Protein AF-0000000081274338 (afdb_homodimer)

InterPro domains:
  IPR026022 PhoU domain [PF01895] (22-109)
  IPR026022 PhoU domain [PF01895] (127-210)
  IPR028366 PhoU [PIRSF003107] (5-223)
  IPR028366 PhoU [PTHR42930] (4-220)
  IPR028366 PhoU [TIGR02135] (8-220)
  IPR038078 PhoU-like domain superfamily [G3DSA:1.20.58.220] (1-115)
  IPR038078 PhoU-like domain superfamily [G3DSA:1.20.58.220] (117-233)

Nearest PDB structures (foldseek):
  4q25-assembly1_B  TM=9.507E-01  e=1.306E-12  Pseudomonas aeruginosa PAO1
  1t72-assembly1_A  TM=9.760E-01  e=1.983E-10  Aquifex aeolicus
  1xwm-assembly1_A-2  TM=9.499E-01  e=6.584E-10  Geobacillus stearothermophilus
  1sum-assembly1_B  TM=9.631E-01  e=5.560E-09  Thermotoga maritima
  3l39-assembly1_A  TM=7.604E-01  e=5.805E-04  Bacteroides thetaiotaomicron VPI-5482

Solvent-accessible surface area (backbone atoms only — not comparable to full-atom values): 23530 Å² total; per-residue (Å²): 113,68,67,61,50,53,51,48,52,48,50,48,52,53,50,50,50,52,51,50,51,51,51,47,47,51,54,34,48,50,30,39,51,37,19,50,48,16,55,76,63,66,34,63,66,41,26,54,51,28,52,59,51,43,56,53,40,54,50,50,41,54,48,47,46,52,49,46,52,48,52,49,64,75,35,80,54,52,72,60,56,41,40,43,48,53,39,49,54,51,40,42,53,35,46,44,49,38,32,50,32,25,36,49,32,17,54,36,38,52,53,34,70,70,38,91,62,46,79,75,58,85,56,63,64,55,51,51,46,41,52,50,24,50,49,45,36,50,51,31,52,54,21,52,77,64,56,35,51,69,56,24,54,50,41,51,53,52,36,52,53,46,50,50,50,47,53,53,49,51,54,51,48,52,54,48,26,55,74,39,45,87,42,39,66,52,48,49,38,50,48,51,35,44,49,29,33,45,47,35,24,51,37,24,35,51,44,19,41,41,32,36,23,41,73,68,67,47,76,52,72,94,49,49,68,66,57,44,49,31,65,70,68,70,99,114,67,68,61,49,53,50,48,52,49,52,49,53,52,49,49,50,52,50,50,50,53,50,45,47,51,52,33,49,49,29,40,51,37,18,50,49,16,54,75,62,65,35,62,67,41,26,54,52,29,53,60,51,43,56,54,41,54,50,49,41,54,50,48,45,51,49,44,51,49,50,49,65,75,35,82,53,52,72,59,55,41,40,42,47,54,40,47,53,53,38,42,52,35,46,44,49,39,31,51,32,23,37,50,33,18,54,37,38,52,55,33,68,72,38,91,62,48,78,75,57,84,56,64,63,54,50,51,46,40,51,48,24,50,49,46,36,50,51,30,53,55,22,53,76,65,56,35,51,68,56,22,54,51,41,53,52,53,36,53,53,47,49,51,50,47,54,53,49,51,53,52,48,52,53,49,28,54,74,39,44,88,41,39,67,53,48,48,38,50,48,52,34,43,50,31,32,45,47,36,24,51,38,25,35,50,44,20,42,41,32,35,22,41,75,69,68,47,77,52,72,94,48,50,67,66,56,43,49,31,66,70,68,70,100

Radius of gyration: 22.55 Å; Cα contacts (8 Å, |Δi|>4): 588; chains: 2; bounding box: 44×73×51 Å

pLDDT: mean 90.63, std 10.2, range [43.69, 98.19]

Structure (mmCIF, N/CA/C/O backbone):
data_AF-0000000081274338-model_v1
#
loop_
_entity.id
_entity.type
_entity.pdbx_description
1 polymer 'Phosphate-specific transport system accessory protein PhoU'
#
loop_
_atom_site.group_PDB
_atom_site.id
_atom_site.type_symbol
_atom_site.label_atom_id
_atom_site.label_alt_id
_atom_site.label_comp_id
_atom_site.label_asym_id
_atom_site.label_entity_id
_atom_site.label_seq_id
_atom_site.pdbx_PDB_ins_code
_atom_site.Cartn_x
_atom_site.Cartn_y
_atom_site.Cartn_z
_atom_site.occupancy
_atom_site.B_iso_or_equiv
_atom_site.auth_seq_id
_atom_site.auth_comp_id
_atom_site.auth_asym_id
_atom_site.auth_atom_id
_atom_site.pdbx_PDB_model_num
ATOM 1 N N . MET A 1 1 ? 13.977 36.094 23.938 1 43.69 1 MET A N 1
ATOM 2 C CA . MET A 1 1 ? 14.25 34.938 24.781 1 43.69 1 MET A CA 1
ATOM 3 C C . MET A 1 1 ? 13.203 33.844 24.578 1 43.69 1 MET A C 1
ATOM 5 O O . MET A 1 1 ? 13.539 32.656 24.469 1 43.69 1 MET A O 1
ATOM 9 N N . SER A 1 2 ? 11.891 34.156 24.438 1 48.69 2 SER A N 1
ATOM 10 C CA . SER A 1 2 ? 10.742 33.281 24.297 1 48.69 2 SER A CA 1
ATOM 11 C C . SER A 1 2 ? 10.703 32.625 22.906 1 48.69 2 SER A C 1
ATOM 13 O O . SER A 1 2 ? 10.469 31.422 22.797 1 48.69 2 SER A O 1
ATOM 15 N N . ASP A 1 3 ? 11.031 33.344 21.906 1 50.53 3 ASP A N 1
ATOM 16 C CA . ASP A 1 3 ? 11.031 32.875 20.531 1 50.53 3 ASP A CA 1
ATOM 17 C C . ASP A 1 3 ? 12.125 31.844 20.312 1 50.53 3 ASP A C 1
ATOM 19 O O . ASP A 1 3 ? 11.914 30.859 19.594 1 50.53 3 ASP A O 1
ATOM 23 N N . LYS A 1 4 ? 13.344 32.188 20.953 1 53.5 4 LYS A N 1
ATOM 24 C CA . LYS A 1 4 ? 14.477 31.266 20.859 1 53.5 4 LYS A CA 1
ATOM 25 C C . LYS A 1 4 ? 14.156 29.938 21.531 1 53.5 4 LYS A C 1
ATOM 27 O O . LYS A 1 4 ? 14.5 28.875 21.016 1 53.5 4 LYS A O 1
ATOM 32 N N . HIS A 1 5 ? 13.492 30 22.703 1 49.88 5 HIS A N 1
ATOM 33 C CA . HIS A 1 5 ? 13.125 28.797 23.453 1 49.88 5 HIS A CA 1
ATOM 34 C C . HIS A 1 5 ? 12.094 27.969 22.688 1 49.88 5 HIS A C 1
ATOM 36 O O . HIS A 1 5 ? 12.172 26.734 22.672 1 49.88 5 HIS A O 1
ATOM 42 N N . LEU A 1 6 ? 11.109 28.641 22.078 1 53.78 6 LEU A N 1
ATOM 43 C CA . LEU A 1 6 ? 10.086 27.969 21.297 1 53.78 6 LEU A CA 1
ATOM 44 C C . LEU A 1 6 ? 10.695 27.266 20.078 1 53.78 6 LEU A C 1
ATOM 46 O O . LEU A 1 6 ? 10.305 26.156 19.734 1 53.78 6 LEU A O 1
ATOM 50 N N . SER A 1 7 ? 11.727 27.938 19.578 1 64.38 7 SER A N 1
ATOM 51 C CA . SER A 1 7 ? 12.414 27.344 18.438 1 64.38 7 SER A CA 1
ATOM 52 C C . SER A 1 7 ? 13.219 26.109 18.844 1 64.38 7 SER A C 1
ATOM 54 O O . SER A 1 7 ? 13.234 25.109 18.125 1 64.38 7 SER A O 1
ATOM 56 N N . THR A 1 8 ? 13.648 26.188 20.078 1 72.75 8 THR A N 1
ATOM 57 C CA . THR A 1 8 ? 14.453 25.062 20.578 1 72.75 8 THR A CA 1
ATOM 58 C C . THR A 1 8 ? 13.57 23.859 20.875 1 72.75 8 THR A C 1
ATOM 60 O O . THR A 1 8 ? 13.922 22.719 20.562 1 72.75 8 THR A O 1
ATOM 63 N N . GLN A 1 9 ? 12.414 24.062 21.5 1 76.12 9 GLN A N 1
ATOM 64 C CA . GLN A 1 9 ? 11.492 22.969 21.797 1 76.12 9 GLN A CA 1
ATOM 65 C C . GLN A 1 9 ? 10.953 22.344 20.516 1 76.12 9 GLN A C 1
ATOM 67 O O . GLN A 1 9 ? 10.773 21.125 20.453 1 76.12 9 GLN A O 1
ATOM 72 N N . PHE A 1 10 ? 10.75 23.188 19.594 1 80.12 10 PHE A N 1
ATOM 73 C CA . PHE A 1 10 ? 10.273 22.719 18.297 1 80.12 10 PHE A CA 1
ATOM 74 C C . PHE A 1 10 ? 11.305 21.812 17.641 1 80.12 10 PHE A C 1
ATOM 76 O O . PHE A 1 10 ? 10.969 20.719 17.156 1 80.12 10 PHE A O 1
ATOM 83 N N . ASP A 1 11 ? 12.539 22.234 17.781 1 84.94 11 ASP A N 1
ATOM 84 C CA . ASP A 1 11 ? 13.625 21.438 17.234 1 84.94 11 ASP A CA 1
ATOM 85 C C . ASP A 1 11 ? 13.75 20.094 17.969 1 84.94 11 ASP A C 1
ATOM 87 O O . ASP A 1 11 ? 14.008 19.062 17.344 1 84.94 11 ASP A O 1
ATOM 91 N N . THR A 1 12 ? 13.453 20.188 19.219 1 87.25 12 THR A N 1
ATOM 92 C CA . THR A 1 12 ? 13.492 18.969 20.031 1 87.25 12 THR A CA 1
ATOM 93 C C . THR A 1 12 ? 12.352 18.031 19.656 1 87.25 12 THR A C 1
ATOM 95 O O . THR A 1 12 ? 12.547 16.828 19.547 1 87.25 12 THR A O 1
ATOM 98 N N . ASP A 1 13 ? 11.203 18.594 19.438 1 89.38 13 ASP A N 1
ATOM 99 C CA . ASP A 1 13 ? 10.039 17.797 19.062 1 89.38 13 ASP A CA 1
ATOM 100 C C . ASP A 1 13 ? 10.242 17.141 17.688 1 89.38 13 ASP A C 1
ATOM 102 O O . ASP A 1 13 ? 9.906 15.969 17.5 1 89.38 13 ASP A O 1
ATOM 106 N N . LEU A 1 14 ? 10.836 17.906 16.812 1 89.69 14 LEU A N 1
ATOM 107 C CA . LEU A 1 14 ? 11.102 17.391 15.484 1 89.69 14 LEU A CA 1
ATOM 108 C C . LEU A 1 14 ? 12.141 16.266 15.539 1 89.69 14 LEU A C 1
ATOM 110 O O . LEU A 1 14 ? 11.984 15.242 14.875 1 89.69 14 LEU A O 1
ATOM 114 N N . THR A 1 15 ? 13.141 16.469 16.391 1 91.75 15 THR A N 1
ATOM 115 C CA . THR A 1 15 ? 14.172 15.445 16.578 1 91.75 15 THR A CA 1
ATOM 116 C C . THR A 1 15 ? 13.578 14.188 17.203 1 91.75 15 THR A C 1
ATOM 118 O O . THR A 1 15 ? 13.938 13.07 16.828 1 91.75 15 THR A O 1
ATOM 121 N N . SER A 1 16 ? 12.672 14.391 18.078 1 94.56 16 SER A N 1
ATOM 122 C CA . SER A 1 16 ? 12.047 13.266 18.766 1 94.56 16 SER A CA 1
ATOM 123 C C . SER A 1 16 ? 11.258 12.398 17.797 1 94.56 16 SER A C 1
ATOM 125 O O . SER A 1 16 ? 11.391 11.172 17.812 1 94.56 16 SER A O 1
ATOM 127 N N . ILE A 1 17 ? 10.484 13 16.906 1 94.81 17 ILE A N 1
ATOM 128 C CA . ILE A 1 17 ? 9.672 12.195 15.984 1 94.81 17 ILE A CA 1
ATOM 129 C C . ILE A 1 17 ? 10.578 11.555 14.93 1 94.81 17 ILE A C 1
ATOM 131 O O . ILE A 1 17 ? 10.312 10.438 14.484 1 94.81 17 ILE A O 1
ATOM 135 N N . SER A 1 18 ? 11.633 12.234 14.57 1 95.19 18 SER A N 1
ATOM 136 C CA . SER A 1 18 ? 12.586 11.641 13.633 1 95.19 18 SER A CA 1
ATOM 137 C C . SER A 1 18 ? 13.266 10.422 14.242 1 95.19 18 SER A C 1
ATOM 139 O O . SER A 1 18 ? 13.445 9.406 13.562 1 95.19 18 SER A O 1
ATOM 141 N N . THR A 1 19 ? 13.578 10.508 15.516 1 96 19 THR A N 1
ATOM 142 C CA . THR A 1 19 ? 14.188 9.383 16.219 1 96 19 THR A CA 1
ATOM 143 C C . THR A 1 19 ? 13.227 8.203 16.297 1 96 19 THR A C 1
ATOM 145 O O . THR A 1 19 ? 13.617 7.055 16.109 1 96 19 THR A O 1
ATOM 148 N N . LYS A 1 20 ? 11.969 8.484 16.531 1 97.25 20 LYS A N 1
ATOM 149 C CA . LYS A 1 20 ? 10.961 7.434 16.609 1 97.25 20 LYS A CA 1
ATOM 150 C C . LYS A 1 20 ? 10.766 6.766 15.25 1 97.25 20 LYS A C 1
ATOM 152 O O . LYS A 1 20 ? 10.531 5.555 15.18 1 97.25 20 LYS A O 1
ATOM 157 N N . VAL A 1 21 ? 10.844 7.555 14.172 1 97.69 21 VAL A N 1
ATOM 158 C CA . VAL A 1 21 ? 10.758 6.996 12.828 1 97.69 21 VAL A CA 1
ATOM 159 C C . VAL A 1 21 ? 11.891 5.996 12.609 1 97.69 21 VAL A C 1
ATOM 161 O O . VAL A 1 21 ? 11.664 4.895 12.102 1 97.69 21 VAL A O 1
ATOM 164 N N . LEU A 1 22 ? 13.109 6.371 13.031 1 97.19 22 LEU A N 1
ATOM 165 C CA . LEU A 1 22 ? 14.266 5.496 12.859 1 97.19 22 LEU A CA 1
ATOM 166 C C . LEU A 1 22 ? 14.156 4.266 13.75 1 97.19 22 LEU A C 1
ATOM 168 O O . LEU A 1 22 ? 14.57 3.172 13.359 1 97.19 22 LEU A O 1
ATOM 172 N N . GLN A 1 23 ? 13.602 4.484 14.922 1 97.25 23 GLN A N 1
ATOM 173 C CA . GLN A 1 23 ? 13.305 3.342 15.789 1 97.25 23 GLN A CA 1
ATOM 174 C C . GLN A 1 23 ? 12.336 2.379 15.109 1 97.25 23 GLN A C 1
ATOM 176 O O . GLN A 1 23 ? 12.562 1.168 15.094 1 97.25 23 GLN A O 1
ATOM 181 N N . MET A 1 24 ? 11.273 2.881 14.562 1 97.81 24 MET A N 1
ATOM 182 C CA . MET A 1 24 ? 10.305 2.076 13.82 1 97.81 24 MET A CA 1
ATOM 183 C C . MET A 1 24 ? 10.969 1.369 12.648 1 97.81 24 MET A C 1
ATOM 185 O O . MET A 1 24 ? 10.727 0.185 12.414 1 97.81 24 MET A O 1
ATOM 189 N N . GLY A 1 25 ? 11.82 2.137 11.977 1 97.44 25 GLY A N 1
ATOM 190 C CA . GLY A 1 25 ? 12.586 1.556 10.891 1 97.44 25 GLY A CA 1
ATOM 191 C C . GLY A 1 25 ? 13.438 0.375 11.32 1 97.44 25 GLY A C 1
ATOM 192 O O . GLY A 1 25 ? 13.484 -0.646 10.625 1 97.44 25 GLY A O 1
ATOM 193 N N . GLY A 1 26 ? 14.094 0.542 12.43 1 96.06 26 GLY A N 1
ATOM 194 C CA . GLY A 1 26 ? 14.891 -0.553 12.969 1 96.06 26 GLY A CA 1
ATOM 195 C C . GLY A 1 26 ? 14.062 -1.788 13.281 1 96.06 26 GLY A C 1
ATOM 196 O O . GLY A 1 26 ? 14.5 -2.912 13.016 1 96.06 26 GLY A O 1
ATOM 197 N N . LEU A 1 27 ? 12.883 -1.614 13.836 1 96.75 27 LEU A N 1
ATOM 198 C CA . LEU A 1 27 ? 11.992 -2.727 14.141 1 96.75 27 LEU A CA 1
ATOM 199 C C . LEU A 1 27 ? 11.578 -3.453 12.867 1 96.75 27 LEU A C 1
ATOM 201 O O . LEU A 1 27 ? 11.602 -4.684 12.812 1 96.75 27 LEU A O 1
ATOM 205 N N . VAL A 1 28 ? 11.258 -2.691 11.844 1 97.62 28 VAL A N 1
ATOM 206 C CA . VAL A 1 28 ? 10.781 -3.273 10.594 1 97.62 28 VAL A CA 1
ATOM 207 C C . VAL A 1 28 ? 11.922 -3.99 9.891 1 97.62 28 VAL A C 1
ATOM 209 O O . VAL A 1 28 ? 11.727 -5.062 9.305 1 97.62 28 VAL A O 1
ATOM 212 N N . GLU A 1 29 ? 13.078 -3.418 9.93 1 95.81 29 GLU A N 1
ATOM 213 C CA . GLU A 1 29 ? 14.25 -4.086 9.375 1 95.81 29 GLU A CA 1
ATOM 214 C C . GLU A 1 29 ? 14.484 -5.438 10.047 1 95.81 29 GLU A C 1
ATOM 216 O O . GLU A 1 29 ? 14.766 -6.43 9.375 1 95.81 29 GLU A O 1
ATOM 221 N N . ALA A 1 30 ? 14.406 -5.398 11.305 1 94.56 30 ALA A N 1
ATOM 222 C CA . ALA A 1 30 ? 14.57 -6.641 12.062 1 94.56 30 ALA A CA 1
ATOM 223 C C . ALA A 1 30 ? 13.477 -7.645 11.711 1 94.56 30 ALA A C 1
ATOM 225 O O . ALA A 1 30 ? 13.727 -8.852 11.648 1 94.56 30 ALA A O 1
ATOM 226 N N . GLN A 1 31 ? 12.25 -7.184 11.508 1 96.75 31 GLN A N 1
ATOM 227 C CA . GLN A 1 31 ? 11.133 -8.031 11.117 1 96.75 31 GLN A CA 1
ATOM 228 C C . GLN A 1 31 ? 11.414 -8.734 9.789 1 96.75 31 GLN A C 1
ATOM 230 O O . GLN A 1 31 ? 11.164 -9.938 9.656 1 96.75 31 GLN A O 1
ATOM 235 N N . ILE A 1 32 ? 11.922 -7.965 8.852 1 97.19 32 ILE A N 1
ATOM 236 C CA . ILE A 1 32 ? 12.25 -8.531 7.547 1 97.19 32 ILE A CA 1
ATOM 237 C C . ILE A 1 32 ? 13.336 -9.594 7.699 1 97.19 32 ILE A C 1
ATOM 239 O O . ILE A 1 32 ? 13.219 -10.688 7.152 1 97.19 32 ILE A O 1
ATOM 243 N N . ALA A 1 33 ? 14.375 -9.234 8.477 1 95.44 33 ALA A N 1
ATOM 244 C CA . ALA A 1 33 ? 15.477 -10.172 8.68 1 95.44 33 ALA A CA 1
ATOM 245 C C . ALA A 1 33 ? 14.984 -11.469 9.312 1 95.44 33 ALA A C 1
ATOM 247 O O . ALA A 1 33 ? 15.359 -12.562 8.883 1 95.44 33 ALA A O 1
ATOM 248 N N . ARG A 1 34 ? 14.133 -11.359 10.289 1 96 34 ARG A N 1
ATOM 249 C CA . ARG A 1 34 ? 13.578 -12.531 10.953 1 96 34 ARG A CA 1
ATOM 250 C C . ARG A 1 34 ? 12.719 -13.344 10 1 96 34 ARG A C 1
ATOM 252 O O . ARG A 1 34 ? 12.789 -14.578 9.984 1 96 34 ARG A O 1
ATOM 259 N N . ALA A 1 35 ? 11.906 -12.672 9.211 1 97.25 35 ALA A N 1
ATOM 260 C CA . ALA A 1 35 ? 11.039 -13.352 8.258 1 97.25 35 ALA A CA 1
ATOM 261 C C . ALA A 1 35 ? 11.859 -14.117 7.223 1 97.25 35 ALA A C 1
ATOM 263 O O . ALA A 1 35 ? 11.547 -15.273 6.91 1 97.25 35 ALA A O 1
ATOM 264 N N . MET A 1 36 ? 12.922 -13.484 6.758 1 96.38 36 MET A N 1
ATOM 265 C CA . MET A 1 36 ? 13.758 -14.125 5.75 1 96.38 36 MET A CA 1
ATOM 266 C C . MET A 1 36 ? 14.523 -15.297 6.348 1 96.38 36 MET A C 1
ATOM 268 O O . MET A 1 36 ? 14.688 -16.328 5.695 1 96.38 36 MET A O 1
ATOM 272 N N . ARG A 1 37 ? 15 -15.133 7.543 1 95.5 37 ARG A N 1
ATOM 273 C CA . ARG A 1 37 ? 15.672 -16.234 8.234 1 95.5 37 ARG A CA 1
ATOM 274 C C . ARG A 1 37 ? 14.711 -17.391 8.484 1 95.5 37 ARG A C 1
ATOM 276 O O . ARG A 1 37 ? 15.094 -18.562 8.398 1 95.5 37 ARG A O 1
ATOM 283 N N . ALA A 1 38 ? 13.469 -17.062 8.82 1 95.69 38 ALA A N 1
ATOM 284 C CA . ALA A 1 38 ? 12.453 -18.094 9.016 1 95.69 38 ALA A CA 1
ATOM 285 C C . ALA A 1 38 ? 12.25 -18.906 7.746 1 95.69 38 ALA A C 1
ATOM 287 O O . ALA A 1 38 ? 12.141 -20.141 7.805 1 95.69 38 ALA A O 1
ATOM 288 N N . LEU A 1 39 ? 12.242 -18.25 6.633 1 94.06 39 LEU A N 1
ATOM 289 C CA . LEU A 1 39 ? 12.078 -18.922 5.355 1 94.06 39 LEU A CA 1
ATOM 290 C C . LEU A 1 39 ? 13.289 -19.797 5.031 1 94.06 39 LEU A C 1
ATOM 292 O O . LEU A 1 39 ? 13.148 -20.938 4.594 1 94.06 39 LEU A O 1
ATOM 296 N N . ALA A 1 40 ? 14.469 -19.234 5.297 1 91.88 40 ALA A N 1
ATOM 297 C CA . ALA A 1 40 ? 15.719 -19.906 4.949 1 91.88 40 ALA A CA 1
ATOM 298 C C . ALA A 1 40 ? 15.914 -21.156 5.797 1 91.88 40 ALA A C 1
ATOM 300 O O . ALA A 1 40 ? 16.438 -22.172 5.316 1 91.88 40 ALA A O 1
ATOM 301 N N . ASN A 1 41 ? 15.445 -21.078 7.004 1 91.38 41 ASN A N 1
ATOM 302 C CA . ASN A 1 41 ? 15.734 -22.156 7.945 1 91.38 41 ASN A CA 1
ATOM 303 C C . ASN A 1 41 ? 14.484 -22.969 8.266 1 91.38 41 ASN A C 1
ATOM 305 O O . ASN A 1 41 ? 14.523 -23.875 9.109 1 91.38 41 ASN A O 1
ATOM 309 N N . PHE A 1 42 ? 13.422 -22.641 7.703 1 90.25 42 PHE A N 1
ATOM 310 C CA . PHE A 1 42 ? 12.148 -23.297 7.984 1 90.25 42 PHE A CA 1
ATOM 311 C C . PHE A 1 42 ? 11.852 -23.281 9.477 1 90.25 42 PHE A C 1
ATOM 313 O O . PHE A 1 42 ? 11.555 -24.328 10.07 1 90.25 42 PHE A O 1
ATOM 320 N N . ASP A 1 43 ? 11.898 -22.156 10.062 1 94.38 43 ASP A N 1
ATOM 321 C CA . ASP A 1 43 ? 11.773 -21.969 11.508 1 94.38 43 ASP A CA 1
ATOM 322 C C . ASP A 1 43 ? 10.422 -21.344 11.859 1 94.38 43 ASP A C 1
ATOM 324 O O . ASP A 1 43 ? 10.242 -20.125 11.773 1 94.38 43 ASP A O 1
ATOM 328 N N . ALA A 1 44 ? 9.555 -22.094 12.359 1 94 44 ALA A N 1
ATOM 329 C CA . ALA A 1 44 ? 8.195 -21.672 12.688 1 94 44 ALA A CA 1
ATOM 330 C C . ALA A 1 44 ? 8.203 -20.688 13.852 1 94 44 ALA A C 1
ATOM 332 O O . ALA A 1 44 ? 7.359 -19.781 13.922 1 94 44 ALA A O 1
ATOM 333 N N . GLU A 1 45 ? 9.078 -20.828 14.758 1 95.44 45 GLU A N 1
ATOM 334 C CA . GLU A 1 45 ? 9.156 -19.938 15.914 1 95.44 45 GLU A CA 1
ATOM 335 C C . GLU A 1 45 ? 9.531 -18.516 15.484 1 95.44 45 GLU A C 1
ATOM 337 O O . GLU A 1 45 ? 9 -17.547 16.031 1 95.44 45 GLU A O 1
ATOM 342 N N . LEU A 1 46 ? 10.445 -18.422 14.578 1 95.44 46 LEU A N 1
ATOM 343 C CA . LEU A 1 46 ? 10.82 -17.109 14.047 1 95.44 46 LEU A CA 1
ATOM 344 C C . LEU A 1 46 ? 9.625 -16.438 13.383 1 95.44 46 LEU A C 1
ATOM 346 O O . LEU A 1 46 ? 9.477 -15.219 13.461 1 95.44 46 LEU A O 1
ATOM 350 N N . CYS A 1 47 ? 8.781 -17.203 12.719 1 95.38 47 CYS A N 1
ATOM 351 C CA . CYS A 1 47 ? 7.57 -16.656 12.109 1 95.38 47 CYS A CA 1
ATOM 352 C C . CYS A 1 47 ? 6.676 -16.016 13.164 1 95.38 47 CYS A C 1
ATOM 354 O O . CYS A 1 47 ? 6.137 -14.93 12.945 1 95.38 47 CYS A O 1
ATOM 356 N N . ASP A 1 48 ? 6.598 -16.641 14.289 1 94.88 48 ASP A N 1
ATOM 357 C CA . ASP A 1 48 ? 5.762 -16.125 15.375 1 94.88 48 ASP A CA 1
ATOM 358 C C . ASP A 1 48 ? 6.344 -14.828 15.945 1 94.88 48 ASP A C 1
ATOM 360 O O . ASP A 1 48 ? 5.598 -13.93 16.344 1 94.88 48 ASP A O 1
ATOM 364 N N . GLN A 1 49 ? 7.617 -14.758 15.961 1 95.38 49 GLN A N 1
ATOM 365 C CA . GLN A 1 49 ? 8.281 -13.562 16.469 1 95.38 49 GLN A CA 1
ATOM 366 C C . GLN A 1 49 ? 8.039 -12.367 15.562 1 95.38 49 GLN A C 1
ATOM 368 O O . GLN A 1 49 ? 7.957 -11.227 16.031 1 95.38 49 GLN A O 1
ATOM 373 N N . VAL A 1 50 ? 7.926 -12.625 14.266 1 95.69 50 VAL A N 1
ATOM 374 C CA . VAL A 1 50 ? 7.656 -11.555 13.312 1 95.69 50 VAL A CA 1
ATOM 375 C C . VAL A 1 50 ? 6.32 -10.891 13.641 1 95.69 50 VAL A C 1
ATOM 377 O O . VAL A 1 50 ? 6.203 -9.664 13.602 1 95.69 50 VAL A O 1
ATOM 380 N N . ARG A 1 51 ? 5.359 -11.609 14.023 1 89.31 51 ARG A N 1
ATOM 381 C CA . ARG A 1 51 ? 4.023 -11.109 14.344 1 89.31 51 ARG A CA 1
ATOM 382 C C . ARG A 1 51 ? 4.043 -10.234 15.594 1 89.31 51 ARG A C 1
ATOM 384 O O . ARG A 1 51 ? 3.35 -9.219 15.656 1 89.31 51 ARG A O 1
ATOM 391 N N . ALA A 1 52 ? 4.812 -10.57 16.578 1 89.88 52 ALA A N 1
ATOM 392 C CA . ALA A 1 52 ? 4.902 -9.828 17.828 1 89.88 52 ALA A CA 1
ATOM 393 C C . ALA A 1 52 ? 5.449 -8.422 17.594 1 89.88 52 ALA A C 1
ATOM 395 O O . ALA A 1 52 ? 4.969 -7.453 18.188 1 89.88 52 ALA A O 1
ATOM 396 N N . VAL A 1 53 ? 6.398 -8.328 16.734 1 91.88 53 VAL A N 1
ATOM 397 C CA . VAL A 1 53 ? 7.023 -7.047 16.422 1 91.88 53 VAL A CA 1
ATOM 398 C C . VAL A 1 53 ? 6.035 -6.156 15.672 1 91.88 53 VAL A C 1
ATOM 400 O O . VAL A 1 53 ? 6.059 -4.93 15.82 1 91.88 53 VAL A O 1
ATOM 403 N N . GLU A 1 54 ? 5.129 -6.781 14.922 1 91.56 54 GLU A N 1
ATOM 404 C CA . GLU A 1 54 ? 4.125 -6.043 14.172 1 91.56 54 GLU A CA 1
ATOM 405 C C . GLU A 1 54 ? 3.268 -5.176 15.094 1 91.56 54 GLU A C 1
ATOM 407 O O . GLU A 1 54 ? 2.906 -4.051 14.742 1 91.56 54 GLU A O 1
ATOM 412 N N . LEU A 1 55 ? 2.988 -5.586 16.281 1 90.75 55 LEU A N 1
ATOM 413 C CA . LEU A 1 55 ? 2.182 -4.844 17.25 1 90.75 55 LEU A CA 1
ATOM 414 C C . LEU A 1 55 ? 2.898 -3.574 17.688 1 90.75 55 LEU A C 1
ATOM 416 O O . LEU A 1 55 ? 2.27 -2.523 17.844 1 90.75 55 LEU A O 1
ATOM 420 N N . GLU A 1 56 ? 4.172 -3.752 17.859 1 94.62 56 GLU A N 1
ATOM 421 C CA . GLU A 1 56 ? 4.98 -2.602 18.266 1 94.62 56 GLU A CA 1
ATOM 422 C C . GLU A 1 56 ? 5.055 -1.566 17.141 1 94.62 56 GLU A C 1
ATOM 424 O O . GLU A 1 56 ? 4.977 -0.362 17.391 1 94.62 56 GLU A O 1
ATOM 429 N N . VAL A 1 57 ? 5.188 -2.049 15.922 1 96.81 57 VAL A N 1
ATOM 430 C CA . VAL A 1 57 ? 5.246 -1.181 14.75 1 96.81 57 VAL A CA 1
ATOM 431 C C . VAL A 1 57 ? 3.941 -0.395 14.625 1 96.81 57 VAL A C 1
ATOM 433 O O . VAL A 1 57 ? 3.959 0.82 14.414 1 96.81 57 VAL A O 1
ATOM 436 N N . ASN A 1 58 ? 2.809 -1.063 14.867 1 94.5 58 ASN A N 1
ATOM 437 C CA . ASN A 1 58 ? 1.495 -0.433 14.805 1 94.5 58 ASN A CA 1
ATOM 438 C C . ASN A 1 58 ? 1.337 0.642 15.875 1 94.5 58 ASN A C 1
ATOM 440 O O . ASN A 1 58 ? 0.806 1.721 15.609 1 94.5 58 ASN A O 1
ATOM 444 N N . ALA A 1 59 ? 1.815 0.397 17.031 1 94.5 59 ALA A N 1
ATOM 445 C CA . ALA A 1 59 ? 1.72 1.344 18.141 1 94.5 59 ALA A CA 1
ATOM 446 C C . ALA A 1 59 ? 2.555 2.592 17.859 1 94.5 59 ALA A C 1
ATOM 448 O O . ALA A 1 59 ? 2.121 3.711 18.156 1 94.5 59 ALA A O 1
ATOM 449 N N . LEU A 1 60 ? 3.756 2.352 17.297 1 96.44 60 LEU A N 1
ATOM 450 C CA . LEU A 1 60 ? 4.629 3.477 16.984 1 96.44 60 LEU A CA 1
ATOM 451 C C . LEU A 1 60 ? 4.02 4.348 15.898 1 96.44 60 LEU A C 1
ATOM 453 O O . LEU A 1 60 ? 4.145 5.574 15.93 1 96.44 60 LEU A O 1
ATOM 457 N N . GLU A 1 61 ? 3.371 3.711 14.922 1 96.5 61 GLU A N 1
ATOM 458 C CA . GLU A 1 61 ? 2.701 4.473 13.875 1 96.5 61 GLU A CA 1
ATOM 459 C C . GLU A 1 61 ? 1.681 5.445 14.461 1 96.5 61 GLU A C 1
ATOM 461 O O . GLU A 1 61 ? 1.678 6.629 14.125 1 96.5 61 GLU A O 1
ATOM 466 N N . ILE A 1 62 ? 0.884 4.945 15.414 1 95 62 ILE A N 1
ATOM 467 C CA . ILE A 1 62 ? -0.16 5.742 16.047 1 95 62 ILE A CA 1
ATOM 468 C C . ILE A 1 62 ? 0.474 6.852 16.875 1 95 62 ILE A C 1
ATOM 470 O O . ILE A 1 62 ? 0.054 8.008 16.812 1 95 62 ILE A O 1
ATOM 474 N N . GLU A 1 63 ? 1.446 6.516 17.562 1 96.56 63 GLU A N 1
ATOM 475 C CA . GLU A 1 63 ? 2.125 7.469 18.438 1 96.56 63 GLU A CA 1
ATOM 476 C C . GLU A 1 63 ? 2.768 8.594 17.641 1 96.56 63 GLU A C 1
ATOM 478 O O . GLU A 1 63 ? 2.605 9.773 17.969 1 96.56 63 GLU A O 1
ATOM 483 N N . ILE A 1 64 ? 3.475 8.242 16.594 1 97.38 64 ILE A N 1
ATOM 484 C CA . ILE A 1 64 ? 4.191 9.234 15.797 1 97.38 64 ILE A CA 1
ATOM 485 C C . ILE A 1 64 ? 3.195 10.156 15.094 1 97.38 64 ILE A C 1
ATOM 487 O O . ILE A 1 64 ? 3.404 11.367 15.023 1 97.38 64 ILE A O 1
ATOM 491 N N . ASP A 1 65 ? 2.105 9.633 14.633 1 95.44 65 ASP A N 1
ATOM 492 C CA . ASP A 1 65 ? 1.061 10.461 14.031 1 95.44 65 ASP A CA 1
ATOM 493 C C . ASP A 1 65 ? 0.501 11.461 15.039 1 95.44 65 ASP A C 1
ATOM 495 O O . ASP A 1 65 ? 0.281 12.625 14.711 1 95.44 65 ASP A O 1
ATOM 499 N N . SER A 1 66 ? 0.279 10.938 16.234 1 94.69 66 SER A N 1
ATOM 500 C CA . SER A 1 66 ? -0.198 11.82 17.297 1 94.69 66 SER A CA 1
ATOM 501 C C . SER A 1 66 ? 0.808 12.93 17.594 1 94.69 66 SER A C 1
ATOM 503 O O . SER A 1 66 ? 0.432 14.094 17.734 1 94.69 66 SER A O 1
ATOM 505 N N . ASP A 1 67 ? 2.041 12.562 17.609 1 95.44 67 ASP A N 1
ATOM 506 C CA . ASP A 1 67 ? 3.1 13.539 17.844 1 95.44 67 ASP A CA 1
ATOM 507 C C . ASP A 1 67 ? 3.158 14.57 16.719 1 95.44 67 ASP A C 1
ATOM 509 O O . ASP A 1 67 ? 3.354 15.758 16.969 1 95.44 67 ASP A O 1
ATOM 513 N N . CYS A 1 68 ? 3.033 14.164 15.484 1 94.94 68 CYS A N 1
ATOM 514 C CA . CYS A 1 68 ? 3.018 15.078 14.352 1 94.94 68 CYS A CA 1
ATOM 515 C C . CYS A 1 68 ? 1.886 16.094 14.484 1 94.94 68 CYS A C 1
ATOM 517 O O . CYS A 1 68 ? 2.1 17.297 14.312 1 94.94 68 CYS A O 1
ATOM 519 N N . ASN A 1 69 ? 0.698 15.547 14.844 1 93 69 ASN A N 1
ATOM 520 C CA . ASN A 1 69 ? -0.456 16.422 15.023 1 93 69 ASN A CA 1
ATOM 521 C C . ASN A 1 69 ? -0.218 17.438 16.141 1 93 69 ASN A C 1
ATOM 523 O O . ASN A 1 69 ? -0.545 18.625 15.977 1 93 69 ASN A O 1
ATOM 527 N N . ASN A 1 70 ? 0.368 16.969 17.172 1 92.5 70 ASN A N 1
ATOM 528 C CA . ASN A 1 70 ? 0.644 17.844 18.312 1 92.5 70 ASN A CA 1
ATOM 529 C C . ASN A 1 70 ? 1.652 18.938 17.953 1 92.5 70 ASN A C 1
ATOM 531 O O . ASN A 1 70 ? 1.499 20.078 18.359 1 92.5 70 ASN A O 1
ATOM 535 N N . ILE A 1 71 ? 2.621 18.562 17.203 1 92.38 71 ILE A N 1
ATOM 536 C CA . ILE A 1 71 ? 3.654 19.5 16.781 1 92.38 71 ILE A CA 1
ATOM 537 C C . ILE A 1 71 ? 3.035 20.594 15.922 1 92.38 71 ILE A C 1
ATOM 539 O O . ILE A 1 71 ? 3.303 21.781 16.125 1 92.38 71 ILE A O 1
ATOM 543 N N . ILE A 1 72 ? 2.193 20.203 15 1 91.25 72 ILE A N 1
ATOM 544 C CA . ILE A 1 72 ? 1.567 21.156 14.094 1 91.25 72 ILE A CA 1
ATOM 545 C C . ILE A 1 72 ? 0.594 22.047 14.867 1 91.25 72 ILE A C 1
ATOM 547 O O . ILE A 1 72 ? 0.548 23.25 14.648 1 91.25 72 ILE A O 1
ATOM 551 N N . ALA A 1 73 ? -0.155 21.469 15.797 1 87.75 73 ALA A N 1
ATOM 552 C CA . ALA A 1 73 ? -1.184 22.188 16.547 1 87.75 73 ALA A CA 1
ATOM 553 C C . ALA A 1 73 ? -0.561 23.219 17.484 1 87.75 73 ALA A C 1
ATOM 555 O O . ALA A 1 73 ? -1.127 24.281 17.719 1 87.75 73 ALA A O 1
ATOM 556 N N . ARG A 1 74 ? 0.532 22.875 18 1 85.81 74 ARG A N 1
ATOM 557 C CA . ARG A 1 74 ? 1.121 23.719 19.031 1 85.81 74 ARG A CA 1
ATOM 558 C C . ARG A 1 74 ? 2.023 24.797 18.422 1 85.81 74 ARG A C 1
ATOM 560 O O . ARG A 1 74 ? 2.348 25.781 19.078 1 85.81 74 ARG A O 1
ATOM 567 N N . ARG A 1 75 ? 2.369 24.359 17.203 1 80 75 ARG A N 1
ATOM 568 C CA . ARG A 1 75 ? 3.332 25.266 16.594 1 80 75 ARG A CA 1
ATOM 569 C C . ARG A 1 75 ? 2.963 25.547 15.141 1 80 75 ARG A C 1
ATOM 571 O O . ARG A 1 75 ? 2.148 24.844 14.547 1 80 75 ARG A O 1
ATOM 578 N N . GLN A 1 76 ? 3.35 26.641 14.68 1 79.38 76 GLN A N 1
ATOM 579 C CA . GLN A 1 76 ? 3.256 26.922 13.25 1 79.38 76 GLN A CA 1
ATOM 580 C C . GLN A 1 76 ? 4.594 26.688 12.555 1 79.38 76 GLN A C 1
ATOM 582 O O . GLN A 1 76 ? 5.398 27.609 12.414 1 79.38 76 GLN A O 1
ATOM 587 N N . PRO A 1 77 ? 4.715 25.484 12.125 1 84.38 77 PRO A N 1
ATOM 588 C CA . PRO A 1 77 ? 6.012 25.156 11.523 1 84.38 77 PRO A CA 1
ATOM 589 C C . PRO A 1 77 ? 6.281 25.969 10.25 1 84.38 77 PRO A C 1
ATOM 591 O O . PRO A 1 77 ? 5.344 26.359 9.555 1 84.38 77 PRO A O 1
ATOM 594 N N . THR A 1 78 ? 7.586 26.266 10.008 1 84.38 78 THR A N 1
ATOM 595 C CA . THR A 1 78 ? 7.988 26.797 8.711 1 84.38 78 THR A CA 1
ATOM 596 C C . THR A 1 78 ? 7.641 25.812 7.594 1 84.38 78 THR A C 1
ATOM 598 O O . THR A 1 78 ? 7.242 24.688 7.855 1 84.38 78 THR A O 1
ATOM 601 N N . ALA A 1 79 ? 7.781 26.328 6.363 1 83 79 ALA A N 1
ATOM 602 C CA . ALA A 1 79 ? 7.465 25.5 5.207 1 83 79 ALA A CA 1
ATOM 603 C C . ALA A 1 79 ? 8.305 24.219 5.203 1 83 79 ALA A C 1
ATOM 605 O O . ALA A 1 79 ? 7.777 23.125 5.012 1 83 79 ALA A O 1
ATOM 606 N N . ARG A 1 80 ? 9.555 24.312 5.402 1 85.75 80 ARG A N 1
ATOM 607 C CA . ARG A 1 80 ? 10.461 23.172 5.379 1 85.75 80 ARG A CA 1
ATOM 608 C C . ARG A 1 80 ? 10.141 22.188 6.516 1 85.75 80 ARG A C 1
ATOM 610 O O . ARG A 1 80 ? 10.133 20.984 6.316 1 85.75 80 ARG A O 1
ATOM 617 N N . ASP A 1 81 ? 9.875 22.766 7.73 1 90.75 81 ASP A N 1
ATOM 618 C CA . ASP A 1 81 ? 9.555 21.922 8.883 1 90.75 81 ASP A CA 1
ATOM 619 C C . ASP A 1 81 ? 8.219 21.219 8.688 1 90.75 81 ASP A C 1
ATOM 621 O O . ASP A 1 81 ? 8.062 20.062 9.094 1 90.75 81 ASP A O 1
ATOM 625 N N . LEU A 1 82 ? 7.348 21.938 8.07 1 92.56 82 LEU A N 1
ATOM 626 C CA . LEU A 1 82 ? 6.051 21.344 7.793 1 92.56 82 LEU A CA 1
ATOM 627 C C . LEU A 1 82 ? 6.188 20.188 6.793 1 92.56 82 LEU A C 1
ATOM 629 O O . LEU A 1 82 ? 5.602 19.125 6.98 1 92.56 82 LEU A O 1
ATOM 633 N N . ARG A 1 83 ? 7.008 20.422 5.746 1 92.12 83 ARG A N 1
ATOM 634 C CA . ARG A 1 83 ? 7.262 19.344 4.793 1 92.12 83 ARG A CA 1
ATOM 635 C C . ARG A 1 83 ? 7.82 18.109 5.496 1 92.12 83 ARG A C 1
ATOM 637 O O . ARG A 1 83 ? 7.43 16.984 5.191 1 92.12 83 ARG A O 1
ATOM 644 N N . LEU A 1 84 ? 8.695 18.344 6.391 1 93.94 84 LEU A N 1
ATOM 645 C CA . LEU A 1 84 ? 9.312 17.25 7.117 1 93.94 84 LEU A CA 1
ATOM 646 C C . LEU A 1 84 ? 8.273 16.484 7.941 1 93.94 84 LEU A C 1
ATOM 648 O O . LEU A 1 84 ? 8.219 15.258 7.906 1 93.94 84 LEU A O 1
ATOM 652 N N . VAL A 1 85 ? 7.41 17.234 8.703 1 95.44 85 VAL A N 1
ATOM 653 C CA . VAL A 1 85 ? 6.402 16.609 9.555 1 95.44 85 VAL A CA 1
ATOM 654 C C . VAL A 1 85 ? 5.43 15.797 8.703 1 95.44 85 VAL A C 1
ATOM 656 O O . VAL A 1 85 ? 5.105 14.656 9.039 1 95.44 85 VAL A O 1
ATOM 659 N N . MET A 1 86 ? 5.02 16.328 7.586 1 94.5 86 MET A N 1
ATOM 660 C CA . MET A 1 86 ? 4.098 15.641 6.688 1 94.5 86 MET A CA 1
ATOM 661 C C . MET A 1 86 ? 4.758 14.406 6.082 1 94.5 86 MET A C 1
ATOM 663 O O . MET A 1 86 ? 4.125 13.359 5.957 1 94.5 86 MET A O 1
ATOM 667 N N . ALA A 1 87 ? 6.004 14.555 5.711 1 94.88 87 ALA A N 1
ATOM 668 C CA . ALA A 1 87 ? 6.754 13.43 5.156 1 94.88 87 ALA A CA 1
ATOM 669 C C . ALA A 1 87 ? 6.914 12.32 6.188 1 94.88 87 ALA A C 1
ATOM 671 O O . ALA A 1 87 ? 6.848 11.133 5.848 1 94.88 87 ALA A O 1
ATOM 672 N N . ILE A 1 88 ? 7.145 12.703 7.41 1 96.94 88 ILE A N 1
ATOM 673 C CA . ILE A 1 88 ? 7.262 11.734 8.492 1 96.94 88 ILE A CA 1
ATOM 674 C C . ILE A 1 88 ? 5.957 10.953 8.633 1 96.94 88 ILE A C 1
ATOM 676 O O . ILE A 1 88 ? 5.965 9.727 8.734 1 96.94 88 ILE A O 1
ATOM 680 N N . SER A 1 89 ? 4.848 11.633 8.578 1 97 89 SER A N 1
ATOM 681 C CA . SER A 1 89 ? 3.533 11.008 8.68 1 97 89 SER A CA 1
ATOM 682 C C . SER A 1 89 ? 3.322 9.977 7.574 1 97 89 SER A C 1
ATOM 684 O O . SER A 1 89 ? 2.77 8.906 7.812 1 97 89 SER A O 1
ATOM 686 N N . LYS A 1 90 ? 3.777 10.25 6.422 1 96.31 90 LYS A N 1
ATOM 687 C CA . LYS A 1 90 ? 3.652 9.32 5.305 1 96.31 90 LYS A CA 1
ATOM 688 C C . LYS A 1 90 ? 4.676 8.195 5.406 1 96.31 90 LYS A C 1
ATOM 690 O O . LYS A 1 90 ? 4.387 7.051 5.055 1 96.31 90 LYS A O 1
ATOM 695 N N . THR A 1 91 ? 5.855 8.531 5.867 1 97.44 91 THR A N 1
ATOM 696 C CA . THR A 1 91 ? 6.93 7.555 6.004 1 97.44 91 THR A CA 1
ATOM 697 C C . THR A 1 91 ? 6.531 6.445 6.973 1 97.44 91 THR A C 1
ATOM 699 O O . THR A 1 91 ? 6.758 5.262 6.695 1 97.44 91 THR A O 1
ATOM 702 N N . ILE A 1 92 ? 5.891 6.812 8.07 1 97.56 92 ILE A N 1
ATOM 703 C CA . ILE A 1 92 ? 5.547 5.793 9.055 1 97.56 92 ILE A CA 1
ATOM 704 C C . ILE A 1 92 ? 4.465 4.875 8.492 1 97.56 92 ILE A C 1
ATOM 706 O O . ILE A 1 92 ? 4.422 3.686 8.82 1 97.56 92 ILE A O 1
ATOM 710 N N . THR A 1 93 ? 3.619 5.375 7.633 1 96.25 93 THR A N 1
ATOM 711 C CA . THR A 1 93 ? 2.658 4.52 6.945 1 96.25 93 THR A CA 1
ATOM 712 C C . THR A 1 93 ? 3.375 3.504 6.062 1 96.25 93 THR A C 1
ATOM 714 O O . THR A 1 93 ? 3.021 2.324 6.051 1 96.25 93 THR A O 1
ATOM 717 N N . ASN A 1 94 ? 4.383 3.957 5.387 1 97.5 94 ASN A N 1
ATOM 718 C CA . ASN A 1 94 ? 5.172 3.045 4.566 1 97.5 94 ASN A CA 1
ATOM 719 C C . ASN A 1 94 ? 5.883 1.998 5.418 1 97.5 94 ASN A C 1
ATOM 721 O O . ASN A 1 94 ? 5.938 0.823 5.051 1 97.5 94 ASN A O 1
ATOM 725 N N . LEU A 1 95 ? 6.398 2.445 6.547 1 98.19 95 LEU A N 1
ATOM 726 C CA . LEU A 1 95 ? 7.09 1.508 7.426 1 98.19 95 LEU A CA 1
ATOM 727 C C . LEU A 1 95 ? 6.117 0.476 7.992 1 98.19 95 LEU A C 1
ATOM 729 O O . LEU A 1 95 ? 6.457 -0.705 8.102 1 98.19 95 LEU A O 1
ATOM 733 N N . GLU A 1 96 ? 4.973 0.931 8.344 1 97.62 96 GLU A N 1
ATOM 734 C CA . GLU A 1 96 ? 3.945 -0.001 8.797 1 97.62 96 GLU A CA 1
ATOM 735 C C . GLU A 1 96 ? 3.605 -1.02 7.711 1 97.62 96 GLU A C 1
ATOM 737 O O . GLU A 1 96 ? 3.484 -2.215 7.992 1 97.62 96 GLU A O 1
ATOM 742 N N . ARG A 1 97 ? 3.551 -0.58 6.523 1 96.25 97 ARG A N 1
ATOM 743 C CA . ARG A 1 97 ? 3.26 -1.472 5.402 1 96.25 97 ARG A CA 1
ATOM 744 C C . ARG A 1 97 ? 4.402 -2.457 5.18 1 96.25 97 ARG A C 1
ATOM 746 O O . ARG A 1 97 ? 4.168 -3.613 4.816 1 96.25 97 ARG A O 1
ATOM 753 N N . VAL A 1 98 ? 5.602 -1.99 5.324 1 97.88 98 VAL A N 1
ATOM 754 C CA . VAL A 1 98 ? 6.742 -2.896 5.23 1 97.88 98 VAL A CA 1
ATOM 755 C C . VAL A 1 98 ? 6.629 -3.986 6.293 1 97.88 98 VAL A C 1
ATOM 757 O O . VAL A 1 98 ? 6.863 -5.164 6.012 1 97.88 98 VAL A O 1
ATOM 760 N N . GLY A 1 99 ? 6.289 -3.604 7.5 1 97.06 99 GLY A N 1
ATOM 761 C CA . GLY A 1 99 ? 6.039 -4.59 8.539 1 97.06 99 GLY A CA 1
ATOM 762 C C . GLY A 1 99 ? 4.973 -5.598 8.164 1 97.06 99 GLY A C 1
ATOM 763 O O . GLY A 1 99 ? 5.129 -6.797 8.414 1 97.06 99 GLY A O 1
ATOM 764 N N . ASP A 1 100 ? 3.934 -5.16 7.555 1 95.31 100 ASP A N 1
ATOM 765 C CA . ASP A 1 100 ? 2.865 -6.035 7.086 1 95.31 100 ASP A CA 1
ATOM 766 C C . ASP A 1 100 ? 3.389 -7.039 6.059 1 95.31 100 ASP A C 1
ATOM 768 O O . ASP A 1 100 ? 2.98 -8.203 6.059 1 95.31 100 ASP A O 1
ATOM 772 N N . GLU A 1 101 ? 4.172 -6.516 5.16 1 97.19 101 GLU A N 1
ATOM 773 C CA . GLU A 1 101 ? 4.738 -7.418 4.164 1 97.19 101 GLU A CA 1
ATOM 774 C C . GLU A 1 101 ? 5.613 -8.484 4.816 1 97.19 101 GLU A C 1
ATOM 776 O O . GLU A 1 101 ? 5.59 -9.648 4.41 1 97.19 101 GLU A O 1
ATOM 781 N N . ALA A 1 102 ? 6.414 -8.078 5.812 1 97.75 102 ALA A N 1
ATOM 782 C CA . ALA A 1 102 ? 7.223 -9.047 6.551 1 97.75 102 ALA A CA 1
ATOM 783 C C . ALA A 1 102 ? 6.344 -10.094 7.227 1 97.75 102 ALA A C 1
ATOM 785 O O . ALA A 1 102 ? 6.684 -11.281 7.242 1 97.75 102 ALA A O 1
ATOM 786 N N . GLU A 1 103 ? 5.273 -9.672 7.762 1 96.81 103 GLU A N 1
ATOM 787 C CA . GLU A 1 103 ? 4.328 -10.602 8.375 1 96.81 103 GLU A CA 1
ATOM 788 C C . GLU A 1 103 ? 3.754 -11.57 7.348 1 96.81 103 GLU A C 1
ATOM 790 O O . GLU A 1 103 ? 3.559 -12.75 7.641 1 96.81 103 GLU A O 1
ATOM 795 N N . LYS A 1 104 ? 3.455 -11.102 6.191 1 96.31 104 LYS A N 1
ATOM 796 C CA . LYS A 1 104 ? 2.963 -11.961 5.117 1 96.31 104 LYS A CA 1
ATOM 797 C C . LYS A 1 104 ? 3.988 -13.023 4.75 1 96.31 104 LYS A C 1
ATOM 799 O O . LYS A 1 104 ? 3.633 -14.188 4.527 1 96.31 104 LYS A O 1
ATOM 804 N N . ILE A 1 105 ? 5.23 -12.602 4.699 1 97.56 105 ILE A N 1
ATOM 805 C CA . ILE A 1 105 ? 6.301 -13.547 4.41 1 97.56 105 ILE A CA 1
ATOM 806 C C . ILE A 1 105 ? 6.316 -14.648 5.465 1 97.56 105 ILE A C 1
ATOM 808 O O . ILE A 1 105 ? 6.363 -15.836 5.133 1 97.56 105 ILE A O 1
ATOM 812 N N . ALA A 1 106 ? 6.207 -14.25 6.707 1 97.19 106 ALA A N 1
ATOM 813 C CA . ALA A 1 106 ? 6.219 -15.211 7.805 1 97.19 106 ALA A CA 1
ATOM 814 C C . ALA A 1 106 ? 5.016 -16.156 7.723 1 97.19 106 ALA A C 1
ATOM 816 O O . ALA A 1 106 ? 5.152 -17.359 7.91 1 97.19 106 ALA A O 1
ATOM 817 N N . LYS A 1 107 ? 3.873 -15.648 7.43 1 96 107 LYS A N 1
ATOM 818 C CA . LYS A 1 107 ? 2.654 -16.438 7.332 1 96 107 LYS A CA 1
ATOM 819 C C . LYS A 1 107 ? 2.76 -17.469 6.211 1 96 107 LYS A C 1
ATOM 821 O O . LYS A 1 107 ? 2.414 -18.641 6.398 1 96 107 LYS A O 1
ATOM 826 N N . ARG A 1 108 ? 3.225 -17.016 5.078 1 96 108 ARG A N 1
ATOM 827 C CA . ARG A 1 108 ? 3.393 -17.938 3.947 1 96 108 ARG A CA 1
ATOM 828 C C . ARG A 1 108 ? 4.465 -18.969 4.242 1 96 108 ARG A C 1
ATOM 830 O O . ARG A 1 108 ? 4.344 -20.125 3.82 1 96 108 ARG A O 1
ATOM 837 N N . THR A 1 109 ? 5.504 -18.547 4.938 1 96.25 109 THR A N 1
ATOM 838 C CA . THR A 1 109 ? 6.559 -19.469 5.324 1 96.25 109 THR A CA 1
ATOM 839 C C . THR A 1 109 ? 6 -20.594 6.195 1 96.25 109 THR A C 1
ATOM 841 O O . THR A 1 109 ? 6.324 -21.766 5.992 1 96.25 109 THR A O 1
ATOM 844 N N . LYS A 1 110 ? 5.105 -20.297 7.07 1 95.19 110 LYS A N 1
ATOM 845 C CA . LYS A 1 110 ? 4.48 -21.297 7.926 1 95.19 110 LYS A CA 1
ATOM 846 C C . LYS A 1 110 ? 3.691 -22.312 7.102 1 95.19 110 LYS A C 1
ATOM 848 O O . LYS A 1 110 ? 3.682 -23.5 7.414 1 95.19 110 LYS A O 1
ATOM 853 N N . ARG A 1 111 ? 3.084 -21.812 6.074 1 93.56 111 ARG A N 1
ATOM 854 C CA . ARG A 1 111 ? 2.336 -22.703 5.191 1 93.56 111 ARG A CA 1
ATOM 855 C C . ARG A 1 111 ? 3.273 -23.625 4.414 1 93.56 111 ARG A C 1
ATOM 857 O O . ARG A 1 111 ? 3.004 -24.812 4.273 1 93.56 111 ARG A O 1
ATOM 864 N N . ILE A 1 112 ? 4.324 -23.062 3.951 1 93.88 112 ILE A N 1
ATOM 865 C CA . ILE A 1 112 ? 5.309 -23.812 3.18 1 93.88 112 ILE A CA 1
ATOM 866 C C . ILE A 1 112 ? 5.891 -24.938 4.039 1 93.88 112 ILE A C 1
ATOM 868 O O . ILE A 1 112 ? 6.117 -26.047 3.555 1 93.88 112 ILE A O 1
ATOM 872 N N . LEU A 1 113 ? 6.066 -24.656 5.312 1 91.5 113 LEU A N 1
ATOM 873 C CA . LEU A 1 113 ? 6.648 -25.625 6.242 1 91.5 113 LEU A CA 1
ATOM 874 C C . LEU A 1 113 ? 5.754 -26.844 6.387 1 91.5 113 LEU A C 1
ATOM 876 O O . LEU A 1 113 ? 6.234 -27.938 6.723 1 91.5 113 LEU A O 1
ATOM 880 N N . GLN A 1 114 ? 4.512 -26.656 6.074 1 90.88 114 GLN A N 1
ATOM 881 C CA . GLN A 1 114 ? 3.561 -27.766 6.23 1 90.88 114 GLN A CA 1
ATOM 882 C C . GLN A 1 114 ? 3.412 -28.547 4.93 1 90.88 114 GLN A C 1
ATOM 884 O O . GLN A 1 114 ? 2.756 -29.594 4.902 1 90.88 114 GLN A O 1
ATOM 889 N N . ASP A 1 115 ? 3.998 -28.031 3.91 1 89.81 115 ASP A N 1
ATOM 890 C CA . ASP A 1 115 ? 3.898 -28.688 2.611 1 89.81 115 ASP A CA 1
ATOM 891 C C . ASP A 1 115 ? 5.012 -29.719 2.434 1 89.81 115 ASP A C 1
ATOM 893 O O . ASP A 1 115 ? 6.191 -29.391 2.539 1 89.81 115 ASP A O 1
ATOM 897 N N . PRO A 1 116 ? 4.719 -30.953 2.084 1 87.62 116 PRO A N 1
ATOM 898 C CA . PRO A 1 116 ? 5.73 -32 1.907 1 87.62 116 PRO A CA 1
ATOM 899 C C . PRO A 1 116 ? 6.695 -31.688 0.762 1 87.62 116 PRO A C 1
ATOM 901 O O . PRO A 1 116 ? 7.828 -32.188 0.758 1 87.62 116 PRO A O 1
ATOM 904 N N . LEU A 1 117 ? 6.285 -30.844 -0.11 1 87.75 117 LEU A N 1
ATOM 905 C CA . LEU A 1 117 ? 7.117 -30.547 -1.271 1 87.75 117 LEU A CA 1
ATOM 906 C C . LEU A 1 117 ? 7.93 -29.281 -1.057 1 87.75 117 LEU A C 1
ATOM 908 O O . LEU A 1 117 ? 8.594 -28.797 -1.977 1 87.75 117 LEU A O 1
ATOM 912 N N . ALA A 1 118 ? 7.891 -28.766 0.128 1 85.19 118 ALA A N 1
ATOM 913 C CA . ALA A 1 118 ? 8.562 -27.516 0.457 1 85.19 118 ALA A CA 1
ATOM 914 C C . ALA A 1 118 ? 10.055 -27.594 0.139 1 85.19 118 ALA A C 1
ATOM 916 O O . ALA A 1 118 ? 10.648 -26.625 -0.339 1 85.19 118 ALA A O 1
ATOM 917 N N . HIS A 1 119 ? 10.57 -28.766 0.262 1 81.12 119 HIS A N 1
ATOM 918 C CA . HIS A 1 119 ? 12.016 -28.906 0.124 1 81.12 119 HIS A CA 1
ATOM 919 C C . HIS A 1 119 ? 12.406 -29.125 -1.334 1 81.12 119 HIS A C 1
ATOM 921 O O . HIS A 1 119 ? 13.594 -29.078 -1.67 1 81.12 119 HIS A O 1
ATOM 927 N N . SER A 1 120 ? 11.461 -29.188 -2.143 1 80.12 120 SER A N 1
ATOM 928 C CA . SER A 1 120 ? 11.75 -29.469 -3.543 1 80.12 120 SER A CA 1
ATOM 929 C C . SER A 1 120 ? 12.031 -28.188 -4.324 1 80.12 120 SER A C 1
ATOM 931 O O . SER A 1 120 ? 12.523 -28.234 -5.453 1 80.12 120 SER A O 1
ATOM 933 N N . LEU A 1 121 ? 11.789 -27.094 -3.695 1 82.38 121 LEU A N 1
ATOM 934 C CA . LEU A 1 121 ? 11.961 -25.828 -4.41 1 82.38 121 LEU A CA 1
ATOM 935 C C . LEU A 1 121 ? 13.25 -25.141 -3.982 1 82.38 121 LEU A C 1
ATOM 937 O O . LEU A 1 121 ? 13.758 -25.375 -2.885 1 82.38 121 LEU A O 1
ATOM 941 N N . ASN A 1 122 ? 13.719 -24.344 -4.906 1 82.56 122 ASN A N 1
ATOM 942 C CA . ASN A 1 122 ? 14.898 -23.531 -4.648 1 82.56 122 ASN A CA 1
ATOM 943 C C . ASN A 1 122 ? 14.523 -22.156 -4.105 1 82.56 122 ASN A C 1
ATOM 945 O O . ASN A 1 122 ? 13.844 -21.375 -4.781 1 82.56 122 ASN A O 1
ATOM 949 N N . TYR A 1 123 ? 15.078 -21.828 -2.896 1 86.69 123 TYR A N 1
ATOM 950 C CA . TYR A 1 123 ? 14.703 -20.594 -2.217 1 86.69 123 TYR A CA 1
ATOM 951 C C . TYR A 1 123 ? 15.82 -19.562 -2.297 1 86.69 123 TYR A C 1
ATOM 953 O O . TYR A 1 123 ? 15.703 -18.469 -1.754 1 86.69 123 TYR A O 1
ATOM 961 N N . ALA A 1 124 ? 16.859 -19.906 -2.992 1 87.31 124 ALA A N 1
ATOM 962 C CA . ALA A 1 124 ? 18.062 -19.062 -3.002 1 87.31 124 ALA A CA 1
ATOM 963 C C . ALA A 1 124 ? 17.75 -17.688 -3.588 1 87.31 124 ALA A C 1
ATOM 965 O O . ALA A 1 124 ? 18.172 -16.672 -3.045 1 87.31 124 ALA A O 1
ATOM 966 N N . ASP A 1 125 ? 16.984 -17.656 -4.609 1 89.56 125 ASP A N 1
ATOM 967 C CA . ASP A 1 125 ? 16.688 -16.391 -5.277 1 89.56 125 ASP A CA 1
ATOM 968 C C . ASP A 1 125 ? 15.789 -15.516 -4.406 1 89.56 125 ASP A C 1
ATOM 970 O O . ASP A 1 125 ? 16 -14.305 -4.324 1 89.56 125 ASP A O 1
ATOM 974 N N . VAL A 1 126 ? 14.875 -16.156 -3.775 1 92.12 126 VAL A N 1
ATOM 975 C CA . VAL A 1 126 ? 13.961 -15.406 -2.918 1 92.12 126 VAL A CA 1
ATOM 976 C C . VAL A 1 126 ? 14.711 -14.883 -1.696 1 92.12 126 VAL A C 1
ATOM 978 O O . VAL A 1 126 ? 14.469 -13.758 -1.25 1 92.12 126 VAL A O 1
ATOM 981 N N . LYS A 1 127 ? 15.602 -15.688 -1.228 1 91.5 127 LYS A N 1
ATOM 982 C CA . LYS A 1 127 ? 16.438 -15.273 -0.101 1 91.5 127 LYS A CA 1
ATOM 983 C C . LYS A 1 127 ? 17.297 -14.07 -0.472 1 91.5 127 LYS A C 1
ATOM 985 O O . LYS A 1 127 ? 17.375 -13.094 0.277 1 91.5 127 LYS A O 1
ATOM 990 N N . ARG A 1 128 ? 17.875 -14.125 -1.581 1 92.56 128 ARG A N 1
ATOM 991 C CA . ARG A 1 128 ? 18.719 -13.031 -2.066 1 92.56 128 ARG A CA 1
ATOM 992 C C . ARG A 1 128 ? 17.891 -11.758 -2.258 1 92.56 128 ARG A C 1
ATOM 994 O O . ARG A 1 128 ? 18.328 -10.672 -1.874 1 92.56 128 ARG A O 1
ATOM 1001 N N . SER A 1 129 ? 16.734 -11.906 -2.807 1 94.81 129 SER A N 1
ATOM 1002 C CA . SER A 1 129 ? 15.867 -10.75 -3.023 1 94.81 129 SER A CA 1
ATOM 1003 C C . SER A 1 129 ? 15.43 -10.133 -1.7 1 94.81 129 SER A C 1
ATOM 1005 O O . SER A 1 129 ? 15.305 -8.914 -1.591 1 94.81 129 SER A O 1
ATOM 1007 N N . GLY A 1 130 ? 15.188 -11.039 -0.729 1 95.38 130 GLY A N 1
ATOM 1008 C CA . GLY A 1 130 ? 14.844 -10.547 0.598 1 95.38 130 GLY A CA 1
ATOM 1009 C C . GLY A 1 130 ? 15.953 -9.719 1.23 1 95.38 130 GLY A C 1
ATOM 1010 O O . GLY A 1 130 ? 15.688 -8.672 1.822 1 95.38 130 GLY A O 1
ATOM 1011 N N . GLU A 1 131 ? 17.156 -10.156 1.028 1 94.5 131 GLU A N 1
ATOM 1012 C CA . GLU A 1 131 ? 18.312 -9.414 1.526 1 94.5 131 GLU A CA 1
ATOM 1013 C C . GLU A 1 131 ? 18.469 -8.078 0.806 1 94.5 131 GLU A C 1
ATOM 1015 O O . GLU A 1 131 ? 18.781 -7.062 1.431 1 94.5 131 GLU A O 1
ATOM 1020 N N . MET A 1 132 ? 18.219 -8.156 -0.458 1 95.31 132 MET A N 1
ATOM 1021 C CA . MET A 1 132 ? 18.266 -6.93 -1.247 1 95.31 132 MET A CA 1
ATOM 1022 C C . MET A 1 132 ? 17.234 -5.918 -0.762 1 95.31 132 MET A C 1
ATOM 1024 O O . MET A 1 132 ? 17.547 -4.738 -0.595 1 95.31 132 MET A O 1
ATOM 1028 N N . ALA A 1 133 ? 16.031 -6.379 -0.52 1 97 133 ALA A N 1
ATOM 1029 C CA . ALA A 1 133 ? 14.961 -5.504 -0.067 1 97 133 ALA A CA 1
ATOM 1030 C C . ALA A 1 133 ? 15.281 -4.898 1.297 1 97 133 ALA A C 1
ATOM 1032 O O . ALA A 1 133 ? 15.039 -3.711 1.527 1 97 133 ALA A O 1
ATOM 1033 N N . ALA A 1 134 ? 15.828 -5.719 2.188 1 96.25 134 ALA A N 1
ATOM 1034 C CA . ALA A 1 134 ? 16.234 -5.23 3.504 1 96.25 134 ALA A CA 1
ATOM 1035 C C . ALA A 1 134 ? 17.312 -4.156 3.389 1 96.25 134 ALA A C 1
ATOM 1037 O O . ALA A 1 134 ? 17.266 -3.146 4.094 1 96.25 134 ALA A O 1
ATOM 1038 N N . THR A 1 135 ? 18.219 -4.363 2.492 1 96.81 135 THR A N 1
ATOM 1039 C CA . THR A 1 135 ? 19.297 -3.41 2.26 1 96.81 135 THR A CA 1
ATOM 1040 C C . THR A 1 135 ? 18.75 -2.102 1.699 1 96.81 135 THR A C 1
ATOM 1042 O O . THR A 1 135 ? 19.156 -1.019 2.127 1 96.81 135 THR A O 1
ATOM 1045 N N . ILE A 1 136 ? 17.859 -2.203 0.767 1 97.62 136 ILE A N 1
ATOM 1046 C CA . ILE A 1 136 ? 17.25 -1.021 0.171 1 97.62 136 ILE A CA 1
ATOM 1047 C C . ILE A 1 136 ? 16.531 -0.21 1.25 1 97.62 136 ILE A C 1
ATOM 1049 O O . ILE A 1 136 ? 16.656 1.017 1.296 1 97.62 136 ILE A O 1
ATOM 1053 N N . LEU A 1 137 ? 15.836 -0.908 2.129 1 98.12 137 LEU A N 1
ATOM 1054 C CA . LEU A 1 137 ? 15.148 -0.224 3.219 1 98.12 137 LEU A CA 1
ATOM 1055 C C . LEU A 1 137 ? 16.156 0.455 4.148 1 98.12 137 LEU A C 1
ATOM 1057 O O . LEU A 1 137 ? 15.938 1.597 4.566 1 98.12 137 LEU A O 1
ATOM 1061 N N . ARG A 1 138 ? 17.234 -0.227 4.445 1 97.44 138 ARG A N 1
ATOM 1062 C CA . ARG A 1 138 ? 18.266 0.353 5.289 1 97.44 138 ARG A CA 1
ATOM 1063 C C . ARG A 1 138 ? 18.859 1.611 4.652 1 97.44 138 ARG A C 1
ATOM 1065 O O . ARG A 1 138 ? 19.047 2.621 5.332 1 97.44 138 ARG A O 1
ATOM 1072 N N . HIS A 1 139 ? 19.094 1.548 3.379 1 98.06 139 HIS A N 1
ATOM 1073 C CA . HIS A 1 139 ? 19.594 2.717 2.652 1 98.06 139 HIS A CA 1
ATOM 1074 C C . HIS A 1 139 ? 18.578 3.863 2.721 1 98.06 139 HIS A C 1
ATOM 1076 O O . HIS A 1 139 ? 18.969 5.023 2.889 1 98.06 139 HIS A O 1
ATOM 1082 N N . ALA A 1 140 ? 17.312 3.531 2.59 1 98.06 140 ALA A N 1
ATOM 1083 C CA . ALA A 1 140 ? 16.266 4.551 2.631 1 98.06 140 ALA A CA 1
ATOM 1084 C C . ALA A 1 140 ? 16.219 5.223 4 1 98.06 140 ALA A C 1
ATOM 1086 O O . ALA A 1 140 ? 16.109 6.449 4.09 1 98.06 140 ALA A O 1
ATOM 1087 N N . LEU A 1 141 ? 16.344 4.406 5.043 1 97.75 141 LEU A N 1
ATOM 1088 C CA . LEU A 1 141 ? 16.297 4.938 6.402 1 97.75 141 LEU A CA 1
ATOM 1089 C C . LEU A 1 141 ? 17.531 5.785 6.699 1 97.75 141 LEU A C 1
ATOM 1091 O O . LEU A 1 141 ? 17.422 6.844 7.316 1 97.75 141 LEU A O 1
ATOM 1095 N N . ASP A 1 142 ? 18.672 5.316 6.219 1 97.62 142 ASP A N 1
ATOM 1096 C CA . ASP A 1 142 ? 19.906 6.094 6.367 1 97.62 142 ASP A CA 1
ATOM 1097 C C . ASP A 1 142 ? 19.797 7.422 5.625 1 97.62 142 ASP A C 1
ATOM 1099 O O . ASP A 1 142 ? 20.203 8.469 6.152 1 97.62 142 ASP A O 1
ATOM 1103 N N . ALA A 1 143 ? 19.297 7.34 4.387 1 97.5 143 ALA A N 1
ATOM 1104 C CA . ALA A 1 143 ? 19.125 8.547 3.592 1 97.5 143 ALA A CA 1
ATOM 1105 C C . ALA A 1 143 ? 18.125 9.5 4.25 1 97.5 143 ALA A C 1
ATOM 1107 O O . ALA A 1 143 ? 18.297 10.719 4.203 1 97.5 143 ALA A O 1
ATOM 1108 N N . PHE A 1 144 ? 17.125 8.969 4.875 1 97.19 144 PHE A N 1
ATOM 1109 C CA . PHE A 1 144 ? 16.109 9.766 5.555 1 97.19 144 PHE A CA 1
ATOM 1110 C C . PHE A 1 144 ? 16.703 10.5 6.75 1 97.19 144 PHE A C 1
ATOM 1112 O O . PHE A 1 144 ? 16.438 11.688 6.953 1 97.19 144 PHE A O 1
ATOM 1119 N N . ALA A 1 145 ? 17.531 9.781 7.523 1 95.69 145 ALA A N 1
ATOM 1120 C CA . ALA A 1 145 ? 18.141 10.344 8.719 1 95.69 145 ALA A CA 1
ATOM 1121 C C . ALA A 1 145 ? 19.016 11.555 8.375 1 95.69 145 ALA A C 1
ATOM 1123 O O . ALA A 1 145 ? 19.094 12.508 9.156 1 95.69 145 ALA A O 1
ATOM 1124 N N . ARG A 1 146 ? 19.562 11.547 7.168 1 95.31 146 ARG A N 1
ATOM 1125 C CA . ARG A 1 146 ? 20.5 12.602 6.785 1 95.31 146 ARG A CA 1
ATOM 1126 C C . ARG A 1 146 ? 19.875 13.523 5.734 1 95.31 146 ARG A C 1
ATOM 1128 O O . ARG A 1 146 ? 20.5 14.484 5.297 1 95.31 146 ARG A O 1
ATOM 1135 N N . LEU A 1 147 ? 18.688 13.219 5.324 1 95.12 147 LEU A N 1
ATOM 1136 C CA . LEU A 1 147 ? 18.016 13.93 4.242 1 95.12 147 LEU A CA 1
ATOM 1137 C C . LEU A 1 147 ? 18.922 14.039 3.021 1 95.12 147 LEU A C 1
ATOM 1139 O O . LEU A 1 147 ? 19.094 15.133 2.469 1 95.12 147 LEU A O 1
ATOM 1143 N N . ASP A 1 148 ? 19.516 12.906 2.654 1 95.75 148 ASP A N 1
ATOM 1144 C CA . ASP A 1 148 ? 20.484 12.805 1.562 1 95.75 148 ASP A CA 1
ATOM 1145 C C . ASP A 1 148 ? 19.781 12.516 0.236 1 95.75 148 ASP A C 1
ATOM 1147 O O . ASP A 1 148 ? 19.453 11.367 -0.061 1 95.75 148 ASP A O 1
ATOM 1151 N N . THR A 1 149 ? 19.656 13.539 -0.629 1 93.19 149 THR A N 1
ATOM 1152 C CA . THR A 1 149 ? 18.906 13.414 -1.879 1 93.19 149 THR A CA 1
ATOM 1153 C C . THR A 1 149 ? 19.688 12.57 -2.885 1 93.19 149 THR A C 1
ATOM 1155 O O . THR A 1 149 ? 19.094 11.898 -3.73 1 93.19 149 THR A O 1
ATOM 1158 N N . THR A 1 150 ? 21 12.547 -2.789 1 93.31 150 THR A N 1
ATOM 1159 C CA . THR A 1 150 ? 21.812 11.719 -3.684 1 93.31 150 THR A CA 1
ATOM 1160 C C . THR A 1 150 ? 21.578 10.234 -3.41 1 93.31 150 THR A C 1
ATOM 1162 O O . THR A 1 150 ? 21.344 9.461 -4.336 1 93.31 150 THR A O 1
ATOM 1165 N N . ALA A 1 151 ? 21.609 9.898 -2.135 1 95.44 151 ALA A N 1
ATOM 1166 C CA . ALA A 1 151 ? 21.328 8.516 -1.749 1 95.44 151 ALA A CA 1
ATOM 1167 C C . ALA A 1 151 ? 19.906 8.125 -2.143 1 95.44 151 ALA A C 1
ATOM 1169 O O . ALA A 1 151 ? 19.656 6.988 -2.553 1 95.44 151 ALA A O 1
ATOM 1170 N N . ALA A 1 152 ? 18.984 9.055 -2.061 1 94.44 152 ALA A N 1
ATOM 1171 C CA . ALA A 1 152 ? 17.594 8.797 -2.404 1 94.44 152 ALA A CA 1
ATOM 1172 C C . ALA A 1 152 ? 17.453 8.406 -3.871 1 94.44 152 ALA A C 1
ATOM 1174 O O . ALA A 1 152 ? 16.688 7.488 -4.203 1 94.44 152 ALA A O 1
ATOM 1175 N N . VAL A 1 153 ? 18.203 8.984 -4.715 1 91.06 153 VAL A N 1
ATOM 1176 C CA . VAL A 1 153 ? 18.156 8.703 -6.145 1 91.06 153 VAL A CA 1
ATOM 1177 C C . VAL A 1 153 ? 18.688 7.293 -6.41 1 91.06 153 VAL A C 1
ATOM 1179 O O . VAL A 1 153 ? 18.125 6.559 -7.23 1 91.06 153 VAL A O 1
ATOM 1182 N N . SER A 1 154 ? 19.703 6.969 -5.711 1 93.88 154 SER A N 1
ATOM 1183 C CA . SER A 1 154 ? 20.281 5.641 -5.867 1 93.88 154 SER A CA 1
ATOM 1184 C C . SER A 1 154 ? 19.297 4.551 -5.461 1 93.88 154 SER A C 1
ATOM 1186 O O . SER A 1 154 ? 19.266 3.475 -6.059 1 93.88 154 SER A O 1
ATOM 1188 N N . ILE A 1 155 ? 18.5 4.848 -4.48 1 95.25 155 ILE A N 1
ATOM 1189 C CA . ILE A 1 155 ? 17.516 3.893 -3.979 1 95.25 155 ILE A CA 1
ATOM 1190 C C . ILE A 1 155 ? 16.469 3.609 -5.059 1 95.25 155 ILE A C 1
ATOM 1192 O O . ILE A 1 155 ? 16.016 2.477 -5.199 1 95.25 155 ILE A O 1
ATOM 1196 N N . LEU A 1 156 ? 16.141 4.59 -5.891 1 90 156 LEU A N 1
ATOM 1197 C CA . LEU A 1 156 ? 15.18 4.418 -6.977 1 90 156 LEU A CA 1
ATOM 1198 C C . LEU A 1 156 ? 15.703 3.418 -8.008 1 90 156 LEU A C 1
ATOM 1200 O O . LEU A 1 156 ? 14.938 2.621 -8.547 1 90 156 LEU A O 1
ATOM 1204 N N . GLN A 1 157 ? 17 3.389 -8.156 1 91.06 157 GLN A N 1
ATOM 1205 C CA . GLN A 1 157 ? 17.625 2.455 -9.094 1 91.06 157 GLN A CA 1
ATOM 1206 C C . GLN A 1 157 ? 17.688 1.049 -8.5 1 91.06 157 GLN A C 1
ATOM 1208 O O . GLN A 1 157 ? 17.484 0.062 -9.211 1 91.06 157 GLN A O 1
ATOM 1213 N N . GLU A 1 158 ? 17.984 0.997 -7.258 1 93.88 158 GLU A N 1
ATOM 1214 C CA . GLU A 1 158 ? 18.031 -0.292 -6.574 1 93.88 158 GLU A CA 1
ATOM 1215 C C . GLU A 1 158 ? 16.688 -0.994 -6.637 1 93.88 158 GLU A C 1
ATOM 1217 O O . GLU A 1 158 ? 16.609 -2.213 -6.801 1 93.88 158 GLU A O 1
ATOM 1222 N N . ASP A 1 159 ? 15.648 -0.217 -6.516 1 94.62 159 ASP A N 1
ATOM 1223 C CA . ASP A 1 159 ? 14.305 -0.783 -6.555 1 94.62 159 ASP A CA 1
ATOM 1224 C C . ASP A 1 159 ? 14 -1.375 -7.926 1 94.62 159 ASP A C 1
ATOM 1226 O O . ASP A 1 159 ? 13.32 -2.4 -8.031 1 94.62 159 ASP A O 1
ATOM 1230 N N . LYS A 1 160 ? 14.5 -0.779 -8.969 1 93.06 160 LYS A N 1
ATOM 1231 C CA . LYS A 1 160 ? 14.297 -1.3 -10.32 1 93.06 160 LYS A CA 1
ATOM 1232 C C . LYS A 1 160 ? 14.945 -2.67 -10.484 1 93.06 160 LYS A C 1
ATOM 1234 O O . LYS A 1 160 ? 14.383 -3.559 -11.125 1 93.06 160 LYS A O 1
ATOM 1239 N N . ALA A 1 161 ? 16.109 -2.779 -9.891 1 94 161 ALA A N 1
ATOM 1240 C CA . ALA A 1 161 ? 16.797 -4.062 -9.938 1 94 161 ALA A CA 1
ATOM 1241 C C . ALA A 1 161 ? 16 -5.145 -9.211 1 94 161 ALA A C 1
ATOM 1243 O O . ALA A 1 161 ? 15.922 -6.285 -9.672 1 94 161 ALA A O 1
ATOM 1244 N N . LEU A 1 162 ? 15.445 -4.805 -8.102 1 96.38 162 LEU A N 1
ATOM 1245 C CA . LEU A 1 162 ? 14.625 -5.738 -7.34 1 96.38 162 LEU A CA 1
ATOM 1246 C C . LEU A 1 162 ? 13.398 -6.156 -8.133 1 96.38 162 LEU A C 1
ATOM 1248 O O . LEU A 1 162 ? 13.008 -7.324 -8.125 1 96.38 162 LEU A O 1
ATOM 1252 N N . ASP A 1 163 ? 12.836 -5.211 -8.891 1 94.56 163 ASP A N 1
ATOM 1253 C CA . ASP A 1 163 ? 11.688 -5.5 -9.742 1 94.56 163 ASP A CA 1
ATOM 1254 C C . ASP A 1 163 ? 12.047 -6.508 -10.828 1 94.56 163 ASP A C 1
ATOM 1256 O O . ASP A 1 163 ? 11.266 -7.414 -11.125 1 94.56 163 ASP A O 1
ATOM 1260 N N . GLU A 1 164 ? 13.164 -6.348 -11.352 1 94.44 164 GLU A N 1
ATOM 1261 C CA . GLU A 1 164 ? 13.625 -7.25 -12.406 1 94.44 164 GLU A CA 1
ATOM 1262 C C . GLU A 1 164 ? 13.883 -8.648 -11.859 1 94.44 164 GLU A C 1
ATOM 1264 O O . GLU A 1 164 ? 13.57 -9.648 -12.516 1 94.44 164 GLU A O 1
ATOM 1269 N N . GLU A 1 165 ? 14.461 -8.648 -10.703 1 93.06 165 GLU A N 1
ATOM 1270 C CA . GLU A 1 165 ? 14.672 -9.938 -10.055 1 93.06 165 GLU A CA 1
ATOM 1271 C C . GLU A 1 165 ? 13.352 -10.664 -9.82 1 93.06 165 GLU A C 1
ATOM 1273 O O . GLU A 1 165 ? 13.25 -11.875 -10.016 1 93.06 165 GLU A O 1
ATOM 1278 N N . PHE A 1 166 ? 12.359 -9.977 -9.438 1 94.75 166 PHE A N 1
ATOM 1279 C CA . PHE A 1 166 ? 11.039 -10.547 -9.203 1 94.75 166 PHE A CA 1
ATOM 1280 C C . PHE A 1 166 ? 10.461 -11.117 -10.492 1 94.75 166 PHE A C 1
ATOM 1282 O O . PHE A 1 166 ? 9.93 -12.234 -10.5 1 94.75 166 PHE A O 1
ATOM 1289 N N . ARG A 1 167 ? 10.633 -10.414 -11.57 1 93.31 167 ARG A N 1
ATOM 1290 C CA . ARG A 1 167 ? 10.102 -10.875 -12.852 1 93.31 167 ARG A CA 1
ATOM 1291 C C . ARG A 1 167 ? 10.773 -12.172 -13.289 1 93.31 167 ARG A C 1
ATOM 1293 O O . ARG A 1 167 ? 10.109 -13.094 -13.766 1 93.31 167 ARG A O 1
ATOM 1300 N N . GLY A 1 168 ? 12.062 -12.164 -13.109 1 93.19 168 GLY A N 1
ATOM 1301 C CA . GLY A 1 168 ? 12.789 -13.391 -13.414 1 93.19 168 GLY A CA 1
ATOM 1302 C C . GLY A 1 168 ? 12.367 -14.562 -12.555 1 93.19 168 GLY A C 1
ATOM 1303 O O . GLY A 1 168 ? 12.148 -15.664 -13.055 1 93.19 168 GLY A O 1
ATOM 1304 N N . PHE A 1 169 ? 12.164 -14.297 -11.32 1 92.75 169 PHE A N 1
ATOM 1305 C CA . PHE A 1 169 ? 11.734 -15.328 -10.383 1 92.75 169 PHE A CA 1
ATOM 1306 C C . PHE A 1 169 ? 10.352 -15.844 -10.742 1 92.75 169 PHE A C 1
ATOM 1308 O O . PHE A 1 169 ? 10.094 -17.047 -10.688 1 92.75 169 PHE A O 1
ATOM 1315 N N . MET A 1 170 ? 9.461 -14.992 -11.102 1 92.31 170 MET A N 1
ATOM 1316 C CA . MET A 1 170 ? 8.102 -15.359 -11.492 1 92.31 170 MET A CA 1
ATOM 1317 C C . MET A 1 170 ? 8.109 -16.297 -12.695 1 92.31 170 MET A C 1
ATOM 1319 O O . MET A 1 170 ? 7.387 -17.281 -12.719 1 92.31 170 MET A O 1
ATOM 1323 N N . ARG A 1 171 ? 8.969 -16.031 -13.656 1 92.56 171 ARG A N 1
ATOM 1324 C CA . ARG A 1 171 ? 9.078 -16.875 -14.844 1 92.56 171 ARG A CA 1
ATOM 1325 C C . ARG A 1 171 ? 9.586 -18.266 -14.484 1 92.56 171 ARG A C 1
ATOM 1327 O O . ARG A 1 171 ? 9.07 -19.266 -14.977 1 92.56 171 ARG A O 1
ATOM 1334 N N . GLU A 1 172 ? 10.508 -18.219 -13.625 1 92.88 172 GLU A N 1
ATOM 1335 C CA . GLU A 1 172 ? 11.055 -19.484 -13.172 1 92.88 172 GLU A CA 1
ATOM 1336 C C . GLU A 1 172 ? 10.008 -20.328 -12.445 1 92.88 172 GLU A C 1
ATOM 1338 O O . GLU A 1 172 ? 9.898 -21.531 -12.672 1 92.88 172 GLU A O 1
ATOM 1343 N N . LEU A 1 173 ? 9.234 -19.75 -11.609 1 91.75 173 LEU A N 1
ATOM 1344 C CA . LEU A 1 173 ? 8.227 -20.469 -10.836 1 91.75 173 LEU A CA 1
ATOM 1345 C C . LEU A 1 173 ? 7.133 -21.016 -11.742 1 91.75 173 LEU A C 1
ATOM 1347 O O . LEU A 1 173 ? 6.629 -22.125 -11.516 1 91.75 173 LEU A O 1
ATOM 1351 N N . ILE A 1 174 ? 6.812 -20.234 -12.766 1 92.38 174 ILE A N 1
ATOM 1352 C CA . ILE A 1 174 ? 5.797 -20.688 -13.703 1 92.38 174 ILE A CA 1
ATOM 1353 C C . ILE A 1 174 ? 6.27 -21.953 -14.414 1 92.38 174 ILE A C 1
ATOM 1355 O O . ILE A 1 174 ? 5.527 -22.938 -14.5 1 92.38 174 ILE A O 1
ATOM 1359 N N . THR A 1 175 ? 7.52 -21.922 -14.82 1 92 175 THR A N 1
ATOM 1360 C CA . THR A 1 175 ? 8.102 -23.078 -15.492 1 92 175 THR A CA 1
ATOM 1361 C C . THR A 1 175 ? 8.125 -24.297 -14.562 1 92 175 THR A C 1
ATOM 1363 O O . THR A 1 175 ? 7.77 -25.406 -14.961 1 92 175 THR A O 1
ATOM 1366 N N . TYR A 1 176 ? 8.43 -24.031 -13.375 1 90.81 176 TYR A N 1
ATOM 1367 C CA . TYR A 1 176 ? 8.5 -25.094 -12.383 1 90.81 176 TYR A CA 1
ATOM 1368 C C . TYR A 1 176 ? 7.125 -25.703 -12.141 1 90.81 176 TYR A C 1
ATOM 1370 O O . TYR A 1 176 ? 6.977 -26.922 -12.086 1 90.81 176 TYR A O 1
ATOM 1378 N N . MET A 1 177 ? 6.129 -24.922 -12.031 1 93.12 177 MET A N 1
ATOM 1379 C CA . MET A 1 177 ? 4.766 -25.375 -11.797 1 93.12 177 MET A CA 1
ATOM 1380 C C . MET A 1 177 ? 4.234 -26.156 -12.984 1 93.12 177 MET A C 1
ATOM 1382 O O . MET A 1 177 ? 3.477 -27.109 -12.82 1 93.12 177 MET A O 1
ATOM 1386 N N . MET A 1 178 ? 4.695 -25.781 -14.125 1 93 178 MET A N 1
ATOM 1387 C CA . MET A 1 178 ? 4.266 -26.484 -15.328 1 93 178 MET A CA 1
ATOM 1388 C C . MET A 1 178 ? 4.887 -27.875 -15.398 1 93 178 MET A C 1
ATOM 1390 O O . MET A 1 178 ? 4.238 -28.828 -15.828 1 93 178 MET A O 1
ATOM 1394 N N . GLU A 1 179 ? 6.023 -27.984 -14.914 1 92.06 179 GLU A N 1
ATOM 1395 C CA . GLU A 1 179 ? 6.746 -29.25 -14.953 1 92.06 179 GLU A CA 1
ATOM 1396 C C . GLU A 1 179 ? 6.223 -30.219 -13.883 1 92.06 179 GLU A C 1
ATOM 1398 O O . GLU A 1 179 ? 6.156 -31.422 -14.109 1 92.06 179 GLU A O 1
ATOM 1403 N N . ASN A 1 180 ? 5.844 -29.688 -12.742 1 92.81 180 ASN A N 1
ATOM 1404 C CA . ASN A 1 180 ? 5.352 -30.5 -11.633 1 92.81 180 ASN A CA 1
ATOM 1405 C C . ASN A 1 180 ? 4.18 -29.828 -10.922 1 92.81 180 ASN A C 1
ATOM 1407 O O . ASN A 1 180 ? 4.352 -29.234 -9.859 1 92.81 180 ASN A O 1
ATOM 1411 N N . PRO A 1 181 ? 2.996 -30.094 -11.438 1 93.31 181 PRO A N 1
ATOM 1412 C CA . PRO A 1 181 ? 1.803 -29.406 -10.945 1 93.31 181 PRO A CA 1
ATOM 1413 C C . PRO A 1 181 ? 1.545 -29.656 -9.461 1 93.31 181 PRO A C 1
ATOM 1415 O O . PRO A 1 181 ? 0.824 -28.891 -8.812 1 93.31 181 PRO A O 1
ATOM 1418 N N . ARG A 1 182 ? 2.158 -30.688 -8.945 1 90.88 182 ARG A N 1
ATOM 1419 C CA . ARG A 1 182 ? 1.975 -30.969 -7.527 1 90.88 182 ARG A CA 1
ATOM 1420 C C . ARG A 1 182 ? 2.619 -29.891 -6.664 1 90.88 182 ARG A C 1
ATOM 1422 O O . ARG A 1 182 ? 2.309 -29.781 -5.477 1 90.88 182 ARG A O 1
ATOM 1429 N N . THR A 1 183 ? 3.465 -29.062 -7.277 1 92.31 183 THR A N 1
ATOM 1430 C CA . THR A 1 183 ? 4.199 -28.047 -6.531 1 92.31 183 THR A CA 1
ATOM 1431 C C . THR A 1 183 ? 3.457 -26.719 -6.555 1 92.31 183 THR A C 1
ATOM 1433 O O . THR A 1 183 ? 3.924 -25.734 -5.98 1 92.31 183 THR A O 1
ATOM 1436 N N . ILE A 1 184 ? 2.322 -26.641 -7.152 1 94.06 184 ILE A N 1
ATOM 1437 C CA . ILE A 1 184 ? 1.643 -25.375 -7.426 1 94.06 184 ILE A CA 1
ATOM 1438 C C . ILE A 1 184 ? 1.351 -24.656 -6.113 1 94.06 184 ILE A C 1
ATOM 1440 O O . ILE A 1 184 ? 1.595 -23.453 -5.996 1 94.06 184 ILE A O 1
ATOM 1444 N N . SER A 1 185 ? 0.922 -25.344 -5.137 1 92.69 185 SER A N 1
ATOM 1445 C CA . SER A 1 185 ? 0.565 -24.703 -3.873 1 92.69 185 SER A CA 1
ATOM 1446 C C . SER A 1 185 ? 1.778 -24.047 -3.225 1 92.69 185 SER A C 1
ATOM 1448 O O . SER A 1 185 ? 1.733 -22.875 -2.863 1 92.69 185 SER A O 1
ATOM 1450 N N . VAL A 1 186 ? 2.832 -24.797 -3.15 1 93.44 186 VAL A N 1
ATOM 1451 C CA . VAL A 1 186 ? 4.035 -24.281 -2.506 1 93.44 186 VAL A CA 1
ATOM 1452 C C . VAL A 1 186 ? 4.656 -23.188 -3.373 1 93.44 186 VAL A C 1
ATOM 1454 O O . VAL A 1 186 ? 5.164 -22.188 -2.855 1 93.44 186 VAL A O 1
ATOM 1457 N N . ALA A 1 187 ? 4.594 -23.344 -4.668 1 93.88 187 ALA A N 1
ATOM 1458 C CA . ALA A 1 187 ? 5.133 -22.359 -5.594 1 93.88 187 ALA A CA 1
ATOM 1459 C C . ALA A 1 187 ? 4.375 -21.031 -5.48 1 93.88 187 ALA A C 1
ATOM 1461 O O . ALA A 1 187 ? 4.973 -19.953 -5.57 1 93.88 187 ALA A O 1
ATOM 1462 N N . LEU A 1 188 ? 3.102 -21.125 -5.262 1 94.25 188 LEU A N 1
ATOM 1463 C CA . LEU A 1 188 ? 2.299 -19.922 -5.102 1 94.25 188 LEU A CA 1
ATOM 1464 C C . LEU A 1 188 ? 2.648 -19.203 -3.801 1 94.25 188 LEU A C 1
ATOM 1466 O O . LEU A 1 188 ? 2.709 -17.969 -3.76 1 94.25 188 LEU A O 1
ATOM 1470 N N . ASP A 1 189 ? 2.85 -19.938 -2.773 1 95 189 ASP A N 1
ATOM 1471 C CA . ASP A 1 189 ? 3.291 -19.312 -1.525 1 95 189 ASP A CA 1
ATOM 1472 C C . ASP A 1 189 ? 4.621 -18.594 -1.712 1 95 189 ASP A C 1
ATOM 1474 O O . ASP A 1 189 ? 4.797 -17.469 -1.22 1 95 189 ASP A O 1
ATOM 1478 N N . LEU A 1 190 ? 5.473 -19.203 -2.447 1 94.88 190 LEU A N 1
ATOM 1479 C CA . LEU A 1 190 ? 6.762 -18.578 -2.727 1 94.88 190 LEU A CA 1
ATOM 1480 C C . LEU A 1 190 ? 6.59 -17.328 -3.58 1 94.88 190 LEU A C 1
ATOM 1482 O O . LEU A 1 190 ? 7.289 -16.344 -3.381 1 94.88 190 LEU A O 1
ATOM 1486 N N . LEU A 1 191 ? 5.691 -17.438 -4.449 1 95 191 LEU A N 1
ATOM 1487 C CA . LEU A 1 191 ? 5.402 -16.297 -5.297 1 95 191 LEU A CA 1
ATOM 1488 C C . LEU A 1 191 ? 4.898 -15.117 -4.461 1 95 191 LEU A C 1
ATOM 1490 O O . LEU A 1 191 ? 5.316 -13.977 -4.676 1 95 191 LEU A O 1
ATOM 1494 N N . PHE A 1 192 ? 4.07 -15.367 -3.533 1 95.81 192 PHE A N 1
ATOM 1495 C CA . PHE A 1 192 ? 3.529 -14.32 -2.678 1 95.81 192 PHE A CA 1
ATOM 1496 C C . PHE A 1 192 ? 4.617 -13.734 -1.783 1 95.81 192 PHE A C 1
ATOM 1498 O O . PHE A 1 192 ? 4.613 -12.531 -1.497 1 95.81 192 PHE A O 1
ATOM 1505 N N . ILE A 1 193 ? 5.5 -14.57 -1.364 1 97.12 193 ILE A N 1
ATOM 1506 C CA . ILE A 1 193 ? 6.641 -14.086 -0.592 1 97.12 193 ILE A CA 1
ATOM 1507 C C . ILE A 1 193 ? 7.492 -13.164 -1.457 1 97.12 193 ILE A C 1
ATOM 1509 O O . ILE A 1 193 ? 7.867 -12.07 -1.025 1 97.12 193 ILE A O 1
ATOM 1513 N N . ALA A 1 194 ? 7.762 -13.625 -2.664 1 96.69 194 ALA A N 1
ATOM 1514 C CA . ALA A 1 194 ? 8.539 -12.805 -3.586 1 96.69 194 ALA A CA 1
ATOM 1515 C C . ALA A 1 194 ? 7.855 -11.469 -3.846 1 96.69 194 ALA A C 1
ATOM 1517 O O . ALA A 1 194 ? 8.516 -10.43 -3.916 1 96.69 194 ALA A O 1
ATOM 1518 N N . LYS A 1 195 ? 6.578 -11.5 -3.953 1 96.69 195 LYS A N 1
ATOM 1519 C CA . LYS A 1 195 ? 5.816 -10.273 -4.164 1 96.69 195 LYS A CA 1
ATOM 1520 C C . LYS A 1 195 ? 5.91 -9.352 -2.951 1 96.69 195 LYS A C 1
ATOM 1522 O O . LYS A 1 195 ? 6.047 -8.133 -3.098 1 96.69 195 LYS A O 1
ATOM 1527 N N . ALA A 1 196 ? 5.828 -9.906 -1.824 1 97.69 196 ALA A N 1
ATOM 1528 C CA . ALA A 1 196 ? 5.98 -9.117 -0.604 1 97.69 196 ALA A CA 1
ATOM 1529 C C . ALA A 1 196 ? 7.348 -8.438 -0.56 1 97.69 196 ALA A C 1
ATOM 1531 O O . ALA A 1 196 ? 7.449 -7.266 -0.182 1 97.69 196 ALA A O 1
ATOM 1532 N N . ILE A 1 197 ? 8.352 -9.164 -0.959 1 97.94 197 ILE A N 1
ATOM 1533 C CA . ILE A 1 197 ? 9.719 -8.641 -0.991 1 97.94 197 ILE A CA 1
ATOM 1534 C C . ILE A 1 197 ? 9.797 -7.469 -1.969 1 97.94 197 ILE A C 1
ATOM 1536 O O . ILE A 1 197 ? 10.352 -6.418 -1.643 1 97.94 197 ILE A O 1
ATOM 1540 N N . GLU A 1 198 ? 9.242 -7.691 -3.104 1 97.56 198 GLU A N 1
ATOM 1541 C CA . GLU A 1 198 ? 9.188 -6.621 -4.094 1 97.56 198 GLU A CA 1
ATOM 1542 C C . GLU A 1 198 ? 8.477 -5.391 -3.535 1 97.56 198 GLU A C 1
ATOM 1544 O O . GLU A 1 198 ? 8.922 -4.258 -3.756 1 97.56 198 GLU A O 1
ATOM 1549 N N . ARG A 1 199 ? 7.465 -5.539 -2.777 1 96.88 199 ARG A N 1
ATOM 1550 C CA . ARG A 1 199 ? 6.684 -4.445 -2.207 1 96.88 199 ARG A CA 1
ATOM 1551 C C . ARG A 1 199 ? 7.477 -3.709 -1.134 1 96.88 199 ARG A C 1
ATOM 1553 O O . ARG A 1 199 ? 7.332 -2.496 -0.97 1 96.88 199 ARG A O 1
ATOM 1560 N N . ILE A 1 200 ? 8.273 -4.457 -0.406 1 98.12 200 ILE A N 1
ATOM 1561 C CA . ILE A 1 200 ? 9.164 -3.814 0.554 1 98.12 200 ILE A CA 1
ATOM 1562 C C . ILE A 1 200 ? 10.062 -2.811 -0.167 1 98.12 200 ILE A C 1
ATOM 1564 O O . ILE A 1 200 ? 10.234 -1.68 0.294 1 98.12 200 ILE A O 1
ATOM 1568 N N . GLY A 1 201 ? 10.594 -3.211 -1.297 1 97.5 201 GLY A N 1
ATOM 1569 C CA . GLY A 1 201 ? 11.359 -2.289 -2.119 1 97.5 201 GLY A CA 1
ATOM 1570 C C . GLY A 1 201 ? 10.562 -1.071 -2.551 1 97.5 201 GLY A C 1
ATOM 1571 O O . GLY A 1 201 ? 11.07 0.052 -2.518 1 97.5 201 GLY A O 1
ATOM 1572 N N . ASP A 1 202 ? 9.312 -1.261 -2.881 1 95.88 202 ASP A N 1
ATOM 1573 C CA . ASP A 1 202 ? 8.43 -0.173 -3.303 1 95.88 202 ASP A CA 1
ATOM 1574 C C . ASP A 1 202 ? 8.242 0.845 -2.18 1 95.88 202 ASP A C 1
ATOM 1576 O O . ASP A 1 202 ? 8.242 2.053 -2.424 1 95.88 202 ASP A O 1
ATOM 1580 N N . HIS A 1 203 ? 8.047 0.355 -1 1 97.5 203 HIS A N 1
ATOM 1581 C CA . HIS A 1 203 ? 7.863 1.253 0.134 1 97.5 203 HIS A CA 1
ATOM 1582 C C . HIS A 1 203 ? 9.141 2.033 0.437 1 97.5 203 HIS A C 1
ATOM 1584 O O . HIS A 1 203 ? 9.078 3.215 0.786 1 97.5 203 HIS A O 1
ATOM 1590 N N . ALA A 1 204 ? 10.297 1.336 0.277 1 97.94 204 ALA A N 1
ATOM 1591 C CA . ALA A 1 204 ? 11.562 2.035 0.438 1 97.94 204 ALA A CA 1
ATOM 1592 C C . ALA A 1 204 ? 11.719 3.139 -0.606 1 97.94 204 ALA A C 1
ATOM 1594 O O . ALA A 1 204 ? 12.203 4.23 -0.298 1 97.94 204 ALA A O 1
ATOM 1595 N N . LYS A 1 205 ? 11.289 2.865 -1.77 1 96.44 205 LYS A N 1
ATOM 1596 C CA . LYS A 1 205 ? 11.305 3.852 -2.848 1 96.44 205 LYS A CA 1
ATOM 1597 C C . LYS A 1 205 ? 10.445 5.062 -2.492 1 96.44 205 LYS A C 1
ATOM 1599 O O . LYS A 1 205 ? 10.867 6.207 -2.699 1 96.44 205 LYS A O 1
ATOM 1604 N N . ASN A 1 206 ? 9.289 4.879 -1.929 1 95.44 206 ASN A N 1
ATOM 1605 C CA . ASN A 1 206 ? 8.414 5.973 -1.509 1 95.44 206 ASN A CA 1
ATOM 1606 C C . ASN A 1 206 ? 9.102 6.875 -0.488 1 95.44 206 ASN A C 1
ATOM 1608 O O . ASN A 1 206 ? 9.023 8.102 -0.59 1 95.44 206 ASN A O 1
ATOM 1612 N N . ILE A 1 207 ? 9.742 6.215 0.433 1 97.44 207 ILE A N 1
ATOM 1613 C CA . ILE A 1 207 ? 10.438 6.969 1.47 1 97.44 207 ILE A CA 1
ATOM 1614 C C . ILE A 1 207 ? 11.531 7.832 0.836 1 97.44 207 ILE A C 1
ATOM 1616 O O . ILE A 1 207 ? 11.695 9 1.197 1 97.44 207 ILE A O 1
ATOM 1620 N N . ALA A 1 208 ? 12.234 7.262 -0.145 1 96.31 208 ALA A N 1
ATOM 1621 C CA . ALA A 1 208 ? 13.273 8 -0.858 1 96.31 208 ALA A CA 1
ATOM 1622 C C . ALA A 1 208 ? 12.688 9.211 -1.577 1 96.31 208 ALA A C 1
ATOM 1624 O O . ALA A 1 208 ? 13.289 10.289 -1.583 1 96.31 208 ALA A O 1
ATOM 1625 N N . GLU A 1 209 ? 11.57 9.109 -2.115 1 94.12 209 GLU A N 1
ATOM 1626 C CA . GLU A 1 209 ? 10.906 10.203 -2.812 1 94.12 209 GLU A CA 1
ATOM 1627 C C . GLU A 1 209 ? 10.531 11.328 -1.852 1 94.12 209 GLU A C 1
ATOM 1629 O O . GLU A 1 209 ? 10.609 12.508 -2.209 1 94.12 209 GLU A O 1
ATOM 1634 N N . PHE A 1 210 ? 10.117 10.922 -0.65 1 94.69 210 PHE A N 1
ATOM 1635 C CA . PHE A 1 210 ? 9.781 11.93 0.351 1 94.69 210 PHE A CA 1
ATOM 1636 C C . PHE A 1 210 ? 11 12.766 0.704 1 94.69 210 PHE A C 1
ATOM 1638 O O . PHE A 1 210 ? 10.883 13.969 0.958 1 94.69 210 PHE A O 1
ATOM 1645 N N . ILE A 1 211 ? 12.18 12.102 0.699 1 95.25 211 ILE A N 1
ATOM 1646 C CA . ILE A 1 211 ? 13.414 12.805 1.034 1 95.25 211 ILE A CA 1
ATOM 1647 C C . ILE A 1 211 ? 13.656 13.93 0.035 1 95.25 211 ILE A C 1
ATOM 1649 O O . ILE A 1 211 ? 13.953 15.062 0.426 1 95.25 211 ILE A O 1
ATOM 1653 N N . ILE A 1 212 ? 13.445 13.617 -1.198 1 92.44 212 ILE A N 1
ATOM 1654 C CA . ILE A 1 212 ? 13.648 14.609 -2.25 1 92.44 212 ILE A CA 1
ATOM 1655 C C . ILE A 1 212 ? 12.648 15.75 -2.08 1 92.44 212 ILE A C 1
ATOM 1657 O O . ILE A 1 212 ? 13.016 16.922 -2.174 1 92.44 212 ILE A O 1
ATOM 1661 N N . TYR A 1 213 ? 11.477 15.453 -1.74 1 92.12 213 TYR A N 1
ATOM 1662 C CA . TYR A 1 213 ? 10.438 16.453 -1.535 1 92.12 213 TYR A CA 1
ATOM 1663 C C . TYR A 1 213 ? 10.766 17.344 -0.343 1 92.12 213 TYR A C 1
ATOM 1665 O O . TYR A 1 213 ? 10.547 18.562 -0.387 1 92.12 213 TYR A O 1
ATOM 1673 N N . ILE A 1 214 ? 11.242 16.766 0.727 1 92.31 214 ILE A N 1
ATOM 1674 C CA . ILE A 1 214 ? 11.562 17.516 1.932 1 92.31 214 ILE A CA 1
ATOM 1675 C C . ILE A 1 214 ? 12.648 18.547 1.621 1 92.31 214 ILE A C 1
ATOM 1677 O O . ILE A 1 214 ? 12.531 19.719 2 1 92.31 214 ILE A O 1
ATOM 1681 N N . VAL A 1 215 ? 13.664 18.125 0.879 1 91.62 215 VAL A N 1
ATOM 1682 C CA . VAL A 1 215 ? 14.867 18.938 0.704 1 91.62 215 VAL A CA 1
ATOM 1683 C C . VAL A 1 215 ? 14.656 19.922 -0.443 1 91.62 215 VAL A C 1
ATOM 1685 O O . VAL A 1 215 ? 14.992 21.109 -0.322 1 91.62 215 VAL A O 1
ATOM 1688 N N . LYS A 1 216 ? 14.016 19.531 -1.514 1 88.75 216 LYS A N 1
ATOM 1689 C CA . LYS A 1 216 ? 13.977 20.359 -2.715 1 88.75 216 LYS A CA 1
ATOM 1690 C C . LYS A 1 216 ? 12.625 21.031 -2.871 1 88.75 216 LYS A C 1
ATOM 1692 O O . LYS A 1 216 ? 12.484 21.984 -3.656 1 88.75 216 LYS A O 1
ATOM 1697 N N . GLY A 1 217 ? 11.641 20.578 -2.154 1 85.94 217 GLY A N 1
ATOM 1698 C CA . GLY A 1 217 ? 10.297 21.109 -2.293 1 85.94 217 GLY A CA 1
ATOM 1699 C C . GLY A 1 217 ? 9.594 20.641 -3.553 1 85.94 217 GLY A C 1
ATOM 1700 O O . GLY A 1 217 ? 8.422 20.969 -3.777 1 85.94 217 GLY A O 1
ATOM 1701 N N . THR A 1 218 ? 10.305 19.969 -4.281 1 82.88 218 THR A N 1
ATOM 1702 C CA . THR A 1 218 ? 9.742 19.406 -5.508 1 82.88 218 THR A CA 1
ATOM 1703 C C . THR A 1 218 ? 9.227 18 -5.277 1 82.88 218 THR A C 1
ATOM 1705 O O . THR A 1 218 ? 9.984 17.109 -4.863 1 82.88 218 THR A O 1
ATOM 1708 N N . ASP A 1 219 ? 7.945 17.906 -5.512 1 84.38 219 ASP A N 1
ATOM 1709 C CA . ASP A 1 219 ? 7.344 16.578 -5.395 1 84.38 219 ASP A CA 1
ATOM 1710 C C . ASP A 1 219 ? 7.629 15.742 -6.637 1 84.38 219 ASP A C 1
ATOM 1712 O O . ASP A 1 219 ? 7.102 16.016 -7.715 1 84.38 219 ASP A O 1
ATOM 1716 N N . VAL A 1 220 ? 8.516 14.797 -6.504 1 80.19 220 VAL A N 1
ATOM 1717 C CA . VAL A 1 220 ? 8.992 14.031 -7.652 1 80.19 220 VAL A CA 1
ATOM 1718 C C . VAL A 1 220 ? 8.266 12.695 -7.723 1 80.19 220 VAL A C 1
ATOM 1720 O O . VAL A 1 220 ? 8.695 11.789 -8.445 1 80.19 220 VAL A O 1
ATOM 1723 N N . ARG A 1 221 ? 7.266 12.617 -6.961 1 84.62 221 ARG A N 1
ATOM 1724 C CA . ARG A 1 221 ? 6.473 11.398 -7.094 1 84.62 221 ARG A CA 1
ATOM 1725 C C . ARG A 1 221 ? 5.945 11.242 -8.516 1 84.62 221 ARG A C 1
ATOM 1727 O O . ARG A 1 221 ? 5.535 12.219 -9.141 1 84.62 221 ARG A O 1
ATOM 1734 N N . HIS A 1 222 ? 6.027 10.023 -9.031 1 81.62 222 HIS A N 1
ATOM 1735 C CA . HIS A 1 222 ? 5.48 9.633 -10.32 1 81.62 222 HIS A CA 1
ATOM 1736 C C . HIS A 1 222 ? 6.305 10.211 -11.469 1 81.62 222 HIS A C 1
ATOM 1738 O O . HIS A 1 222 ? 5.906 10.125 -12.633 1 81.62 222 HIS A O 1
ATOM 1744 N N . ALA A 1 223 ? 7.434 10.914 -11.102 1 77.5 223 ALA A N 1
ATOM 1745 C CA . ALA A 1 223 ? 8.289 11.484 -12.141 1 77.5 223 ALA A CA 1
ATOM 1746 C C . ALA A 1 223 ? 9.172 10.414 -12.773 1 77.5 223 ALA A C 1
ATOM 1748 O O . ALA A 1 223 ? 9.492 9.406 -12.133 1 77.5 223 ALA A O 1
ATOM 1749 N N . SER A 1 224 ? 9.398 10.609 -14.016 1 76.94 224 SER A N 1
ATOM 1750 C CA . SER A 1 224 ? 10.344 9.734 -14.688 1 76.94 224 SER A CA 1
ATOM 1751 C C . SER A 1 224 ? 11.75 9.891 -14.109 1 76.94 224 SER A C 1
ATOM 1753 O O . SER A 1 224 ? 12.047 10.898 -13.461 1 76.94 224 SER A O 1
ATOM 1755 N N . ARG A 1 225 ? 12.516 8.883 -14.297 1 71.25 225 ARG A N 1
ATOM 1756 C CA . ARG A 1 225 ? 13.898 8.93 -13.836 1 71.25 225 ARG A CA 1
ATOM 1757 C C . ARG A 1 225 ? 14.609 10.164 -14.367 1 71.25 225 ARG A C 1
ATOM 1759 O O . ARG A 1 225 ? 15.359 10.82 -13.633 1 71.25 225 ARG A O 1
ATOM 1766 N N . GLU A 1 226 ? 14.305 10.297 -15.547 1 69.12 226 GLU A N 1
ATOM 1767 C CA . GLU A 1 226 ? 14.961 11.422 -16.203 1 69.12 226 GLU A CA 1
ATOM 1768 C C . GLU A 1 226 ? 14.57 12.75 -15.547 1 69.12 226 GLU A C 1
ATOM 1770 O O . GLU A 1 226 ? 15.414 13.609 -15.312 1 69.12 226 GLU A O 1
ATOM 1775 N N . ALA A 1 227 ? 13.312 12.828 -15.273 1 72.38 227 ALA A N 1
ATOM 1776 C CA . ALA A 1 227 ? 12.812 14.055 -14.648 1 72.38 227 ALA A CA 1
ATOM 1777 C C . ALA A 1 227 ? 13.375 14.227 -13.242 1 72.38 227 ALA A C 1
ATOM 1779 O O . ALA A 1 227 ? 13.688 15.344 -12.82 1 72.38 227 ALA A O 1
ATOM 1780 N N . LEU A 1 228 ? 13.578 13.125 -12.672 1 72.38 228 LEU A N 1
ATOM 1781 C CA . LEU A 1 228 ? 14.094 13.117 -11.305 1 72.38 228 LEU A CA 1
ATOM 1782 C C . LEU A 1 228 ? 15.547 13.578 -11.273 1 72.38 228 LEU A C 1
ATOM 1784 O O . LEU A 1 228 ? 15.922 14.414 -10.445 1 72.38 228 LEU A O 1
ATOM 1788 N N . GLU A 1 229 ? 16.266 12.977 -12.188 1 69.12 229 GLU A N 1
ATOM 1789 C CA . GLU A 1 229 ? 17.688 13.32 -12.258 1 69.12 229 GLU A CA 1
ATOM 1790 C C . GLU A 1 229 ? 17.891 14.805 -12.555 1 69.12 229 GLU A C 1
ATOM 1792 O O . GLU A 1 229 ? 18.781 15.438 -12 1 69.12 229 GLU A O 1
ATOM 1797 N N . ARG A 1 230 ? 17.031 15.25 -13.383 1 69.12 230 ARG A N 1
ATOM 1798 C CA . ARG A 1 230 ? 17.125 16.672 -13.734 1 69.12 230 ARG A CA 1
ATOM 1799 C C . ARG A 1 230 ? 16.844 17.547 -12.531 1 69.12 230 ARG A C 1
ATOM 1801 O O . ARG A 1 230 ? 17.5 18.578 -12.336 1 69.12 230 ARG A O 1
ATOM 1808 N N . GLU A 1 231 ? 15.812 17.141 -11.844 1 66.94 231 GLU A N 1
ATOM 1809 C CA . GLU A 1 231 ? 15.398 17.938 -10.695 1 66.94 231 GLU A CA 1
ATOM 1810 C C . GLU A 1 231 ? 16.469 17.938 -9.602 1 66.94 231 GLU A C 1
ATOM 1812 O O . GLU A 1 231 ? 16.688 18.969 -8.945 1 66.94 231 GLU A O 1
ATOM 1817 N N . ILE A 1 232 ? 17.125 16.891 -9.484 1 66.38 232 ILE A N 1
ATOM 1818 C CA . ILE A 1 232 ? 18.062 16.734 -8.375 1 66.38 232 ILE A CA 1
ATOM 1819 C C . ILE A 1 232 ? 19.406 17.344 -8.742 1 66.38 232 ILE A C 1
ATOM 1821 O O . ILE A 1 232 ? 20.031 18.016 -7.926 1 66.38 232 ILE A O 1
ATOM 1825 N N . LEU A 1 233 ? 19.828 17 -10.008 1 60.84 233 LEU A N 1
ATOM 1826 C CA . LEU A 1 233 ? 21.156 17.453 -10.391 1 60.84 233 LEU A CA 1
ATOM 1827 C C . LEU A 1 233 ? 21.141 18.922 -10.773 1 60.84 233 LEU A C 1
ATOM 1829 O O . LEU A 1 233 ? 22.188 19.547 -10.914 1 60.84 233 LEU A O 1
ATOM 1833 N N . GLY A 1 234 ? 20.047 19.625 -10.547 1 60.78 234 GLY A N 1
ATOM 1834 C CA . GLY A 1 234 ? 20.047 21.047 -10.867 1 60.78 234 GLY A CA 1
ATOM 1835 C C . GLY A 1 234 ? 20.188 21.328 -12.352 1 60.78 234 GLY A C 1
ATOM 1836 O O . GLY A 1 234 ? 20.625 22.406 -12.742 1 60.78 234 GLY A O 1
ATOM 1837 N N . GLU A 1 235 ? 20.266 20.234 -13.336 1 45.84 235 GLU A N 1
ATOM 1838 C CA . GLU A 1 235 ? 20.5 20.609 -14.727 1 45.84 235 GLU A CA 1
ATOM 1839 C C . GLU A 1 235 ? 19.203 20.922 -15.453 1 45.84 235 GLU A C 1
ATOM 1841 O O . GLU A 1 235 ? 18.141 20.375 -15.102 1 45.84 235 GLU A O 1
ATOM 1846 N N . MET B 1 1 ? -14.352 41.094 12.914 1 43.91 1 MET B N 1
ATOM 1847 C CA . MET B 1 1 ? -14.625 41.031 11.484 1 43.91 1 MET B CA 1
ATOM 1848 C C . MET B 1 1 ? -13.547 40.219 10.766 1 43.91 1 MET B C 1
ATOM 1850 O O . MET B 1 1 ? -13.859 39.375 9.914 1 43.91 1 MET B O 1
ATOM 1854 N N . SER B 1 2 ? -12.25 40.312 11.109 1 48.41 2 SER B N 1
ATOM 1855 C CA . SER B 1 2 ? -11.086 39.688 10.508 1 48.41 2 SER B CA 1
ATOM 1856 C C . SER B 1 2 ? -11.023 38.219 10.875 1 48.41 2 SER B C 1
ATOM 1858 O O . SER B 1 2 ? -10.773 37.344 10.016 1 48.41 2 SER B O 1
ATOM 1860 N N . ASP B 1 3 ? -11.344 37.875 12.086 1 50.69 3 ASP B N 1
ATOM 1861 C CA . ASP B 1 3 ? -11.32 36.5 12.578 1 50.69 3 ASP B CA 1
ATOM 1862 C C . ASP B 1 3 ? -12.398 35.656 11.906 1 50.69 3 ASP B C 1
ATOM 1864 O O . ASP B 1 3 ? -12.172 34.469 11.586 1 50.69 3 ASP B O 1
ATOM 1868 N N . LYS B 1 4 ? -13.617 36.344 11.781 1 53.53 4 LYS B N 1
ATOM 1869 C CA . LYS B 1 4 ? -14.734 35.688 11.117 1 53.53 4 LYS B CA 1
ATOM 1870 C C . LYS B 1 4 ? -14.406 35.375 9.664 1 53.53 4 LYS B C 1
ATOM 1872 O O . LYS B 1 4 ? -14.734 34.312 9.164 1 53.53 4 LYS B O 1
ATOM 1877 N N . HIS B 1 5 ? -13.766 36.344 8.977 1 49.75 5 HIS B N 1
ATOM 1878 C CA . HIS B 1 5 ? -13.391 36.156 7.578 1 49.75 5 HIS B CA 1
ATOM 1879 C C . HIS B 1 5 ? -12.336 35.094 7.418 1 49.75 5 HIS B C 1
ATOM 1881 O O . HIS B 1 5 ? -12.398 34.281 6.477 1 49.75 5 HIS B O 1
ATOM 1887 N N . LEU B 1 6 ? -11.352 35.031 8.32 1 53.5 6 LEU B N 1
ATOM 1888 C CA . LEU B 1 6 ? -10.312 34 8.289 1 53.5 6 LEU B CA 1
ATOM 1889 C C . LEU B 1 6 ? -10.906 32.625 8.508 1 53.5 6 LEU B C 1
ATOM 1891 O O . LEU B 1 6 ? -10.492 31.656 7.852 1 53.5 6 LEU B O 1
ATOM 1895 N N . SER B 1 7 ? -11.938 32.625 9.344 1 64.06 7 SER B N 1
ATOM 1896 C CA . SER B 1 7 ? -12.617 31.359 9.602 1 64.06 7 SER B CA 1
ATOM 1897 C C . SER B 1 7 ? -13.406 30.906 8.375 1 64.06 7 SER B C 1
ATOM 1899 O O . SER B 1 7 ? -13.406 29.719 8.047 1 64.06 7 SER B O 1
ATOM 1901 N N . THR B 1 8 ? -13.836 31.906 7.656 1 72.38 8 THR B N 1
ATOM 1902 C CA . THR B 1 8 ? -14.633 31.578 6.473 1 72.38 8 THR B CA 1
ATOM 1903 C C . THR B 1 8 ? -13.734 31.078 5.344 1 72.38 8 THR B C 1
ATOM 1905 O O . THR B 1 8 ? -14.078 30.109 4.66 1 72.38 8 THR B O 1
ATOM 1908 N N . GLN B 1 9 ? -12.586 31.703 5.113 1 75.81 9 GLN B N 1
ATOM 1909 C CA . GLN B 1 9 ? -11.656 31.281 4.078 1 75.81 9 GLN B CA 1
ATOM 1910 C C . GLN B 1 9 ? -11.094 29.891 4.391 1 75.81 9 GLN B C 1
ATOM 1912 O O . GLN B 1 9 ? -10.906 29.078 3.484 1 75.81 9 GLN B O 1
ATOM 1917 N N . PHE B 1 10 ? -10.898 29.688 5.637 1 79.75 10 PHE B N 1
ATOM 1918 C CA . PHE B 1 10 ? -10.406 28.391 6.07 1 79.75 10 PHE B CA 1
ATOM 1919 C C . PHE B 1 10 ? -11.422 27.297 5.773 1 79.75 10 PHE B C 1
ATOM 1921 O O . PHE B 1 10 ? -11.078 26.25 5.23 1 79.75 10 PHE B O 1
ATOM 1928 N N . ASP B 1 11 ? -12.664 27.656 6.016 1 84.81 11 ASP B N 1
ATOM 1929 C CA . ASP B 1 11 ? -13.734 26.719 5.73 1 84.81 11 ASP B CA 1
ATOM 1930 C C . ASP B 1 11 ? -13.852 26.453 4.23 1 84.81 11 ASP B C 1
ATOM 1932 O O . ASP B 1 11 ? -14.102 25.328 3.809 1 84.81 11 ASP B O 1
ATOM 1936 N N . THR B 1 12 ? -13.57 27.5 3.521 1 87.19 12 THR B N 1
ATOM 1937 C CA . THR B 1 12 ? -13.602 27.375 2.07 1 87.19 12 THR B CA 1
ATOM 1938 C C . THR B 1 12 ? -12.445 26.5 1.574 1 87.19 12 THR B C 1
ATOM 1940 O O . THR B 1 12 ? -12.633 25.656 0.692 1 87.19 12 THR B O 1
ATOM 1943 N N . ASP B 1 13 ? -11.289 26.688 2.146 1 89.31 13 ASP B N 1
ATOM 1944 C CA . ASP B 1 13 ? -10.117 25.906 1.767 1 89.31 13 ASP B CA 1
ATOM 1945 C C . ASP B 1 13 ? -10.305 24.438 2.115 1 89.31 13 ASP B C 1
ATOM 1947 O O . ASP B 1 13 ? -9.953 23.547 1.323 1 89.31 13 ASP B O 1
ATOM 1951 N N . LEU B 1 14 ? -10.906 24.234 3.252 1 89.62 14 LEU B N 1
ATOM 1952 C CA . LEU B 1 14 ? -11.156 22.859 3.678 1 89.62 14 LEU B CA 1
ATOM 1953 C C . LEU B 1 14 ? -12.18 22.188 2.768 1 89.62 14 LEU B C 1
ATOM 1955 O O . LEU B 1 14 ? -12.008 21.031 2.383 1 89.62 14 LEU B O 1
ATOM 1959 N N . THR B 1 15 ? -13.188 22.969 2.385 1 91.69 15 THR B N 1
ATOM 1960 C CA . THR B 1 15 ? -14.203 22.453 1.474 1 91.69 15 THR B CA 1
ATOM 1961 C C . THR B 1 15 ? -13.609 22.156 0.101 1 91.69 15 THR B C 1
ATOM 1963 O O . THR B 1 15 ? -13.953 21.156 -0.533 1 91.69 15 THR B O 1
ATOM 1966 N N . SER B 1 16 ? -12.711 22.984 -0.294 1 94.56 16 SER B N 1
ATOM 1967 C CA . SER B 1 16 ? -12.078 22.828 -1.599 1 94.56 16 SER B CA 1
ATOM 1968 C C . SER B 1 16 ? -11.266 21.531 -1.668 1 94.56 16 SER B C 1
ATOM 1970 O O . SER B 1 16 ? -11.391 20.766 -2.627 1 94.56 16 SER B O 1
ATOM 1972 N N . ILE B 1 17 ? -10.492 21.234 -0.627 1 94.69 17 ILE B N 1
ATOM 1973 C CA . ILE B 1 17 ? -9.672 20.031 -0.675 1 94.69 17 ILE B CA 1
ATOM 1974 C C . ILE B 1 17 ? -10.555 18.797 -0.521 1 94.69 17 ILE B C 1
ATOM 1976 O O . ILE B 1 17 ? -10.273 17.75 -1.115 1 94.69 17 ILE B O 1
ATOM 1980 N N . SER B 1 18 ? -11.617 18.922 0.236 1 95.06 18 SER B N 1
ATOM 1981 C CA . SER B 1 18 ? -12.555 17.812 0.357 1 95.06 18 SER B CA 1
ATOM 1982 C C . SER B 1 18 ? -13.227 17.5 -0.978 1 95.06 18 SER B C 1
ATOM 1984 O O . SER B 1 18 ? -13.398 16.344 -1.342 1 95.06 18 SER B O 1
ATOM 1986 N N . THR B 1 19 ? -13.555 18.547 -1.716 1 95.94 19 THR B N 1
ATOM 1987 C CA . THR B 1 19 ? -14.156 18.391 -3.035 1 95.94 19 THR B CA 1
ATOM 1988 C C . THR B 1 19 ? -13.18 17.719 -4 1 95.94 19 THR B C 1
ATOM 1990 O O . THR B 1 19 ? -13.555 16.844 -4.777 1 95.94 19 THR B O 1
ATOM 1993 N N . LYS B 1 20 ? -11.922 18.094 -3.916 1 97.25 20 LYS B N 1
ATOM 1994 C CA . LYS B 1 20 ? -10.898 17.5 -4.773 1 97.25 20 LYS B CA 1
ATOM 1995 C C . LYS B 1 20 ? -10.688 16.031 -4.441 1 97.25 20 LYS B C 1
ATOM 1997 O O . LYS B 1 20 ? -10.438 15.219 -5.336 1 97.25 20 LYS B O 1
ATOM 2002 N N . VAL B 1 21 ? -10.773 15.688 -3.143 1 97.69 21 VAL B N 1
ATOM 2003 C CA . VAL B 1 21 ? -10.672 14.289 -2.732 1 97.69 21 VAL B CA 1
ATOM 2004 C C . VAL B 1 21 ? -11.789 13.477 -3.379 1 97.69 21 VAL B C 1
ATOM 2006 O O . VAL B 1 21 ? -11.555 12.391 -3.916 1 97.69 21 VAL B O 1
ATOM 2009 N N . LEU B 1 22 ? -13.016 14.031 -3.371 1 97.19 22 LEU B N 1
ATOM 2010 C CA . LEU B 1 22 ? -14.164 13.328 -3.945 1 97.19 22 LEU B CA 1
ATOM 2011 C C . LEU B 1 22 ? -14.047 13.25 -5.465 1 97.19 22 LEU B C 1
ATOM 2013 O O . LEU B 1 22 ? -14.445 12.258 -6.07 1 97.19 22 LEU B O 1
ATOM 2017 N N . GLN B 1 23 ? -13.5 14.312 -6.027 1 97.25 23 GLN B N 1
ATOM 2018 C CA . GLN B 1 23 ? -13.195 14.266 -7.453 1 97.25 23 GLN B CA 1
ATOM 2019 C C . GLN B 1 23 ? -12.211 13.148 -7.773 1 97.25 23 GLN B C 1
ATOM 2021 O O . GLN B 1 23 ? -12.43 12.367 -8.703 1 97.25 23 GLN B O 1
ATOM 2026 N N . MET B 1 24 ? -11.148 13.055 -7.031 1 97.81 24 MET B N 1
ATOM 2027 C CA . MET B 1 24 ? -10.164 11.984 -7.188 1 97.81 24 MET B CA 1
ATOM 2028 C C . MET B 1 24 ? -10.812 10.617 -7.004 1 97.81 24 MET B C 1
ATOM 2030 O O . MET B 1 24 ? -10.555 9.695 -7.777 1 97.81 24 MET B O 1
ATOM 2034 N N . GLY B 1 25 ? -11.672 10.57 -5.988 1 97.44 25 GLY B N 1
ATOM 2035 C CA . GLY B 1 25 ? -12.422 9.344 -5.758 1 97.44 25 GLY B CA 1
ATOM 2036 C C . GLY B 1 25 ? -13.258 8.922 -6.949 1 97.44 25 GLY B C 1
ATOM 2037 O O . GLY B 1 25 ? -13.289 7.746 -7.312 1 97.44 25 GLY B O 1
ATOM 2038 N N . GLY B 1 26 ? -13.93 9.883 -7.52 1 96.12 26 GLY B N 1
ATOM 2039 C CA . GLY B 1 26 ? -14.711 9.602 -8.711 1 96.12 26 GLY B CA 1
ATOM 2040 C C . GLY B 1 26 ? -13.875 9.078 -9.867 1 96.12 26 GLY B C 1
ATOM 2041 O O . GLY B 1 26 ? -14.289 8.156 -10.57 1 96.12 26 GLY B O 1
ATOM 2042 N N . LEU B 1 27 ? -12.703 9.641 -10.07 1 96.81 27 LEU B N 1
ATOM 2043 C CA . LEU B 1 27 ? -11.797 9.188 -11.125 1 96.81 27 LEU B CA 1
ATOM 2044 C C . LEU B 1 27 ? -11.359 7.746 -10.891 1 96.81 27 LEU B C 1
ATOM 2046 O O . LEU B 1 27 ? -11.375 6.93 -11.812 1 96.81 27 LEU B O 1
ATOM 2050 N N . VAL B 1 28 ? -11.047 7.441 -9.656 1 97.62 28 VAL B N 1
ATOM 2051 C CA . VAL B 1 28 ? -10.547 6.113 -9.32 1 97.62 28 VAL B CA 1
ATOM 2052 C C . VAL B 1 28 ? -11.68 5.094 -9.438 1 97.62 28 VAL B C 1
ATOM 2054 O O . VAL B 1 28 ? -11.469 3.975 -9.906 1 97.62 28 VAL B O 1
ATOM 2057 N N . GLU B 1 29 ? -12.844 5.469 -9.023 1 95.88 29 GLU B N 1
ATOM 2058 C CA . GLU B 1 29 ? -14.008 4.602 -9.203 1 95.88 29 GLU B CA 1
ATOM 2059 C C . GLU B 1 29 ? -14.234 4.277 -10.68 1 95.88 29 GLU B C 1
ATOM 2061 O O . GLU B 1 29 ? -14.492 3.125 -11.031 1 95.88 29 GLU B O 1
ATOM 2066 N N . ALA B 1 30 ? -14.164 5.281 -11.438 1 94.69 30 ALA B N 1
ATOM 2067 C CA . ALA B 1 30 ? -14.32 5.086 -12.875 1 94.69 30 ALA B CA 1
ATOM 2068 C C . ALA B 1 30 ? -13.211 4.195 -13.438 1 94.69 30 ALA B C 1
ATOM 2070 O O . ALA B 1 30 ? -13.445 3.383 -14.328 1 94.69 30 ALA B O 1
ATOM 2071 N N . GLN B 1 31 ? -11.992 4.344 -12.945 1 96.75 31 GLN B N 1
ATOM 2072 C CA . GLN B 1 31 ? -10.859 3.52 -13.359 1 96.75 31 GLN B CA 1
ATOM 2073 C C . GLN B 1 31 ? -11.125 2.043 -13.07 1 96.75 31 GLN B C 1
ATOM 2075 O O . GLN B 1 31 ? -10.859 1.187 -13.922 1 96.75 31 GLN B O 1
ATOM 2080 N N . ILE B 1 32 ? -11.633 1.784 -11.883 1 97.19 32 ILE B N 1
ATOM 2081 C CA . ILE B 1 32 ? -11.945 0.411 -11.5 1 97.19 32 ILE B CA 1
ATOM 2082 C C . ILE B 1 32 ? -13.023 -0.151 -12.43 1 97.19 32 ILE B C 1
ATOM 2084 O O . ILE B 1 32 ? -12.891 -1.265 -12.938 1 97.19 32 ILE B O 1
ATOM 2088 N N . ALA B 1 33 ? -14.07 0.658 -12.641 1 95.5 33 ALA B N 1
ATOM 2089 C CA . ALA B 1 33 ? -15.164 0.22 -13.5 1 95.5 33 ALA B CA 1
ATOM 2090 C C . ALA B 1 33 ? -14.656 -0.099 -14.906 1 95.5 33 ALA B C 1
ATOM 2092 O O . ALA B 1 33 ? -15.023 -1.125 -15.484 1 95.5 33 ALA B O 1
ATOM 2093 N N . ARG B 1 34 ? -13.828 0.744 -15.43 1 96.06 34 ARG B N 1
ATOM 2094 C CA . ARG B 1 34 ? -13.266 0.534 -16.75 1 96.06 34 ARG B CA 1
ATOM 2095 C C . ARG B 1 34 ? -12.383 -0.712 -16.781 1 96.06 34 ARG B C 1
ATOM 2097 O O . ARG B 1 34 ? -12.445 -1.495 -17.734 1 96.06 34 ARG B O 1
ATOM 2104 N N . ALA B 1 35 ? -11.57 -0.889 -15.766 1 97.31 35 ALA B N 1
ATOM 2105 C CA . ALA B 1 35 ? -10.688 -2.051 -15.695 1 97.31 35 ALA B CA 1
ATOM 2106 C C . ALA B 1 35 ? -11.492 -3.348 -15.641 1 97.31 35 ALA B C 1
ATOM 2108 O O . ALA B 1 35 ? -11.172 -4.309 -16.344 1 97.31 35 ALA B O 1
ATOM 2109 N N . MET B 1 36 ? -12.555 -3.322 -14.852 1 96.38 36 MET B N 1
ATOM 2110 C CA . MET B 1 36 ? -13.383 -4.516 -14.719 1 96.38 36 MET B CA 1
ATOM 2111 C C . MET B 1 36 ? -14.133 -4.801 -16.016 1 96.38 36 MET B C 1
ATOM 2113 O O . MET B 1 36 ? -14.281 -5.957 -16.406 1 96.38 36 MET B O 1
ATOM 2117 N N . ARG B 1 37 ? -14.617 -3.77 -16.641 1 95.5 37 ARG B N 1
ATOM 2118 C CA . ARG B 1 37 ? -15.281 -3.93 -17.922 1 95.5 37 ARG B CA 1
ATOM 2119 C C . ARG B 1 37 ? -14.312 -4.449 -18.984 1 95.5 37 ARG B C 1
ATOM 2121 O O . ARG B 1 37 ? -14.688 -5.25 -19.844 1 95.5 37 ARG B O 1
ATOM 2128 N N . ALA B 1 38 ? -13.078 -3.959 -18.938 1 95.75 38 ALA B N 1
ATOM 2129 C CA . ALA B 1 38 ? -12.055 -4.438 -19.859 1 95.75 38 ALA B CA 1
ATOM 2130 C C . ALA B 1 38 ? -11.836 -5.938 -19.703 1 95.75 38 ALA B C 1
ATOM 2132 O O . ALA B 1 38 ? -11.711 -6.66 -20.703 1 95.75 38 ALA B O 1
ATOM 2133 N N . LEU B 1 39 ? -11.828 -6.395 -18.5 1 94.19 39 LEU B N 1
ATOM 2134 C CA . LEU B 1 39 ? -11.641 -7.816 -18.219 1 94.19 39 LEU B CA 1
ATOM 2135 C C . LEU B 1 39 ? -12.852 -8.617 -18.688 1 94.19 39 LEU B C 1
ATOM 2137 O O . LEU B 1 39 ? -12.695 -9.68 -19.312 1 94.19 39 LEU B O 1
ATOM 2141 N N . ALA B 1 40 ? -14.031 -8.07 -18.438 1 92 40 ALA B N 1
ATOM 2142 C CA . ALA B 1 40 ? -15.273 -8.781 -18.734 1 92 40 ALA B CA 1
ATOM 2143 C C . ALA B 1 40 ? -15.469 -8.906 -20.25 1 92 40 ALA B C 1
ATOM 2145 O O . ALA B 1 40 ? -15.977 -9.922 -20.734 1 92 40 ALA B O 1
ATOM 2146 N N . ASN B 1 41 ? -15.016 -7.91 -20.938 1 91.56 41 ASN B N 1
ATOM 2147 C CA . ASN B 1 41 ? -15.297 -7.859 -22.359 1 91.56 41 ASN B CA 1
ATOM 2148 C C . ASN B 1 41 ? -14.047 -8.102 -23.203 1 91.56 41 ASN B C 1
ATOM 2150 O O . ASN B 1 41 ? -14.086 -8.008 -24.422 1 91.56 41 ASN B O 1
ATOM 2154 N N . PHE B 1 42 ? -12.984 -8.328 -22.594 1 90.38 42 PHE B N 1
ATOM 2155 C CA . PHE B 1 42 ? -11.711 -8.5 -23.281 1 90.38 42 PHE B CA 1
ATOM 2156 C C . PHE B 1 42 ? -11.422 -7.328 -24.203 1 90.38 42 PHE B C 1
ATOM 2158 O O . PHE B 1 42 ? -11.133 -7.52 -25.391 1 90.38 42 PHE B O 1
ATOM 2165 N N . ASP B 1 43 ? -11.469 -6.164 -23.672 1 94.5 43 ASP B N 1
ATOM 2166 C CA . ASP B 1 43 ? -11.359 -4.922 -24.438 1 94.5 43 ASP B CA 1
ATOM 2167 C C . ASP B 1 43 ? -10.016 -4.238 -24.172 1 94.5 43 ASP B C 1
ATOM 2169 O O . ASP B 1 43 ? -9.852 -3.545 -23.172 1 94.5 43 ASP B O 1
ATOM 2173 N N . ALA B 1 44 ? -9.141 -4.32 -25.062 1 94.12 44 ALA B N 1
ATOM 2174 C CA . ALA B 1 44 ? -7.793 -3.777 -24.922 1 94.12 44 ALA B CA 1
ATOM 2175 C C . ALA B 1 44 ? -7.816 -2.252 -24.891 1 94.12 44 ALA B C 1
ATOM 2177 O O . ALA B 1 44 ? -6.988 -1.629 -24.219 1 94.12 44 ALA B O 1
ATOM 2178 N N . GLU B 1 45 ? -8.703 -1.644 -25.578 1 95.56 45 GLU B N 1
ATOM 2179 C CA . GLU B 1 45 ? -8.797 -0.188 -25.594 1 95.56 45 GLU B CA 1
ATOM 2180 C C . GLU B 1 45 ? -9.18 0.364 -24.234 1 95.56 45 GLU B C 1
ATOM 2182 O O . GLU B 1 45 ? -8.672 1.403 -23.812 1 95.56 45 GLU B O 1
ATOM 2187 N N . LEU B 1 46 ? -10.094 -0.299 -23.594 1 95.5 46 LEU B N 1
ATOM 2188 C CA . LEU B 1 46 ? -10.469 0.104 -22.234 1 95.5 46 LEU B CA 1
ATOM 2189 C C . LEU B 1 46 ? -9.281 0.023 -21.297 1 95.5 46 LEU B C 1
ATOM 2191 O O . LEU B 1 46 ? -9.133 0.854 -20.391 1 95.5 46 LEU B O 1
ATOM 2195 N N . CYS B 1 47 ? -8.422 -0.966 -21.469 1 95.44 47 CYS B N 1
ATOM 2196 C CA . CYS B 1 47 ? -7.215 -1.08 -20.672 1 95.44 47 CYS B CA 1
ATOM 2197 C C . CYS B 1 47 ? -6.336 0.156 -20.828 1 95.44 47 CYS B C 1
ATOM 2199 O O . CYS B 1 47 ? -5.805 0.673 -19.844 1 95.44 47 CYS B O 1
ATOM 2201 N N . ASP B 1 48 ? -6.25 0.641 -22.016 1 95 48 ASP B N 1
ATOM 2202 C CA . ASP B 1 48 ? -5.43 1.815 -22.281 1 95 48 ASP B CA 1
ATOM 2203 C C . ASP B 1 48 ? -6.023 3.066 -21.641 1 95 48 ASP B C 1
ATOM 2205 O O . ASP B 1 48 ? -5.293 3.943 -21.188 1 95 48 ASP B O 1
ATOM 2209 N N . GLN B 1 49 ? -7.301 3.111 -21.594 1 95.5 49 GLN B N 1
ATOM 2210 C CA . GLN B 1 49 ? -7.98 4.25 -21 1 95.5 49 GLN B CA 1
ATOM 2211 C C . GLN B 1 49 ? -7.742 4.293 -19.484 1 95.5 49 GLN B C 1
ATOM 2213 O O . GLN B 1 49 ? -7.672 5.375 -18.891 1 95.5 49 GLN B O 1
ATOM 2218 N N . VAL B 1 50 ? -7.617 3.131 -18.875 1 95.75 50 VAL B N 1
ATOM 2219 C CA . VAL B 1 50 ? -7.352 3.062 -17.438 1 95.75 50 VAL B CA 1
ATOM 2220 C C . VAL B 1 50 ? -6.023 3.744 -17.125 1 95.75 50 VAL B C 1
ATOM 2222 O O . VAL B 1 50 ? -5.914 4.488 -16.156 1 95.75 50 VAL B O 1
ATOM 2225 N N . ARG B 1 51 ? -5.059 3.594 -17.922 1 89.38 51 ARG B N 1
ATOM 2226 C CA . ARG B 1 51 ? -3.727 4.164 -17.734 1 89.38 51 ARG B CA 1
ATOM 2227 C C . ARG B 1 51 ? -3.762 5.684 -17.844 1 89.38 51 ARG B C 1
ATOM 2229 O O . ARG B 1 51 ? -3.078 6.379 -17.094 1 89.38 51 ARG B O 1
ATOM 2236 N N . ALA B 1 52 ? -4.523 6.23 -18.719 1 90.06 52 ALA B N 1
ATOM 2237 C CA . ALA B 1 52 ? -4.629 7.672 -18.938 1 90.06 52 ALA B CA 1
ATOM 2238 C C . ALA B 1 52 ? -5.188 8.367 -17.703 1 90.06 52 ALA B C 1
ATOM 2240 O O . ALA B 1 52 ? -4.723 9.445 -17.328 1 90.06 52 ALA B O 1
ATOM 2241 N N . VAL B 1 53 ? -6.133 7.742 -17.094 1 92 53 VAL B N 1
ATOM 2242 C CA . VAL B 1 53 ? -6.773 8.305 -15.898 1 92 53 VAL B CA 1
ATOM 2243 C C . VAL B 1 53 ? -5.789 8.297 -14.734 1 92 53 VAL B C 1
ATOM 2245 O O . VAL B 1 53 ? -5.832 9.18 -13.875 1 92 53 VAL B O 1
ATOM 2248 N N . GLU B 1 54 ? -4.879 7.332 -14.742 1 91.5 54 GLU B N 1
ATOM 2249 C CA . GLU B 1 54 ? -3.877 7.223 -13.688 1 91.5 54 GLU B CA 1
ATOM 2250 C C . GLU B 1 54 ? -3.037 8.492 -13.586 1 91.5 54 GLU B C 1
ATOM 2252 O O . GLU B 1 54 ? -2.693 8.93 -12.484 1 91.5 54 GLU B O 1
ATOM 2257 N N . LEU B 1 55 ? -2.752 9.164 -14.648 1 90.62 55 LEU B N 1
ATOM 2258 C CA . LEU B 1 55 ? -1.962 10.391 -14.672 1 90.62 55 LEU B CA 1
ATOM 2259 C C . LEU B 1 55 ? -2.695 11.523 -13.969 1 90.62 55 LEU B C 1
ATOM 2261 O O . LEU B 1 55 ? -2.084 12.312 -13.242 1 90.62 55 LEU B O 1
ATOM 2265 N N . GLU B 1 56 ? -3.971 11.539 -14.219 1 94.56 56 GLU B N 1
ATOM 2266 C CA . GLU B 1 56 ? -4.797 12.555 -13.578 1 94.56 56 GLU B CA 1
ATOM 2267 C C . GLU B 1 56 ? -4.875 12.344 -12.07 1 94.56 56 GLU B C 1
ATOM 2269 O O . GLU B 1 56 ? -4.82 13.297 -11.297 1 94.56 56 GLU B O 1
ATOM 2274 N N . VAL B 1 57 ? -4.996 11.086 -11.68 1 96.81 57 VAL B N 1
ATOM 2275 C CA . VAL B 1 57 ? -5.059 10.727 -10.273 1 96.81 57 VAL B CA 1
ATOM 2276 C C . VAL B 1 57 ? -3.766 11.141 -9.57 1 96.81 57 VAL B C 1
ATOM 2278 O O . VAL B 1 57 ? -3.799 11.742 -8.492 1 96.81 57 VAL B O 1
ATOM 2281 N N . ASN B 1 58 ? -2.629 10.906 -10.234 1 94.44 58 ASN B N 1
ATOM 2282 C CA . ASN B 1 58 ? -1.322 11.266 -9.695 1 94.44 58 ASN B CA 1
ATOM 2283 C C . ASN B 1 58 ? -1.183 12.781 -9.531 1 94.44 58 ASN B C 1
ATOM 2285 O O . ASN B 1 58 ? -0.664 13.258 -8.523 1 94.44 58 ASN B O 1
ATOM 2289 N N . ALA B 1 59 ? -1.67 13.516 -10.453 1 94.38 59 ALA B N 1
ATOM 2290 C CA . ALA B 1 59 ? -1.591 14.969 -10.414 1 94.38 59 ALA B CA 1
ATOM 2291 C C . ALA B 1 59 ? -2.441 15.539 -9.281 1 94.38 59 ALA B C 1
ATOM 2293 O O . ALA B 1 59 ? -2.023 16.469 -8.586 1 94.38 59 ALA B O 1
ATOM 2294 N N . LEU B 1 60 ? -3.633 14.945 -9.117 1 96.38 60 LEU B N 1
ATOM 2295 C CA . LEU B 1 60 ? -4.52 15.391 -8.047 1 96.38 60 LEU B CA 1
ATOM 2296 C C . LEU B 1 60 ? -3.914 15.102 -6.68 1 96.38 60 LEU B C 1
ATOM 2298 O O . LEU B 1 60 ? -4.051 15.906 -5.754 1 96.38 60 LEU B O 1
ATOM 2302 N N . GLU B 1 61 ? -3.26 13.953 -6.562 1 96.5 61 GLU B N 1
ATOM 2303 C CA . GLU B 1 61 ? -2.596 13.625 -5.301 1 96.5 61 GLU B CA 1
ATOM 2304 C C . GLU B 1 61 ? -1.59 14.703 -4.914 1 96.5 61 GLU B C 1
ATOM 2306 O O . GLU B 1 61 ? -1.6 15.195 -3.779 1 96.5 61 GLU B O 1
ATOM 2311 N N . ILE B 1 62 ? -0.783 15.141 -5.902 1 94.94 62 ILE B N 1
ATOM 2312 C CA . ILE B 1 62 ? 0.248 16.141 -5.676 1 94.94 62 ILE B CA 1
ATOM 2313 C C . ILE B 1 62 ? -0.403 17.484 -5.34 1 94.94 62 ILE B C 1
ATOM 2315 O O . ILE B 1 62 ? 0.004 18.156 -4.391 1 94.94 62 ILE B O 1
ATOM 2319 N N . GLU B 1 63 ? -1.379 17.797 -6.047 1 96.56 63 GLU B N 1
ATOM 2320 C CA . GLU B 1 63 ? -2.074 19.062 -5.859 1 96.56 63 GLU B CA 1
ATOM 2321 C C . GLU B 1 63 ? -2.725 19.141 -4.48 1 96.56 63 GLU B C 1
ATOM 2323 O O . GLU B 1 63 ? -2.576 20.141 -3.773 1 96.56 63 GLU B O 1
ATOM 2328 N N . ILE B 1 64 ? -3.42 18.094 -4.09 1 97.31 64 ILE B N 1
ATOM 2329 C CA . ILE B 1 64 ? -4.145 18.109 -2.822 1 97.31 64 ILE B CA 1
ATOM 2330 C C . ILE B 1 64 ? -3.154 18.141 -1.661 1 97.31 64 ILE B C 1
ATOM 2332 O O . ILE B 1 64 ? -3.375 18.844 -0.673 1 97.31 64 ILE B O 1
ATOM 2336 N N . ASP B 1 65 ? -2.057 17.453 -1.766 1 95.44 65 ASP B N 1
ATOM 2337 C CA . ASP B 1 65 ? -1.019 17.516 -0.742 1 95.44 65 ASP B CA 1
ATOM 2338 C C . ASP B 1 65 ? -0.474 18.938 -0.594 1 95.44 65 ASP B C 1
ATOM 2340 O O . ASP B 1 65 ? -0.266 19.422 0.524 1 95.44 65 ASP B O 1
ATOM 2344 N N . SER B 1 66 ? -0.252 19.531 -1.752 1 94.62 66 SER B N 1
ATOM 2345 C CA . SER B 1 66 ? 0.208 20.922 -1.733 1 94.62 66 SER B CA 1
ATOM 2346 C C . SER B 1 66 ? -0.812 21.844 -1.063 1 94.62 66 SER B C 1
ATOM 2348 O O . SER B 1 66 ? -0.451 22.688 -0.249 1 94.62 66 SER B O 1
ATOM 2350 N N . ASP B 1 67 ? -2.045 21.609 -1.37 1 95.31 67 ASP B N 1
ATOM 2351 C CA . ASP B 1 67 ? -3.115 22.391 -0.764 1 95.31 67 ASP B CA 1
ATOM 2352 C C . ASP B 1 67 ? -3.174 22.172 0.745 1 95.31 67 ASP B C 1
ATOM 2354 O O . ASP B 1 67 ? -3.383 23.109 1.511 1 95.31 67 ASP B O 1
ATOM 2358 N N . CYS B 1 68 ? -3.035 20.953 1.208 1 94.88 68 CYS B N 1
ATOM 2359 C CA . CYS B 1 68 ? -3.025 20.641 2.633 1 94.88 68 CYS B CA 1
ATOM 2360 C C . CYS B 1 68 ? -1.904 21.391 3.346 1 94.88 68 CYS B C 1
ATOM 2362 O O . CYS B 1 68 ? -2.131 22.016 4.383 1 94.88 68 CYS B O 1
ATOM 2364 N N . ASN B 1 69 ? -0.714 21.344 2.709 1 93 69 ASN B N 1
ATOM 2365 C CA . ASN B 1 69 ? 0.43 22.047 3.281 1 93 69 ASN B CA 1
ATOM 2366 C C . ASN B 1 69 ? 0.175 23.547 3.379 1 93 69 ASN B C 1
ATOM 2368 O O . ASN B 1 69 ? 0.491 24.172 4.395 1 93 69 ASN B O 1
ATOM 2372 N N . ASN B 1 70 ? -0.408 24.047 2.344 1 92.38 70 ASN B N 1
ATOM 2373 C CA . ASN B 1 70 ? -0.701 25.484 2.309 1 92.38 70 ASN B CA 1
ATOM 2374 C C . ASN B 1 70 ? -1.719 25.859 3.377 1 92.38 70 ASN B C 1
ATOM 2376 O O . ASN B 1 70 ? -1.582 26.906 4.02 1 92.38 70 ASN B O 1
ATOM 2380 N N . ILE B 1 71 ? -2.68 25.047 3.551 1 92.19 71 ILE B N 1
ATOM 2381 C CA . ILE B 1 71 ? -3.721 25.297 4.539 1 92.19 71 ILE B CA 1
ATOM 2382 C C . ILE B 1 71 ? -3.111 25.312 5.938 1 92.19 71 ILE B C 1
ATOM 2384 O O . ILE B 1 71 ? -3.391 26.219 6.734 1 92.19 71 ILE B O 1
ATOM 2388 N N . ILE B 1 72 ? -2.262 24.359 6.215 1 91.19 72 ILE B N 1
ATOM 2389 C CA . ILE B 1 72 ? -1.641 24.266 7.531 1 91.19 72 ILE B CA 1
ATOM 2390 C C . ILE B 1 72 ? -0.685 25.438 7.742 1 91.19 72 ILE B C 1
ATOM 2392 O O . ILE B 1 72 ? -0.651 26.031 8.82 1 91.19 72 ILE B O 1
ATOM 2396 N N . ALA B 1 73 ? 0.069 25.812 6.703 1 87.62 73 ALA B N 1
ATOM 2397 C CA . ALA B 1 73 ? 1.085 26.859 6.793 1 87.62 73 ALA B CA 1
ATOM 2398 C C . ALA B 1 73 ? 0.445 28.219 7 1 87.62 73 ALA B C 1
ATOM 2400 O O . ALA B 1 73 ? 1.001 29.078 7.691 1 87.62 73 ALA B O 1
ATOM 2401 N N . ARG B 1 74 ? -0.646 28.375 6.418 1 85.81 74 ARG B N 1
ATOM 2402 C CA . ARG B 1 74 ? -1.252 29.703 6.426 1 85.81 74 ARG B CA 1
ATOM 2403 C C . ARG B 1 74 ? -2.154 29.891 7.641 1 85.81 74 ARG B C 1
ATOM 2405 O O . ARG B 1 74 ? -2.482 31.016 8.016 1 85.81 74 ARG B O 1
ATOM 2412 N N . ARG B 1 75 ? -2.482 28.672 8.078 1 80 75 ARG B N 1
ATOM 2413 C CA . ARG B 1 75 ? -3.445 28.75 9.172 1 80 75 ARG B CA 1
ATOM 2414 C C . ARG B 1 75 ? -3.074 27.797 10.297 1 80 75 ARG B C 1
ATOM 2416 O O . ARG B 1 75 ? -2.271 26.891 10.102 1 80 75 ARG B O 1
ATOM 2423 N N . GLN B 1 76 ? -3.453 28.141 11.445 1 79.31 76 GLN B N 1
ATOM 2424 C CA . GLN B 1 76 ? -3.359 27.188 12.555 1 79.31 76 GLN B CA 1
ATOM 2425 C C . GLN B 1 76 ? -4.695 26.5 12.805 1 79.31 76 GLN B C 1
ATOM 2427 O O . GLN B 1 76 ? -5.512 26.969 13.594 1 79.31 76 GLN B O 1
ATOM 2432 N N . PRO B 1 77 ? -4.812 25.422 12.141 1 84.19 77 PRO B N 1
ATOM 2433 C CA . PRO B 1 77 ? -6.105 24.75 12.266 1 84.19 77 PRO B CA 1
ATOM 2434 C C . PRO B 1 77 ? -6.383 24.266 13.688 1 84.19 77 PRO B C 1
ATOM 2436 O O . PRO B 1 77 ? -5.449 23.984 14.438 1 84.19 77 PRO B O 1
ATOM 2439 N N . THR B 1 78 ? -7.691 24.234 14.047 1 84.38 78 THR B N 1
ATOM 2440 C CA . THR B 1 78 ? -8.094 23.547 15.273 1 84.38 78 THR B CA 1
ATOM 2441 C C . THR B 1 78 ? -7.723 22.078 15.219 1 84.38 78 THR B C 1
ATOM 2443 O O . THR B 1 78 ? -7.312 21.562 14.172 1 84.38 78 THR B O 1
ATOM 2446 N N . ALA B 1 79 ? -7.855 21.438 16.391 1 83.06 79 ALA B N 1
ATOM 2447 C CA . ALA B 1 79 ? -7.52 20.016 16.469 1 83.06 79 ALA B CA 1
ATOM 2448 C C . ALA B 1 79 ? -8.344 19.203 15.477 1 83.06 79 ALA B C 1
ATOM 2450 O O . ALA B 1 79 ? -7.809 18.375 14.742 1 83.06 79 ALA B O 1
ATOM 2451 N N . ARG B 1 80 ? -9.602 19.391 15.422 1 85.81 80 ARG B N 1
ATOM 2452 C CA . ARG B 1 80 ? -10.492 18.641 14.539 1 85.81 80 ARG B CA 1
ATOM 2453 C C . ARG B 1 80 ? -10.172 18.922 13.078 1 85.81 80 ARG B C 1
ATOM 2455 O O . ARG B 1 80 ? -10.148 18.016 12.258 1 85.81 80 ARG B O 1
ATOM 2462 N N . ASP B 1 81 ? -9.922 20.234 12.742 1 90.62 81 ASP B N 1
ATOM 2463 C CA . ASP B 1 81 ? -9.602 20.609 11.375 1 90.62 81 ASP B CA 1
ATOM 2464 C C . ASP B 1 81 ? -8.258 20.016 10.945 1 90.62 81 ASP B C 1
ATOM 2466 O O . ASP B 1 81 ? -8.094 19.609 9.789 1 90.62 81 ASP B O 1
ATOM 2470 N N . LEU B 1 82 ? -7.387 20.016 11.906 1 92.62 82 LEU B N 1
ATOM 2471 C CA . LEU B 1 82 ? -6.082 19.438 11.617 1 92.62 82 LEU B CA 1
ATOM 2472 C C . LEU B 1 82 ? -6.203 17.938 11.352 1 92.62 82 LEU B C 1
ATOM 2474 O O . LEU B 1 82 ? -5.602 17.406 10.406 1 92.62 82 LEU B O 1
ATOM 2478 N N . ARG B 1 83 ? -7.023 17.25 12.188 1 92.25 83 ARG B N 1
ATOM 2479 C CA . ARG B 1 83 ? -7.258 15.836 11.945 1 92.25 83 ARG B CA 1
ATOM 2480 C C . ARG B 1 83 ? -7.812 15.602 10.547 1 92.25 83 ARG B C 1
ATOM 2482 O O . ARG B 1 83 ? -7.406 14.664 9.859 1 92.25 83 ARG B O 1
ATOM 2489 N N . LEU B 1 84 ? -8.695 16.438 10.156 1 93.94 84 LEU B N 1
ATOM 2490 C CA . LEU B 1 84 ? -9.305 16.297 8.836 1 93.94 84 LEU B CA 1
ATOM 2491 C C . LEU B 1 84 ? -8.258 16.484 7.738 1 93.94 84 LEU B C 1
ATOM 2493 O O . LEU B 1 84 ? -8.203 15.68 6.801 1 93.94 84 LEU B O 1
ATOM 2497 N N . VAL B 1 85 ? -7.406 17.547 7.832 1 95.38 85 VAL B N 1
ATOM 2498 C CA . VAL B 1 85 ? -6.398 17.828 6.816 1 95.38 85 VAL B CA 1
ATOM 2499 C C . VAL B 1 85 ? -5.41 16.656 6.723 1 95.38 85 VAL B C 1
ATOM 2501 O O . VAL B 1 85 ? -5.078 16.203 5.625 1 95.38 85 VAL B O 1
ATOM 2504 N N . MET B 1 86 ? -4.996 16.141 7.855 1 94.56 86 MET B N 1
ATOM 2505 C CA . MET B 1 86 ? -4.066 15.016 7.879 1 94.56 86 MET B CA 1
ATOM 2506 C C . MET B 1 86 ? -4.711 13.766 7.301 1 94.56 86 MET B C 1
ATOM 2508 O O . MET B 1 86 ? -4.066 13.008 6.566 1 94.56 86 MET B O 1
ATOM 2512 N N . ALA B 1 87 ? -5.953 13.555 7.645 1 95 87 ALA B N 1
ATOM 2513 C CA . ALA B 1 87 ? -6.691 12.406 7.113 1 95 87 ALA B CA 1
ATOM 2514 C C . ALA B 1 87 ? -6.852 12.508 5.602 1 95 87 ALA B C 1
ATOM 2516 O O . ALA B 1 87 ? -6.77 11.508 4.891 1 95 87 ALA B O 1
ATOM 2517 N N . ILE B 1 88 ? -7.09 13.703 5.129 1 96.94 88 ILE B N 1
ATOM 2518 C CA . ILE B 1 88 ? -7.203 13.93 3.693 1 96.94 88 ILE B CA 1
ATOM 2519 C C . ILE B 1 88 ? -5.891 13.57 3.008 1 96.94 88 ILE B C 1
ATOM 2521 O O . ILE B 1 88 ? -5.887 12.875 1.986 1 96.94 88 ILE B O 1
ATOM 2525 N N . SER B 1 89 ? -4.785 13.969 3.572 1 97 89 SER B N 1
ATOM 2526 C CA . SER B 1 89 ? -3.465 13.672 3.027 1 97 89 SER B CA 1
ATOM 2527 C C . SER B 1 89 ? -3.236 12.164 2.924 1 97 89 SER B C 1
ATOM 2529 O O . SER B 1 89 ? -2.678 11.68 1.937 1 97 89 SER B O 1
ATOM 2531 N N . LYS B 1 90 ? -3.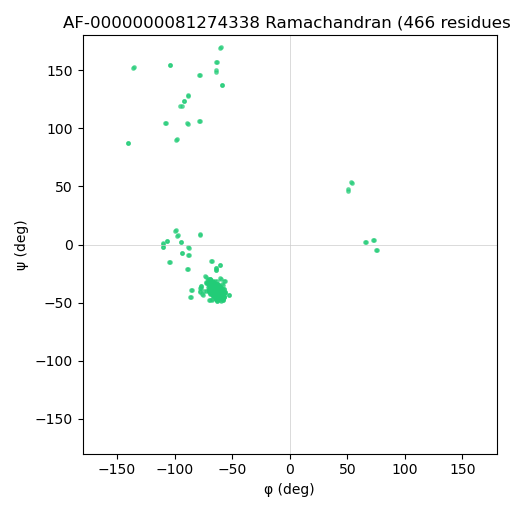688 11.445 3.865 1 96.38 90 LYS B N 1
ATOM 2532 C CA . LYS B 1 90 ? -3.545 9.992 3.846 1 96.38 90 LYS B CA 1
ATOM 2533 C C . LYS B 1 90 ? -4.555 9.352 2.896 1 96.38 90 LYS B C 1
ATOM 2535 O O . LYS B 1 90 ? -4.25 8.359 2.23 1 96.38 90 LYS B O 1
ATOM 2540 N N . THR B 1 91 ? -5.738 9.906 2.855 1 97.5 91 THR B N 1
ATOM 2541 C CA . THR B 1 91 ? -6.801 9.383 2.002 1 97.5 91 THR B CA 1
ATOM 2542 C C . THR B 1 91 ? -6.395 9.445 0.533 1 97.5 91 THR B C 1
ATOM 2544 O O . THR B 1 91 ? -6.602 8.484 -0.214 1 97.5 91 THR B O 1
ATOM 2547 N N . ILE B 1 92 ? -5.773 10.539 0.133 1 97.56 92 ILE B N 1
ATOM 2548 C CA . I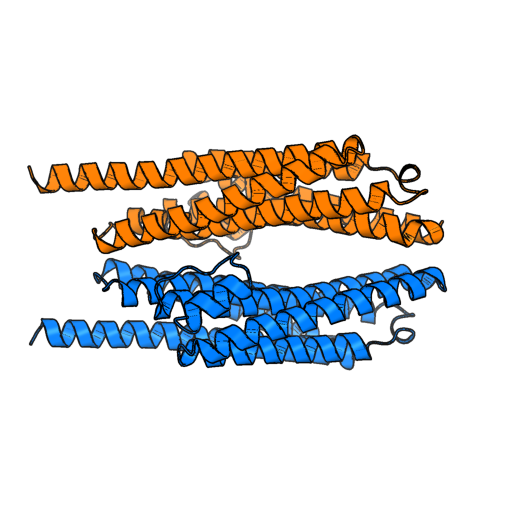LE B 1 92 ? -5.422 10.672 -1.275 1 97.56 92 ILE B CA 1
ATOM 2549 C C . ILE B 1 92 ? -4.328 9.672 -1.633 1 97.56 92 ILE B C 1
ATOM 2551 O O . ILE B 1 92 ? -4.27 9.18 -2.762 1 97.56 92 ILE B O 1
ATOM 2555 N N . THR B 1 93 ? -3.471 9.328 -0.694 1 96.25 93 THR B N 1
ATOM 2556 C CA . THR B 1 93 ? -2.496 8.266 -0.922 1 96.25 93 THR B CA 1
ATOM 2557 C C . THR B 1 93 ? -3.195 6.93 -1.161 1 96.25 93 THR B C 1
ATOM 2559 O O . THR B 1 93 ? -2.83 6.188 -2.074 1 96.25 93 THR B O 1
ATOM 2562 N N . ASN B 1 94 ? -4.207 6.676 -0.389 1 97.5 94 ASN B N 1
ATOM 2563 C CA . ASN B 1 94 ? -4.98 5.453 -0.586 1 97.5 94 ASN B CA 1
ATOM 2564 C C . ASN B 1 94 ? -5.688 5.449 -1.939 1 97.5 94 ASN B C 1
ATOM 2566 O O . ASN B 1 94 ? -5.723 4.426 -2.621 1 97.5 94 ASN B O 1
ATOM 2570 N N . LEU B 1 95 ? -6.211 6.598 -2.303 1 98.19 95 LEU B N 1
ATOM 2571 C CA . LEU B 1 95 ? -6.898 6.684 -3.586 1 98.19 95 LEU B CA 1
ATOM 2572 C C . LEU B 1 95 ? -5.918 6.488 -4.738 1 98.19 95 LEU B C 1
ATOM 2574 O O . LEU B 1 95 ? -6.242 5.828 -5.73 1 98.19 95 LEU B O 1
ATOM 2578 N N . GLU B 1 96 ? -4.777 7.07 -4.605 1 97.62 96 GLU B N 1
ATOM 2579 C CA . GLU B 1 96 ? -3.742 6.848 -5.609 1 97.62 96 GLU B CA 1
ATOM 2580 C C . GLU B 1 96 ? -3.385 5.371 -5.719 1 97.62 96 GLU B C 1
ATOM 2582 O O . GLU B 1 96 ? -3.258 4.836 -6.824 1 97.62 96 GLU B O 1
ATOM 2587 N N . ARG B 1 97 ? -3.322 4.719 -4.625 1 96.25 97 ARG B N 1
ATOM 2588 C CA . ARG B 1 97 ? -3.014 3.295 -4.617 1 96.25 97 ARG B CA 1
ATOM 2589 C C . ARG B 1 97 ? -4.145 2.486 -5.246 1 96.25 97 ARG B C 1
ATOM 2591 O O . ARG B 1 97 ? -3.896 1.481 -5.914 1 96.25 97 ARG B O 1
ATOM 2598 N N . VAL B 1 98 ? -5.344 2.873 -4.98 1 97.88 98 VAL B N 1
ATOM 2599 C CA . VAL B 1 98 ? -6.477 2.215 -5.625 1 97.88 98 VAL B CA 1
ATOM 2600 C C . VAL B 1 98 ? -6.363 2.359 -7.141 1 97.88 98 VAL B C 1
ATOM 2602 O O . VAL B 1 98 ? -6.582 1.396 -7.883 1 97.88 98 VAL B O 1
ATOM 2605 N N . GLY B 1 99 ? -6.043 3.545 -7.605 1 97.06 99 GLY B N 1
ATOM 2606 C CA . GLY B 1 99 ? -5.793 3.74 -9.023 1 97.06 99 GLY B CA 1
ATOM 2607 C C . GLY B 1 99 ? -4.711 2.828 -9.57 1 97.06 99 GLY B C 1
ATOM 2608 O O . GLY B 1 99 ? -4.855 2.271 -10.664 1 97.06 99 GLY B O 1
ATOM 2609 N N . ASP B 1 100 ? -3.672 2.643 -8.844 1 95.38 100 ASP B N 1
ATOM 2610 C CA . ASP B 1 100 ? -2.586 1.743 -9.219 1 95.38 100 ASP B CA 1
ATOM 2611 C C . ASP B 1 100 ? -3.086 0.307 -9.359 1 95.38 100 ASP B C 1
ATOM 2613 O O . ASP B 1 100 ? -2.662 -0.42 -10.258 1 95.38 100 ASP B O 1
ATOM 2617 N N . GLU B 1 101 ? -3.879 -0.073 -8.398 1 97.19 101 GLU B N 1
ATOM 2618 C CA . GLU B 1 101 ? -4.426 -1.424 -8.469 1 97.19 101 GLU B CA 1
ATOM 2619 C C . GLU B 1 101 ? -5.297 -1.599 -9.711 1 97.19 101 GLU B C 1
ATOM 2621 O O . GLU B 1 101 ? -5.254 -2.645 -10.367 1 97.19 101 GLU B O 1
ATOM 2626 N N . ALA B 1 102 ? -6.098 -0.58 -10.039 1 97.75 102 ALA B N 1
ATOM 2627 C CA . ALA B 1 102 ? -6.902 -0.626 -11.258 1 97.75 102 ALA B CA 1
ATOM 2628 C C . ALA B 1 102 ? -6.02 -0.746 -12.492 1 97.75 102 ALA B C 1
ATOM 2630 O O . ALA B 1 102 ? -6.344 -1.482 -13.43 1 97.75 102 ALA B O 1
ATOM 2631 N N . GLU B 1 103 ? -4.957 -0.049 -12.492 1 96.81 103 GLU B N 1
ATOM 2632 C CA . GLU B 1 103 ? -4.004 -0.137 -13.594 1 96.81 103 GLU B CA 1
ATOM 2633 C C . GLU B 1 103 ? -3.41 -1.539 -13.703 1 96.81 103 GLU B C 1
ATOM 2635 O O . GLU B 1 103 ? -3.205 -2.049 -14.805 1 96.81 103 GLU B O 1
ATOM 2640 N N . LYS B 1 104 ? -3.109 -2.137 -12.609 1 96.38 104 LYS B N 1
ATOM 2641 C CA . LYS B 1 104 ? -2.598 -3.504 -12.602 1 96.38 104 LYS B CA 1
ATOM 2642 C C . LYS B 1 104 ? -3.609 -4.473 -13.203 1 96.38 104 LYS B C 1
ATOM 2644 O O . LYS B 1 104 ? -3.236 -5.371 -13.969 1 96.38 104 LYS B O 1
ATOM 2649 N N . ILE B 1 105 ? -4.852 -4.266 -12.844 1 97.62 105 ILE B N 1
ATOM 2650 C CA . ILE B 1 105 ? -5.91 -5.102 -13.406 1 97.62 105 ILE B CA 1
ATOM 2651 C C . ILE B 1 105 ? -5.922 -4.969 -14.922 1 97.62 105 ILE B C 1
ATOM 2653 O O . ILE B 1 105 ? -5.953 -5.973 -15.641 1 97.62 105 ILE B O 1
ATOM 2657 N N . ALA B 1 106 ? -5.824 -3.756 -15.391 1 97.19 106 ALA B N 1
ATOM 2658 C CA . ALA B 1 106 ? -5.836 -3.504 -16.828 1 97.19 106 ALA B CA 1
ATOM 2659 C C . ALA B 1 106 ? -4.625 -4.137 -17.516 1 97.19 106 ALA B C 1
ATOM 2661 O O . ALA B 1 106 ? -4.75 -4.754 -18.578 1 97.19 106 ALA B O 1
ATOM 2662 N N . LYS B 1 107 ? -3.486 -4.035 -16.938 1 96.06 107 LYS B N 1
ATOM 2663 C CA . LYS B 1 107 ? -2.258 -4.594 -17.484 1 96.06 107 LYS B CA 1
ATOM 2664 C C . LYS B 1 107 ? -2.344 -6.117 -17.594 1 96.06 107 LYS B C 1
ATOM 2666 O O . LYS B 1 107 ? -1.988 -6.695 -18.609 1 96.06 107 LYS B O 1
ATOM 2671 N N . ARG B 1 108 ? -2.807 -6.719 -16.516 1 96 108 ARG B N 1
ATOM 2672 C CA . ARG B 1 108 ? -2.955 -8.172 -16.516 1 96 108 ARG B CA 1
ATOM 2673 C C . ARG B 1 108 ? -4.02 -8.617 -17.516 1 96 108 ARG B C 1
ATOM 2675 O O . ARG B 1 108 ? -3.885 -9.664 -18.156 1 96 108 ARG B O 1
ATOM 2682 N N . THR B 1 109 ? -5.062 -7.816 -17.625 1 96.31 109 THR B N 1
ATOM 2683 C CA . THR B 1 109 ? -6.109 -8.109 -18.594 1 96.31 109 THR B CA 1
ATOM 2684 C C . THR B 1 109 ? -5.547 -8.133 -20.016 1 96.31 109 THR B C 1
ATOM 2686 O O . THR B 1 109 ? -5.855 -9.031 -20.797 1 96.31 109 THR B O 1
ATOM 2689 N N . LYS B 1 110 ? -4.668 -7.246 -20.328 1 95.19 110 LYS B N 1
ATOM 2690 C CA . LYS B 1 110 ? -4.043 -7.199 -21.641 1 95.19 110 LYS B CA 1
ATOM 2691 C C . LYS B 1 110 ? -3.234 -8.469 -21.906 1 95.19 110 LYS B C 1
ATOM 2693 O O . LYS B 1 110 ? -3.217 -8.969 -23.031 1 95.19 110 LYS B O 1
ATOM 2698 N N . ARG B 1 111 ? -2.619 -8.945 -20.875 1 93.56 111 ARG B N 1
ATOM 2699 C CA . ARG B 1 111 ? -1.852 -10.18 -21.016 1 93.56 111 ARG B CA 1
ATOM 2700 C C . ARG B 1 111 ? -2.771 -11.375 -21.25 1 93.56 111 ARG B C 1
ATOM 2702 O O . ARG B 1 111 ? -2.486 -12.227 -22.094 1 93.56 111 ARG B O 1
ATOM 2709 N N . ILE B 1 112 ? -3.83 -11.398 -20.516 1 93.94 112 ILE B N 1
ATOM 2710 C CA . ILE B 1 112 ? -4.797 -12.492 -20.625 1 93.94 112 ILE B CA 1
ATOM 2711 C C . ILE B 1 112 ? -5.375 -12.523 -22.047 1 93.94 112 ILE B C 1
ATOM 2713 O O . ILE B 1 112 ? -5.582 -13.602 -22.609 1 93.94 112 ILE B O 1
ATOM 2717 N N . LEU B 1 113 ? -5.562 -11.367 -22.625 1 91.56 113 LEU B N 1
ATOM 2718 C CA . LEU B 1 113 ? -6.145 -11.25 -23.969 1 91.56 113 LEU B CA 1
ATOM 2719 C C . LEU B 1 113 ? -5.238 -11.891 -25 1 91.56 113 LEU B C 1
ATOM 2721 O O . LEU B 1 113 ? -5.703 -12.305 -26.062 1 91.56 113 LEU B O 1
ATOM 2725 N N . GLN B 1 114 ? -3.99 -12.008 -24.656 1 90.88 114 GLN B N 1
ATOM 2726 C CA . GLN B 1 114 ? -3.027 -12.562 -25.609 1 90.88 114 GLN B CA 1
ATOM 2727 C C . GLN B 1 114 ? -2.861 -14.062 -25.406 1 90.88 114 GLN B C 1
ATOM 2729 O O . GLN B 1 114 ? -2.195 -14.727 -26.203 1 90.88 114 GLN B O 1
ATOM 2734 N N . ASP B 1 115 ? -3.453 -14.539 -24.375 1 89.81 115 ASP B N 1
ATOM 2735 C CA . ASP B 1 115 ? -3.34 -15.961 -24.078 1 89.81 115 ASP B CA 1
ATOM 2736 C C . ASP B 1 115 ? -4.441 -16.75 -24.781 1 89.81 115 ASP B C 1
ATOM 2738 O O . ASP B 1 115 ? -5.625 -16.484 -24.594 1 89.81 115 ASP B O 1
ATOM 2742 N N . PRO B 1 116 ? -4.129 -17.797 -25.516 1 87.56 116 PRO B N 1
ATOM 2743 C CA . PRO B 1 116 ? -5.133 -18.609 -26.219 1 87.56 116 PRO B CA 1
ATOM 2744 C C . PRO B 1 116 ? -6.09 -19.312 -25.266 1 87.56 116 PRO B C 1
ATOM 2746 O O . PRO B 1 116 ? -7.219 -19.641 -25.641 1 87.56 116 PRO B O 1
ATOM 2749 N N . LEU B 1 117 ? -5.684 -19.453 -24.047 1 87.56 117 LEU B N 1
ATOM 2750 C CA . LEU B 1 117 ? -6.516 -20.188 -23.094 1 87.56 117 LEU B CA 1
ATOM 2751 C C . LEU B 1 117 ? -7.344 -19.234 -22.25 1 87.56 117 LEU B C 1
ATOM 2753 O O . LEU B 1 117 ? -8.008 -19.656 -21.297 1 87.56 117 LEU B O 1
ATOM 2757 N N . ALA B 1 118 ? -7.312 -17.984 -22.594 1 85.06 118 ALA B N 1
ATOM 2758 C CA . ALA B 1 118 ? -8.008 -16.953 -21.828 1 85.06 118 ALA B CA 1
ATOM 2759 C C . ALA B 1 118 ? -9.492 -17.266 -21.688 1 85.06 118 ALA B C 1
ATOM 2761 O O . ALA B 1 118 ? -10.086 -17.031 -20.641 1 85.06 118 ALA B O 1
ATOM 2762 N N . HIS B 1 119 ? -9.992 -17.906 -22.672 1 81.12 119 HIS B N 1
ATOM 2763 C CA . HIS B 1 119 ? -11.438 -18.125 -22.703 1 81.12 119 HIS B CA 1
ATOM 2764 C C . HIS B 1 119 ? -11.812 -19.391 -21.953 1 81.12 119 HIS B C 1
ATOM 2766 O O . HIS B 1 119 ? -13 -19.656 -21.734 1 81.12 119 HIS B O 1
ATOM 2772 N N . SER B 1 120 ? -10.859 -20.062 -21.5 1 80.12 120 SER B N 1
ATOM 2773 C CA . SER B 1 120 ? -11.133 -21.328 -20.844 1 80.12 120 SER B CA 1
ATOM 2774 C C . SER B 1 120 ? -11.422 -21.141 -19.359 1 80.12 120 SER B C 1
ATOM 2776 O O . SER B 1 120 ? -11.898 -22.062 -18.688 1 80.12 120 SER B O 1
ATOM 2778 N N . LEU B 1 121 ? -11.203 -19.969 -18.891 1 82.25 121 LEU B N 1
ATOM 2779 C CA . LEU B 1 121 ? -11.383 -19.734 -17.469 1 82.25 121 LEU B CA 1
ATOM 2780 C C . LEU B 1 121 ? -12.68 -18.984 -17.188 1 82.25 121 LEU B C 1
ATOM 2782 O O . LEU B 1 121 ? -13.195 -18.297 -18.062 1 82.25 121 LEU B O 1
ATOM 2786 N N . ASN B 1 122 ? -13.148 -19.203 -16 1 82.62 122 ASN B N 1
ATOM 2787 C CA . ASN B 1 122 ? -14.336 -18.516 -15.531 1 82.62 122 ASN B CA 1
ATOM 2788 C C . ASN B 1 122 ? -13.969 -17.219 -14.805 1 82.62 122 ASN B C 1
ATOM 2790 O O . ASN B 1 122 ? -13.305 -17.25 -13.766 1 82.62 122 ASN B O 1
ATOM 2794 N N . TYR B 1 123 ? -14.539 -16.094 -15.312 1 86.75 123 TYR B N 1
ATOM 2795 C CA . TYR B 1 123 ? -14.18 -14.781 -14.773 1 86.75 123 TYR B CA 1
ATOM 2796 C C . TYR B 1 123 ? -15.312 -14.211 -13.93 1 86.75 123 TYR B C 1
ATOM 2798 O O . TYR B 1 123 ? -15.195 -13.102 -13.398 1 86.75 123 TYR B O 1
ATOM 2806 N N . ALA B 1 124 ? -16.359 -14.969 -13.766 1 87.19 124 ALA B N 1
ATOM 2807 C CA . ALA B 1 124 ? -17.562 -14.461 -13.109 1 87.19 124 ALA B CA 1
ATOM 2808 C C . ALA B 1 124 ? -17.266 -14.055 -11.672 1 87.19 124 ALA B C 1
ATOM 2810 O O . ALA B 1 124 ? -17.703 -12.992 -11.219 1 87.19 124 ALA B O 1
ATOM 2811 N N . ASP B 1 125 ? -16.5 -14.82 -11 1 89.5 125 ASP B N 1
ATOM 2812 C CA . ASP B 1 125 ? -16.219 -14.547 -9.594 1 89.5 125 ASP B CA 1
ATOM 2813 C C . ASP B 1 125 ? -15.336 -13.312 -9.445 1 89.5 125 ASP B C 1
ATOM 2815 O O . ASP B 1 125 ? -15.555 -12.484 -8.555 1 89.5 125 ASP B O 1
ATOM 2819 N N . VAL B 1 126 ? -14.406 -13.211 -10.328 1 92.19 126 VAL B N 1
ATOM 2820 C CA . VAL B 1 126 ? -13.5 -12.062 -10.273 1 92.19 126 VAL B CA 1
ATOM 2821 C C . VAL B 1 126 ? -14.258 -10.789 -10.633 1 92.19 126 VAL B C 1
ATOM 2823 O O . VAL B 1 126 ? -14.039 -9.734 -10.031 1 92.19 126 VAL B O 1
ATOM 2826 N N . LYS B 1 127 ? -15.141 -10.945 -11.57 1 91.44 127 LYS B N 1
ATOM 2827 C CA . LYS B 1 127 ? -15.977 -9.812 -11.953 1 91.44 127 LYS B CA 1
ATOM 2828 C C . LYS B 1 127 ? -16.859 -9.359 -10.797 1 91.44 127 LYS B C 1
ATOM 2830 O O . LYS B 1 127 ? -16.953 -8.164 -10.508 1 91.44 127 LYS B O 1
ATOM 2835 N N . ARG B 1 128 ? -17.438 -10.258 -10.141 1 92.5 128 ARG B N 1
ATOM 2836 C CA . ARG B 1 128 ? -18.281 -9.961 -8.992 1 92.5 128 ARG B CA 1
ATOM 2837 C C . ARG B 1 128 ? -17.484 -9.305 -7.871 1 92.5 128 ARG B C 1
ATOM 2839 O O . ARG B 1 128 ? -17.938 -8.328 -7.27 1 92.5 128 ARG B O 1
ATOM 2846 N N . SER B 1 129 ? -16.312 -9.812 -7.633 1 94.88 129 SER B N 1
ATOM 2847 C CA . SER B 1 129 ? -15.453 -9.25 -6.598 1 94.88 129 SER B CA 1
ATOM 2848 C C . SER B 1 129 ? -15.031 -7.824 -6.945 1 94.88 129 SER B C 1
ATOM 2850 O O . SER B 1 129 ? -14.922 -6.969 -6.062 1 94.88 129 SER B O 1
ATOM 2852 N N . GLY B 1 130 ? -14.789 -7.629 -8.258 1 95.38 130 GLY B N 1
ATOM 2853 C CA . GLY B 1 130 ? -14.461 -6.281 -8.703 1 95.38 130 GLY B CA 1
ATOM 2854 C C . GLY B 1 130 ? -15.578 -5.285 -8.461 1 95.38 130 GLY B C 1
ATOM 2855 O O . GLY B 1 130 ? -15.336 -4.164 -8.016 1 95.38 130 GLY B O 1
ATOM 2856 N N . GLU B 1 131 ? -16.781 -5.734 -8.68 1 94.5 131 GLU B N 1
ATOM 2857 C CA . GLU B 1 131 ? -17.953 -4.895 -8.422 1 94.5 131 GLU B CA 1
ATOM 2858 C C . GLU B 1 131 ? -18.109 -4.621 -6.93 1 94.5 131 GLU B C 1
ATOM 2860 O O . GLU B 1 131 ? -18.438 -3.5 -6.535 1 94.5 131 GLU B O 1
ATOM 2865 N N . MET B 1 132 ? -17.844 -5.645 -6.195 1 95.38 132 MET B N 1
ATOM 2866 C CA . MET B 1 132 ? -17.906 -5.488 -4.746 1 95.38 132 MET B CA 1
ATOM 2867 C C . MET B 1 132 ? -16.891 -4.465 -4.262 1 95.38 132 MET B C 1
ATOM 2869 O O . MET B 1 132 ? -17.219 -3.598 -3.445 1 95.38 132 MET B O 1
ATOM 2873 N N . ALA B 1 133 ? -15.688 -4.559 -4.758 1 97.06 133 ALA B N 1
ATOM 2874 C CA . ALA B 1 133 ? -14.625 -3.645 -4.355 1 97.06 133 ALA B CA 1
ATOM 2875 C C . ALA B 1 133 ? -14.961 -2.207 -4.742 1 97.06 133 ALA B C 1
ATOM 2877 O O . ALA B 1 133 ? -14.742 -1.278 -3.961 1 97.06 133 ALA B O 1
ATOM 2878 N N . ALA B 1 134 ? -15.508 -2.039 -5.953 1 96.31 134 ALA B N 1
ATOM 2879 C CA . ALA B 1 134 ? -15.93 -0.713 -6.402 1 96.31 134 ALA B CA 1
ATOM 2880 C C . ALA B 1 134 ? -17.016 -0.143 -5.496 1 96.31 134 ALA B C 1
ATOM 2882 O O . ALA B 1 134 ? -16.984 1.042 -5.156 1 96.31 134 ALA B O 1
ATOM 2883 N N . THR B 1 135 ? -17.922 -0.979 -5.105 1 96.88 135 THR B N 1
ATOM 2884 C CA . THR B 1 135 ? -19 -0.576 -4.223 1 96.88 135 THR B CA 1
ATOM 2885 C C . THR B 1 135 ? -18.469 -0.182 -2.848 1 96.88 135 THR B C 1
ATOM 2887 O O . THR B 1 135 ? -18.891 0.827 -2.277 1 96.88 135 THR B O 1
ATOM 2890 N N . ILE B 1 136 ? -17.578 -0.962 -2.332 1 97.62 136 ILE B N 1
ATOM 2891 C CA . ILE B 1 136 ? -16.984 -0.673 -1.036 1 97.62 136 ILE B CA 1
ATOM 2892 C C . ILE B 1 136 ? -16.281 0.685 -1.082 1 97.62 136 ILE B C 1
ATOM 2894 O O . ILE B 1 136 ? -16.422 1.49 -0.157 1 97.62 136 ILE B O 1
ATOM 2898 N N . LEU B 1 137 ? -15.57 0.936 -2.18 1 98.12 137 LEU B N 1
ATOM 2899 C CA . LEU B 1 137 ? -14.906 2.223 -2.332 1 98.12 137 LEU B CA 1
ATOM 2900 C C . LEU B 1 137 ? -15.922 3.359 -2.393 1 98.12 137 LEU B C 1
ATOM 2902 O O . LEU B 1 137 ? -15.727 4.402 -1.765 1 98.12 137 LEU B O 1
ATOM 2906 N N . ARG B 1 138 ? -17 3.146 -3.111 1 97.44 138 ARG B N 1
ATOM 2907 C CA . ARG B 1 138 ? -18.062 4.152 -3.195 1 97.44 138 ARG B CA 1
ATOM 2908 C C . ARG B 1 138 ? -18.641 4.441 -1.818 1 97.44 138 ARG B C 1
ATOM 2910 O O . ARG B 1 138 ? -18.859 5.602 -1.463 1 97.44 138 ARG B O 1
ATOM 2917 N N . HIS B 1 139 ? -18.891 3.416 -1.072 1 98.06 139 HIS B N 1
ATOM 2918 C CA . HIS B 1 139 ? -19.375 3.578 0.291 1 98.06 139 HIS B CA 1
ATOM 2919 C C . HIS B 1 139 ? -18.391 4.367 1.144 1 98.06 139 HIS B C 1
ATOM 2921 O O . HIS B 1 139 ? -18.797 5.219 1.938 1 98.06 139 HIS B O 1
ATOM 2927 N N . ALA B 1 140 ? -17.109 4.066 0.977 1 98.12 140 ALA B N 1
ATOM 2928 C CA . ALA B 1 140 ? -16.078 4.754 1.747 1 98.12 140 ALA B CA 1
ATOM 2929 C C . ALA B 1 140 ? -16.047 6.242 1.41 1 98.12 140 ALA B C 1
ATOM 2931 O O . ALA B 1 140 ? -15.953 7.086 2.305 1 98.12 140 ALA B O 1
ATOM 2932 N N . LEU B 1 141 ? -16.172 6.531 0.119 1 97.75 141 LEU B N 1
ATOM 2933 C CA . LEU B 1 141 ? -16.141 7.922 -0.326 1 97.75 141 LEU B CA 1
ATOM 2934 C C . LEU B 1 141 ? -17.391 8.672 0.144 1 97.75 141 LEU B C 1
ATOM 2936 O O . LEU B 1 141 ? -17.297 9.82 0.58 1 97.75 141 LEU B O 1
ATOM 2940 N N . ASP B 1 142 ? -18.516 7.996 0.078 1 97.62 142 ASP B N 1
ATOM 2941 C CA . ASP B 1 142 ? -19.75 8.586 0.583 1 97.62 142 ASP B CA 1
ATOM 2942 C C . ASP B 1 142 ? -19.672 8.844 2.084 1 97.62 142 ASP B C 1
ATOM 2944 O O . ASP B 1 142 ? -20.078 9.906 2.561 1 97.62 142 ASP B O 1
ATOM 2948 N N . ALA B 1 143 ? -19.156 7.836 2.805 1 97.56 143 ALA B N 1
ATOM 2949 C CA . ALA B 1 143 ? -18.984 7.98 4.246 1 97.56 143 ALA B CA 1
ATOM 2950 C C . ALA B 1 143 ? -18 9.102 4.57 1 97.56 143 ALA B C 1
ATOM 2952 O O . ALA B 1 143 ? -18.172 9.828 5.551 1 97.56 143 ALA B O 1
ATOM 2953 N N . PHE B 1 144 ? -16.984 9.266 3.777 1 97.19 144 PHE B N 1
ATOM 2954 C CA . PHE B 1 144 ? -15.984 10.305 3.971 1 97.19 144 PHE B CA 1
ATOM 2955 C C . PHE B 1 144 ? -16.609 11.688 3.789 1 97.19 144 PHE B C 1
ATOM 2957 O O . PHE B 1 144 ? -16.359 12.594 4.586 1 97.19 144 PHE B O 1
ATOM 2964 N N . ALA B 1 145 ? -17.438 11.828 2.736 1 95.62 145 ALA B N 1
ATOM 2965 C CA . ALA B 1 145 ? -18.078 13.109 2.42 1 95.62 145 ALA B CA 1
ATOM 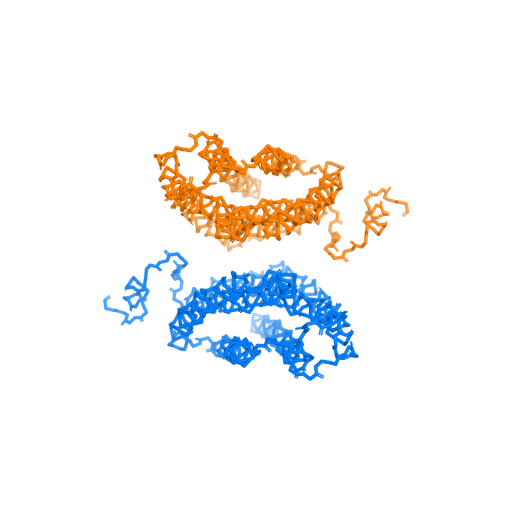2966 C C . ALA B 1 145 ? -18.953 13.586 3.576 1 95.62 145 ALA B C 1
ATOM 2968 O O . ALA B 1 145 ? -19.047 14.789 3.828 1 95.62 145 ALA B O 1
ATOM 2969 N N . ARG B 1 146 ? -19.484 12.633 4.324 1 95.25 146 ARG B N 1
ATOM 2970 C CA . ARG B 1 146 ? -20.422 12.992 5.387 1 95.25 146 ARG B CA 1
ATOM 2971 C C . ARG B 1 146 ? -19.812 12.766 6.762 1 95.25 146 ARG B C 1
ATOM 2973 O O . ARG B 1 146 ? -20.453 13.016 7.785 1 95.25 146 ARG B O 1
ATOM 2980 N N . LEU B 1 147 ? -18.609 12.266 6.793 1 95.12 147 LEU B N 1
ATOM 2981 C CA . LEU B 1 147 ? -17.953 11.883 8.031 1 95.12 147 LEU B CA 1
ATOM 2982 C C . LEU B 1 147 ? -18.844 10.984 8.875 1 95.12 147 LEU B C 1
ATOM 2984 O O . LEU B 1 147 ? -19.031 11.234 10.07 1 95.12 147 LEU B O 1
ATOM 2988 N N . ASP B 1 148 ? -19.438 9.984 8.211 1 95.81 148 ASP B N 1
ATOM 2989 C CA . ASP B 1 148 ? -20.391 9.055 8.812 1 95.81 148 ASP B CA 1
ATOM 2990 C C . ASP B 1 148 ? -19.672 7.859 9.43 1 95.81 148 ASP B C 1
ATOM 2992 O O . ASP B 1 148 ? -19.312 6.91 8.727 1 95.81 148 ASP B O 1
ATOM 2996 N N . THR B 1 149 ? -19.547 7.828 10.781 1 93.25 149 THR B N 1
ATOM 2997 C CA . THR B 1 149 ? -18.797 6.789 11.477 1 93.25 149 THR B CA 1
ATOM 2998 C C . THR B 1 149 ? -19.547 5.461 11.445 1 93.25 149 THR B C 1
ATOM 3000 O O . THR B 1 149 ? -18.938 4.391 11.453 1 93.25 149 THR B O 1
ATOM 3003 N N . THR B 1 150 ? -20.859 5.508 11.359 1 93.31 150 THR B N 1
ATOM 3004 C CA . THR B 1 150 ? -21.656 4.285 11.273 1 93.31 150 THR B CA 1
ATOM 3005 C C . THR B 1 150 ? -21.406 3.566 9.953 1 93.31 150 THR B C 1
ATOM 3007 O O . THR B 1 150 ? -21.156 2.359 9.93 1 93.31 150 THR B O 1
ATOM 3010 N N . ALA B 1 151 ? -21.453 4.344 8.891 1 95.44 151 ALA B N 1
ATOM 3011 C CA . ALA B 1 151 ? -21.141 3.779 7.574 1 95.44 151 ALA B CA 1
ATOM 3012 C C . ALA B 1 151 ? -19.719 3.244 7.527 1 95.44 151 ALA B C 1
ATOM 3014 O O . ALA B 1 151 ? -19.453 2.213 6.902 1 95.44 151 ALA B O 1
ATOM 3015 N N . ALA B 1 152 ? -18.812 3.906 8.188 1 94.5 152 ALA B N 1
ATOM 3016 C CA . ALA B 1 152 ? -17.406 3.498 8.219 1 94.5 152 ALA B CA 1
ATOM 3017 C C . ALA B 1 152 ? -17.25 2.111 8.828 1 94.5 152 ALA B C 1
ATOM 3019 O O . ALA B 1 152 ? -16.484 1.285 8.328 1 94.5 152 ALA B O 1
ATOM 3020 N N . VAL B 1 153 ? -18.016 1.814 9.82 1 91.12 153 VAL B N 1
ATOM 3021 C CA . VAL B 1 153 ? -17.938 0.524 10.492 1 91.12 153 VAL B CA 1
ATOM 3022 C C . VAL B 1 153 ? -18.453 -0.575 9.57 1 91.12 153 VAL B C 1
ATOM 3024 O O . VAL B 1 153 ?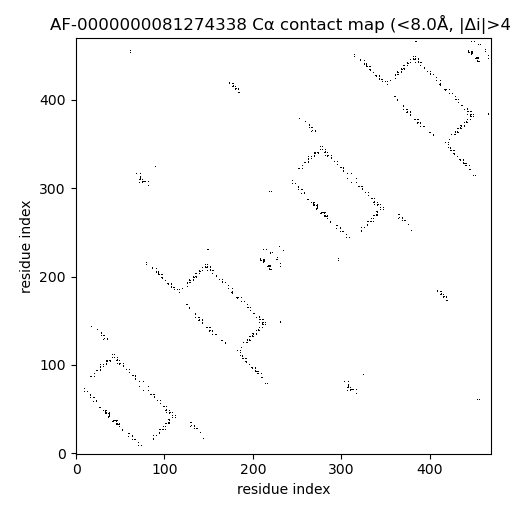 -17.891 -1.666 9.508 1 91.12 153 VAL B O 1
ATOM 3027 N N . SER B 1 154 ? -19.484 -0.254 8.859 1 93.88 154 SER B N 1
ATOM 3028 C CA . SER B 1 154 ? -20.047 -1.22 7.926 1 93.88 154 SER B CA 1
ATOM 3029 C C . SER B 1 154 ? -19.047 -1.575 6.828 1 93.88 154 SER B C 1
ATOM 3031 O O . SER B 1 154 ? -19 -2.717 6.367 1 93.88 154 SER B O 1
ATOM 3033 N N . ILE B 1 155 ? -18.266 -0.611 6.449 1 95.31 155 ILE B N 1
ATOM 3034 C CA . ILE B 1 155 ? -17.281 -0.808 5.395 1 95.31 155 ILE B CA 1
ATOM 3035 C C . ILE B 1 155 ? -16.219 -1.812 5.859 1 95.31 155 ILE B C 1
ATOM 3037 O O . ILE B 1 155 ? -15.742 -2.627 5.07 1 95.31 155 ILE B O 1
ATOM 3041 N N . LEU B 1 156 ? -15.875 -1.835 7.145 1 90.12 156 LEU B N 1
ATOM 3042 C CA . LEU B 1 156 ? -14.914 -2.777 7.695 1 90.12 156 LEU B CA 1
ATOM 3043 C C . LEU B 1 156 ? -15.414 -4.211 7.566 1 90.12 156 LEU B C 1
ATOM 3045 O O . LEU B 1 156 ? -14.633 -5.125 7.293 1 90.12 156 LEU B O 1
ATOM 3049 N N . GLN B 1 157 ? -16.719 -4.359 7.629 1 91.12 157 GLN B N 1
ATOM 3050 C CA . GLN B 1 157 ? -17.328 -5.68 7.484 1 91.12 157 GLN B CA 1
ATOM 3051 C C . GLN B 1 157 ? -17.375 -6.105 6.023 1 91.12 157 GLN B C 1
ATOM 3053 O O . GLN B 1 157 ? -17.156 -7.277 5.703 1 91.12 157 GLN B O 1
ATOM 3058 N N . GLU B 1 158 ? -17.688 -5.195 5.203 1 93.88 158 GLU B N 1
ATOM 3059 C CA . GLU B 1 158 ? -17.719 -5.473 3.77 1 93.88 158 GLU B CA 1
ATOM 3060 C C . GLU B 1 158 ? -16.359 -5.949 3.27 1 93.88 158 GLU B C 1
ATOM 3062 O O . GLU B 1 158 ? -16.281 -6.844 2.426 1 93.88 158 GLU B O 1
ATOM 3067 N N . ASP B 1 159 ? -15.336 -5.344 3.805 1 94.69 159 ASP B N 1
ATOM 3068 C CA . ASP B 1 159 ? -13.984 -5.715 3.393 1 94.69 159 ASP B CA 1
ATOM 3069 C C . ASP B 1 159 ? -13.664 -7.148 3.797 1 94.69 159 ASP B C 1
ATOM 3071 O O . ASP B 1 159 ? -12.969 -7.863 3.064 1 94.69 159 ASP B O 1
ATOM 3075 N N . LYS B 1 160 ? -14.164 -7.598 4.914 1 93.12 160 LYS B N 1
ATOM 3076 C CA . LYS B 1 160 ? -13.945 -8.977 5.359 1 93.12 160 LYS B CA 1
ATOM 3077 C C . LYS B 1 160 ? -14.586 -9.969 4.395 1 93.12 160 LYS B C 1
ATOM 3079 O O . LYS B 1 160 ? -14.008 -11.016 4.105 1 93.12 160 LYS B O 1
ATOM 3084 N N . ALA B 1 161 ? -15.742 -9.594 3.924 1 93.94 161 ALA B N 1
ATOM 3085 C CA . ALA B 1 161 ? -16.422 -10.445 2.951 1 93.94 161 ALA B CA 1
ATOM 3086 C C . ALA B 1 161 ? -15.617 -10.547 1.655 1 93.94 161 ALA B C 1
ATOM 3088 O O . ALA B 1 161 ? -15.523 -11.617 1.062 1 93.94 161 ALA B O 1
ATOM 3089 N N . LEU B 1 162 ? -15.078 -9.461 1.231 1 96.38 162 LEU B N 1
ATOM 3090 C CA . LEU B 1 162 ? -14.25 -9.445 0.028 1 96.38 162 LEU B CA 1
ATOM 3091 C C . LEU B 1 162 ? -13.008 -10.305 0.207 1 96.38 162 LEU B C 1
ATOM 3093 O O . LEU B 1 162 ? -12.617 -11.031 -0.711 1 96.38 162 LEU B O 1
ATOM 3097 N N . ASP B 1 163 ? -12.445 -10.297 1.414 1 94.56 163 ASP B N 1
ATOM 3098 C CA . ASP B 1 163 ? -11.289 -11.125 1.73 1 94.56 163 ASP B CA 1
ATOM 3099 C C . ASP B 1 163 ? -11.641 -12.609 1.625 1 94.56 163 ASP B C 1
ATOM 3101 O O . ASP B 1 163 ? -10.844 -13.406 1.108 1 94.56 163 ASP B O 1
ATOM 3105 N N . GLU B 1 164 ? -12.758 -12.93 2.072 1 94.44 164 GLU B N 1
ATOM 3106 C CA . GLU B 1 164 ? -13.203 -14.32 2.035 1 94.44 164 GLU B CA 1
ATOM 3107 C C . GLU B 1 164 ? -13.453 -14.781 0.602 1 94.44 164 GLU B C 1
ATOM 3109 O O . GLU B 1 164 ? -13.117 -15.914 0.241 1 94.44 164 GLU B O 1
ATOM 3114 N N . GLU B 1 165 ? -14.031 -13.883 -0.124 1 93 165 GLU B N 1
ATOM 3115 C CA . GLU B 1 165 ? -14.234 -14.203 -1.535 1 93 165 GLU B CA 1
ATOM 3116 C C . GLU B 1 165 ? -12.906 -14.445 -2.244 1 93 165 GLU B C 1
ATOM 3118 O O . GLU B 1 165 ? -12.797 -15.359 -3.066 1 93 165 GLU B O 1
ATOM 3123 N N . PHE B 1 166 ? -11.938 -13.703 -1.957 1 94.75 166 PHE B N 1
ATOM 3124 C CA . PHE B 1 166 ? -10.617 -13.859 -2.545 1 94.75 166 PHE B CA 1
ATOM 3125 C C . PHE B 1 166 ? -10.016 -15.219 -2.182 1 94.75 166 PHE B C 1
ATOM 3127 O O . PHE B 1 166 ? -9.477 -15.914 -3.045 1 94.75 166 PHE B O 1
ATOM 3134 N N . ARG B 1 167 ? -10.18 -15.625 -0.956 1 93.38 167 ARG B N 1
ATOM 3135 C CA . ARG B 1 167 ? -9.641 -16.906 -0.515 1 93.38 167 ARG B CA 1
ATOM 3136 C C . ARG B 1 167 ? -10.297 -18.062 -1.25 1 93.38 167 ARG B C 1
ATOM 3138 O O . ARG B 1 167 ? -9.625 -19 -1.668 1 93.38 167 ARG B O 1
ATOM 3145 N N . GLY B 1 168 ? -11.586 -17.938 -1.36 1 93.19 168 GLY B N 1
ATOM 3146 C CA . GLY B 1 168 ? -12.297 -18.953 -2.125 1 93.19 168 GLY B CA 1
ATOM 3147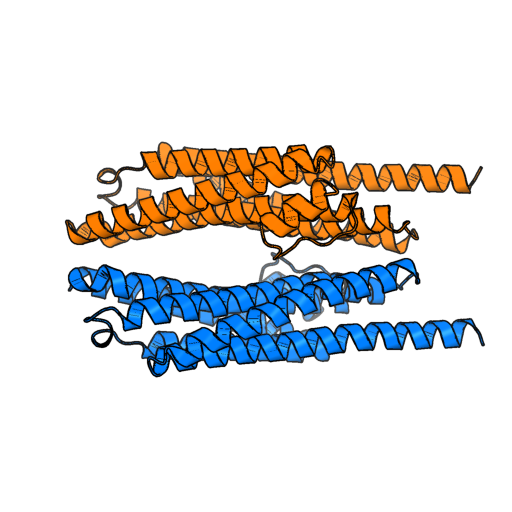 C C . GLY B 1 168 ? -11.867 -19.016 -3.58 1 93.19 168 GLY B C 1
ATOM 3148 O O . GLY B 1 168 ? -11.633 -20.094 -4.121 1 93.19 168 GLY B O 1
ATOM 3149 N N . PHE B 1 169 ? -11.68 -17.875 -4.141 1 92.75 169 PHE B N 1
ATOM 3150 C CA . PHE B 1 169 ? -11.258 -17.797 -5.531 1 92.75 169 PHE B CA 1
ATOM 3151 C C . PHE B 1 169 ? -9.859 -18.375 -5.703 1 92.75 169 PHE B C 1
ATOM 3153 O O . PHE B 1 169 ? -9.586 -19.078 -6.684 1 92.75 169 PHE B O 1
ATOM 3160 N N . MET B 1 170 ? -8.969 -18.109 -4.809 1 92.31 170 MET B N 1
ATOM 3161 C CA . MET B 1 170 ? -7.602 -18.625 -4.852 1 92.31 170 MET B CA 1
ATOM 3162 C C . MET B 1 170 ? -7.59 -20.141 -4.82 1 92.31 170 MET B C 1
ATOM 3164 O O . MET B 1 170 ? -6.855 -20.781 -5.578 1 92.31 170 MET B O 1
ATOM 3168 N N . ARG B 1 171 ? -8.445 -20.75 -4.02 1 92.62 171 ARG B N 1
ATOM 3169 C CA . ARG B 1 171 ? -8.539 -22.203 -3.934 1 92.62 171 ARG B CA 1
ATOM 3170 C C . ARG B 1 171 ? -9.031 -22.797 -5.25 1 92.62 171 ARG B C 1
ATOM 3172 O O . ARG B 1 171 ? -8.5 -23.797 -5.715 1 92.62 171 ARG B O 1
ATOM 3179 N N . GLU B 1 172 ? -9.961 -22.109 -5.75 1 92.88 172 GLU B N 1
ATOM 3180 C CA . GLU B 1 172 ? -10.5 -22.562 -7.027 1 92.88 172 GLU B CA 1
ATOM 3181 C C . GLU B 1 172 ? -9.445 -22.5 -8.125 1 92.88 172 GLU B C 1
ATOM 3183 O O . GLU B 1 172 ? -9.328 -23.422 -8.93 1 92.88 172 GLU B O 1
ATOM 3188 N N . LEU B 1 173 ? -8.695 -21.484 -8.211 1 91.81 173 LEU B N 1
ATOM 3189 C CA . LEU B 1 173 ? -7.676 -21.312 -9.242 1 91.81 173 LEU B CA 1
ATOM 3190 C C . LEU B 1 173 ? -6.574 -22.359 -9.094 1 91.81 173 LEU B C 1
ATOM 3192 O O . LEU B 1 173 ? -6.062 -22.859 -10.094 1 91.81 173 LEU B O 1
ATOM 3196 N N . ILE B 1 174 ? -6.258 -22.656 -7.855 1 92.44 174 ILE B N 1
ATOM 3197 C CA . ILE B 1 174 ? -5.23 -23.672 -7.609 1 92.44 174 ILE B CA 1
ATOM 3198 C C . ILE B 1 174 ? -5.688 -25.016 -8.156 1 92.44 174 ILE B C 1
ATOM 3200 O O . ILE B 1 174 ? -4.934 -25.688 -8.859 1 92.44 174 ILE B O 1
ATOM 3204 N N . THR B 1 175 ? -6.934 -25.312 -7.887 1 92 175 THR B N 1
ATOM 3205 C CA . THR B 1 175 ? -7.496 -26.578 -8.375 1 92 175 THR B CA 1
ATOM 3206 C C . THR B 1 175 ? -7.512 -26.609 -9.898 1 92 175 THR B C 1
ATOM 3208 O O . THR B 1 175 ? -7.145 -27.609 -10.508 1 92 175 THR B O 1
ATOM 3211 N N . TYR B 1 176 ? -7.816 -25.516 -10.43 1 90.81 176 TYR B N 1
ATOM 3212 C CA . TYR B 1 176 ? -7.879 -25.422 -11.883 1 90.81 176 TYR B CA 1
ATOM 3213 C C . TYR B 1 176 ? -6.492 -25.578 -12.5 1 90.81 176 TYR B C 1
ATOM 3215 O O . TYR B 1 176 ? -6.332 -26.297 -13.484 1 90.81 176 TYR B O 1
ATOM 3223 N N . MET B 1 177 ? -5.516 -25.016 -11.953 1 93.19 177 MET B N 1
ATOM 3224 C CA . MET B 1 177 ? -4.145 -25.094 -12.445 1 93.19 177 MET B CA 1
ATOM 3225 C C . MET B 1 177 ? -3.602 -26.516 -12.312 1 93.19 177 MET B C 1
ATOM 3227 O O . MET B 1 177 ? -2.838 -26.984 -13.164 1 93.19 177 MET B O 1
ATOM 3231 N N . MET B 1 178 ? -4.07 -27.172 -11.305 1 92.88 178 MET B N 1
ATOM 3232 C CA . MET B 1 178 ? -3.629 -28.547 -11.102 1 92.88 178 MET B CA 1
ATOM 3233 C C . MET B 1 178 ? -4.234 -29.469 -12.148 1 92.88 178 MET B C 1
ATOM 3235 O O . MET B 1 178 ? -3.576 -30.406 -12.617 1 92.88 178 MET B O 1
ATOM 3239 N N . GLU B 1 179 ? -5.371 -29.188 -12.547 1 92.06 179 GLU B N 1
ATOM 3240 C CA . GLU B 1 179 ? -6.078 -30.016 -13.516 1 92.06 179 GLU B CA 1
ATOM 3241 C C . GLU B 1 17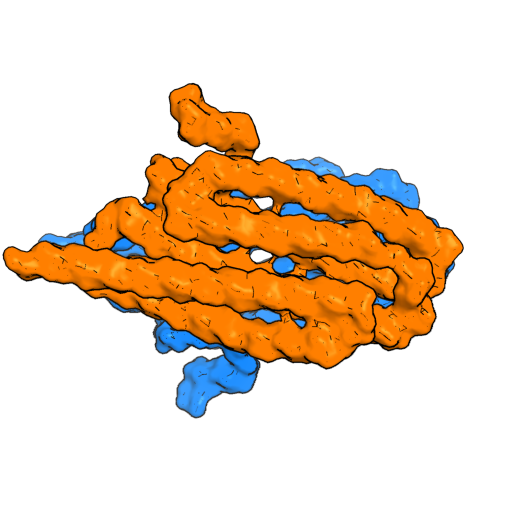9 ? -5.551 -29.781 -14.93 1 92.06 179 GLU B C 1
ATOM 3243 O O . GLU B 1 179 ? -5.469 -30.719 -15.734 1 92.06 179 GLU B O 1
ATOM 3248 N N . ASN B 1 180 ? -5.184 -28.562 -15.234 1 92.81 180 ASN B N 1
ATOM 3249 C CA . ASN B 1 180 ? -4.684 -28.203 -16.562 1 92.81 180 ASN B CA 1
ATOM 3250 C C . ASN B 1 180 ? -3.521 -27.219 -16.469 1 92.81 180 ASN B C 1
ATOM 3252 O O . ASN B 1 180 ? -3.707 -26.016 -16.656 1 92.81 180 ASN B O 1
ATOM 3256 N N . PRO B 1 181 ? -2.334 -27.781 -16.344 1 93.25 181 PRO B N 1
ATOM 3257 C CA . PRO B 1 181 ? -1.148 -26.953 -16.109 1 93.25 181 PRO B CA 1
ATOM 3258 C C . PRO B 1 181 ? -0.896 -25.953 -17.234 1 93.25 181 PRO B C 1
ATOM 3260 O O . PRO B 1 181 ? -0.19 -24.953 -17.031 1 93.25 181 PRO B O 1
ATOM 3263 N N . ARG B 1 182 ? -1.501 -26.188 -18.359 1 90.81 182 ARG B N 1
ATOM 3264 C CA . ARG B 1 182 ? -1.32 -25.266 -19.469 1 90.81 182 ARG B CA 1
ATOM 3265 C C . ARG B 1 182 ? -1.983 -23.922 -19.172 1 90.81 182 ARG B C 1
ATOM 3267 O O . ARG B 1 182 ? -1.685 -22.922 -19.828 1 90.81 182 ARG B O 1
ATOM 3274 N N . THR B 1 183 ? -2.828 -23.891 -18.141 1 92.31 183 THR B N 1
ATOM 3275 C CA . THR B 1 183 ? -3.58 -22.688 -17.828 1 92.31 183 THR B CA 1
ATOM 3276 C C . THR B 1 183 ? -2.85 -21.859 -16.766 1 92.31 183 THR B C 1
ATOM 3278 O O . THR B 1 183 ? -3.328 -20.797 -16.359 1 92.31 183 THR B O 1
ATOM 3281 N N . ILE B 1 184 ? -1.714 -22.266 -16.328 1 94.06 184 ILE B N 1
ATOM 3282 C CA . ILE B 1 184 ? -1.046 -21.688 -15.172 1 94.06 184 ILE B CA 1
ATOM 3283 C C . ILE B 1 184 ? -0.765 -20.203 -15.43 1 94.06 184 ILE B C 1
ATOM 3285 O O . ILE B 1 184 ? -1.023 -19.359 -14.57 1 94.06 184 ILE B O 1
ATOM 3289 N N . SER B 1 185 ? -0.34 -19.875 -16.578 1 92.62 185 SER B N 1
ATOM 3290 C CA . SER B 1 185 ? 0.006 -18.484 -16.875 1 92.62 185 SER B CA 1
ATOM 3291 C C . SER B 1 185 ? -1.217 -17.578 -16.766 1 92.62 185 SER B C 1
ATOM 3293 O O . SER B 1 185 ? -1.185 -16.562 -16.078 1 92.62 185 SER B O 1
ATOM 3295 N N . VAL B 1 186 ? -2.268 -18 -17.391 1 93.38 186 VAL B N 1
ATOM 3296 C CA . VAL B 1 186 ? -3.48 -17.188 -17.406 1 93.38 186 VAL B CA 1
ATOM 3297 C C . VAL B 1 186 ? -4.109 -17.188 -16.016 1 93.38 186 VAL B C 1
ATOM 3299 O O . VAL B 1 186 ? -4.625 -16.156 -15.562 1 93.38 186 VAL B O 1
ATOM 3302 N N . ALA B 1 187 ? -4.035 -18.297 -15.336 1 93.88 187 ALA B N 1
ATOM 3303 C CA . ALA B 1 187 ? -4.582 -18.391 -13.984 1 93.88 187 ALA B CA 1
ATOM 3304 C C . ALA B 1 187 ? -3.838 -17.469 -13.023 1 93.88 187 ALA B C 1
ATOM 3306 O O . ALA B 1 187 ? -4.445 -16.875 -12.133 1 93.88 187 ALA B O 1
ATOM 3307 N N . LEU B 1 188 ? -2.564 -17.344 -13.219 1 94.31 188 LEU B N 1
ATOM 3308 C CA . LEU B 1 188 ? -1.777 -16.453 -12.375 1 94.31 188 LEU B CA 1
ATOM 3309 C C . LEU B 1 188 ? -2.143 -14.992 -12.633 1 94.31 188 LEU B C 1
ATOM 3311 O O . LEU B 1 188 ? -2.213 -14.188 -11.703 1 94.31 188 LEU B O 1
ATOM 3315 N N . ASP B 1 189 ? -2.338 -14.656 -13.852 1 95.06 189 ASP B N 1
ATOM 3316 C CA . ASP B 1 189 ? -2.795 -13.305 -14.156 1 95.06 189 ASP B CA 1
ATOM 3317 C C . ASP B 1 189 ? -4.133 -13.008 -13.484 1 95.06 189 ASP B C 1
ATOM 3319 O O . ASP B 1 189 ? -4.324 -11.93 -12.922 1 95.06 189 ASP B O 1
ATOM 3323 N N . LEU B 1 190 ? -4.977 -13.977 -13.508 1 94.88 190 LEU B N 1
ATOM 3324 C CA . LEU B 1 190 ? -6.27 -13.82 -12.852 1 94.88 190 LEU B CA 1
ATOM 3325 C C . LEU B 1 190 ? -6.102 -13.703 -11.336 1 94.88 190 LEU B C 1
ATOM 3327 O O . LEU B 1 190 ? -6.816 -12.93 -10.695 1 94.88 190 LEU B O 1
ATOM 3331 N N . LEU B 1 191 ? -5.207 -14.438 -10.883 1 95 191 LEU B N 1
ATOM 3332 C CA . LEU B 1 191 ? -4.922 -14.375 -9.453 1 95 191 LEU B CA 1
ATOM 3333 C C . LEU B 1 191 ? -4.438 -12.977 -9.055 1 95 191 LEU B C 1
ATOM 3335 O O . LEU B 1 191 ? -4.863 -12.438 -8.039 1 95 191 LEU B O 1
ATOM 3339 N N . PHE B 1 192 ? -3.605 -12.398 -9.82 1 95.88 192 PHE B N 1
ATOM 3340 C CA . PHE B 1 192 ? -3.078 -11.07 -9.539 1 95.88 192 PHE B CA 1
ATOM 3341 C C . PHE B 1 192 ? -4.176 -10.016 -9.648 1 95.88 192 PHE B C 1
ATOM 3343 O O . PHE B 1 192 ? -4.188 -9.047 -8.898 1 95.88 192 PHE B O 1
ATOM 3350 N N . ILE B 1 193 ? -5.062 -10.234 -10.578 1 97.19 193 ILE B N 1
ATOM 3351 C CA . ILE B 1 193 ? -6.215 -9.344 -10.688 1 97.19 193 ILE B CA 1
ATOM 3352 C C . ILE B 1 193 ? -7.07 -9.445 -9.43 1 97.19 193 ILE B C 1
ATOM 3354 O O . ILE B 1 193 ? -7.461 -8.43 -8.844 1 97.19 193 ILE B O 1
ATOM 3358 N N . ALA B 1 194 ? -7.324 -10.672 -9.039 1 96.69 194 ALA B N 1
ATOM 3359 C CA . ALA B 1 194 ? -8.109 -10.883 -7.824 1 96.69 194 ALA B CA 1
ATOM 3360 C C . ALA B 1 194 ? -7.43 -10.242 -6.617 1 96.69 194 ALA B C 1
ATOM 3362 O O . ALA B 1 194 ? -8.102 -9.648 -5.766 1 96.69 194 ALA B O 1
ATOM 3363 N N . LYS B 1 195 ? -6.16 -10.344 -6.543 1 96.69 195 LYS B N 1
ATOM 3364 C CA . LYS B 1 195 ? -5.406 -9.727 -5.453 1 96.69 195 LYS B CA 1
ATOM 3365 C C . LYS B 1 195 ? -5.52 -8.203 -5.496 1 96.69 195 LYS B C 1
ATOM 3367 O O . LYS B 1 195 ? -5.668 -7.559 -4.457 1 96.69 195 LYS B O 1
ATOM 3372 N N . ALA B 1 196 ? -5.43 -7.66 -6.656 1 97.69 196 ALA B N 1
ATOM 3373 C CA . ALA B 1 196 ? -5.602 -6.219 -6.812 1 97.69 196 ALA B CA 1
ATOM 3374 C C . ALA B 1 196 ? -6.973 -5.773 -6.316 1 97.69 196 ALA B C 1
ATOM 3376 O O . ALA B 1 196 ? -7.094 -4.742 -5.648 1 97.69 196 ALA B O 1
ATOM 3377 N N . ILE B 1 197 ? -7.973 -6.559 -6.617 1 97.94 197 ILE B N 1
ATOM 3378 C CA . ILE B 1 197 ? -9.336 -6.266 -6.195 1 97.94 197 ILE B CA 1
ATOM 3379 C C . ILE B 1 197 ? -9.422 -6.293 -4.668 1 97.94 197 ILE B C 1
ATOM 3381 O O . ILE B 1 197 ? -9.992 -5.387 -4.055 1 97.94 197 ILE B O 1
ATOM 3385 N N . GLU B 1 198 ? -8.867 -7.309 -4.137 1 97.56 198 GLU B N 1
ATOM 3386 C CA . GLU B 1 198 ? -8.82 -7.402 -2.68 1 97.56 198 GLU B CA 1
ATOM 3387 C C . GLU B 1 198 ? -8.125 -6.188 -2.068 1 97.56 198 GLU B C 1
ATOM 3389 O O . GLU B 1 198 ? -8.578 -5.652 -1.054 1 97.56 198 GLU B O 1
ATOM 3394 N N . ARG B 1 199 ? -7.113 -5.684 -2.648 1 96.94 199 ARG B N 1
ATOM 3395 C CA . ARG B 1 199 ? -6.352 -4.547 -2.15 1 96.94 199 ARG B CA 1
ATOM 3396 C C . ARG B 1 199 ? -7.156 -3.256 -2.26 1 96.94 199 ARG B C 1
ATOM 3398 O O . ARG B 1 199 ? -7.027 -2.363 -1.419 1 96.94 199 ARG B O 1
ATOM 3405 N N . ILE B 1 200 ? -7.945 -3.166 -3.311 1 98.12 200 ILE B N 1
ATOM 3406 C CA . ILE B 1 200 ? -8.852 -2.027 -3.418 1 98.12 200 ILE B CA 1
ATOM 3407 C C . ILE B 1 200 ? -9.75 -1.969 -2.189 1 98.12 200 ILE B C 1
ATOM 3409 O O . ILE B 1 200 ? -9.938 -0.902 -1.599 1 98.12 200 ILE B O 1
ATOM 3413 N N . GLY B 1 201 ? -10.273 -3.105 -1.798 1 97.56 201 GLY B N 1
ATOM 3414 C CA . GLY B 1 201 ? -11.039 -3.176 -0.567 1 97.56 201 GLY B CA 1
ATOM 3415 C C . GLY B 1 201 ? -10.258 -2.736 0.655 1 97.56 201 GLY B C 1
ATOM 3416 O O . GLY B 1 201 ? -10.781 -2.012 1.506 1 97.56 201 GLY B O 1
ATOM 3417 N N . ASP B 1 202 ? -9.008 -3.104 0.726 1 95.88 202 ASP B N 1
ATOM 3418 C CA . ASP B 1 202 ? -8.141 -2.732 1.843 1 95.88 202 ASP B CA 1
ATOM 3419 C C . ASP B 1 202 ? -7.973 -1.218 1.93 1 95.88 202 ASP B C 1
ATOM 3421 O O . ASP B 1 202 ? -7.988 -0.648 3.023 1 95.88 202 ASP B O 1
ATOM 3425 N N . HIS B 1 203 ? -7.773 -0.609 0.81 1 97.56 203 HIS B N 1
ATOM 3426 C CA . HIS B 1 203 ? -7.602 0.839 0.796 1 97.56 203 HIS B CA 1
ATOM 3427 C C . HIS B 1 203 ? -8.891 1.55 1.205 1 97.56 203 HIS B C 1
ATOM 3429 O O . HIS B 1 203 ? -8.844 2.564 1.905 1 97.56 203 HIS B O 1
ATOM 3435 N N . ALA B 1 204 ? -10.039 0.98 0.752 1 97.94 204 ALA B N 1
ATOM 3436 C CA . ALA B 1 204 ? -11.32 1.531 1.188 1 97.94 204 ALA B CA 1
ATOM 3437 C C . ALA B 1 204 ? -11.484 1.409 2.701 1 97.94 204 ALA B C 1
ATOM 3439 O O . ALA B 1 204 ? -11.984 2.33 3.354 1 97.94 204 ALA B O 1
ATOM 3440 N N . LYS B 1 205 ? -11.047 0.339 3.225 1 96.5 205 LYS B N 1
ATOM 3441 C CA . LYS B 1 205 ? -11.07 0.121 4.668 1 96.5 205 LYS B CA 1
ATOM 3442 C C . LYS B 1 205 ? -10.227 1.169 5.395 1 96.5 205 LYS B C 1
ATOM 3444 O O . LYS B 1 205 ? -10.656 1.721 6.41 1 96.5 205 LYS B O 1
ATOM 3449 N N . ASN B 1 206 ? -9.07 1.498 4.906 1 95.56 206 ASN B N 1
ATOM 3450 C CA . ASN B 1 206 ? -8.211 2.52 5.496 1 95.56 206 ASN B CA 1
ATOM 3451 C C . ASN B 1 206 ? -8.914 3.873 5.559 1 95.56 206 ASN B C 1
ATOM 3453 O O . ASN B 1 206 ? -8.852 4.566 6.574 1 95.56 206 ASN B O 1
ATOM 3457 N N . ILE B 1 207 ? -9.555 4.168 4.457 1 97.5 207 ILE B N 1
ATOM 3458 C CA . ILE B 1 207 ? -10.273 5.438 4.391 1 97.5 207 ILE B CA 1
ATOM 3459 C C . ILE B 1 207 ? -11.367 5.473 5.453 1 97.5 207 ILE B C 1
ATOM 3461 O O . ILE B 1 207 ? -11.547 6.488 6.137 1 97.5 207 ILE B O 1
ATOM 3465 N N . ALA B 1 208 ? -12.062 4.348 5.621 1 96.38 208 ALA B N 1
ATOM 3466 C CA . ALA B 1 208 ? -13.102 4.246 6.641 1 96.38 208 ALA B CA 1
ATOM 3467 C C . ALA B 1 208 ? -12.523 4.453 8.039 1 96.38 208 ALA B C 1
ATOM 3469 O O . ALA B 1 208 ? -13.141 5.117 8.875 1 96.38 208 ALA B O 1
ATOM 3470 N N . GLU B 1 209 ? -11.398 3.982 8.305 1 94.25 209 GLU B N 1
ATOM 3471 C CA . GLU B 1 209 ? -10.742 4.137 9.602 1 94.25 209 GLU B CA 1
ATOM 3472 C C . GLU B 1 209 ? -10.391 5.598 9.867 1 94.25 209 GLU B C 1
ATOM 3474 O O . GLU B 1 209 ? -10.477 6.059 11.008 1 94.25 209 GLU B O 1
ATOM 3479 N N . PHE B 1 210 ? -9.969 6.281 8.797 1 94.88 210 PHE B N 1
ATOM 3480 C CA . PHE B 1 210 ? -9.656 7.695 8.953 1 94.88 210 PHE B CA 1
ATOM 3481 C C . PHE B 1 210 ? -10.891 8.484 9.383 1 94.88 210 PHE B C 1
ATOM 3483 O O . PHE B 1 210 ? -10.789 9.438 10.156 1 94.88 210 PHE B O 1
ATOM 3490 N N . ILE B 1 211 ? -12.062 8.039 8.859 1 95.31 211 ILE B N 1
ATOM 3491 C CA . ILE B 1 211 ? -13.305 8.734 9.188 1 95.31 211 ILE B CA 1
ATOM 3492 C C . ILE B 1 211 ? -13.555 8.664 10.688 1 95.31 211 ILE B C 1
ATOM 3494 O O . ILE B 1 211 ? -13.867 9.672 11.32 1 95.31 211 ILE B O 1
ATOM 3498 N N . ILE B 1 212 ? -13.336 7.516 11.227 1 92.56 212 ILE B N 1
ATOM 3499 C CA . ILE B 1 212 ? -13.539 7.32 12.656 1 92.56 212 ILE B CA 1
ATOM 3500 C C . ILE B 1 212 ? -12.555 8.18 13.445 1 92.56 212 ILE B C 1
ATOM 3502 O O . ILE B 1 212 ? -12.938 8.844 14.414 1 92.56 212 ILE B O 1
ATOM 3506 N N . TYR B 1 213 ? -11.391 8.266 13 1 92.31 213 TYR B N 1
ATOM 3507 C CA . TYR B 1 213 ? -10.359 9.07 13.656 1 92.31 213 TYR B CA 1
ATOM 3508 C C . TYR B 1 213 ? -10.711 10.547 13.602 1 92.31 213 TYR B C 1
ATOM 3510 O O . TYR B 1 213 ? -10.5 11.281 14.57 1 92.31 213 TYR B O 1
ATOM 3518 N N . ILE B 1 214 ? -11.172 11.008 12.461 1 92.44 214 ILE B N 1
ATOM 3519 C CA . ILE B 1 214 ? -11.516 12.414 12.289 1 92.44 214 ILE B CA 1
ATOM 3520 C C . ILE B 1 214 ? -12.609 12.805 13.281 1 92.44 214 ILE B C 1
ATOM 3522 O O . ILE B 1 214 ? -12.508 13.836 13.953 1 92.44 214 ILE B O 1
ATOM 3526 N N . VAL B 1 215 ? -13.617 11.961 13.422 1 91.75 215 VAL B N 1
ATOM 3527 C CA . VAL B 1 215 ? -14.828 12.32 14.156 1 91.75 215 VAL B CA 1
ATOM 3528 C C . VAL B 1 215 ? -14.625 12.055 15.648 1 91.75 215 VAL B C 1
ATOM 3530 O O . VAL B 1 215 ? -14.969 12.891 16.484 1 91.75 215 VAL B O 1
ATOM 3533 N N . LYS B 1 216 ? -13.969 10.977 16.016 1 88.88 216 LYS B N 1
ATOM 3534 C CA . LYS B 1 216 ? -13.938 10.562 17.422 1 88.88 216 LYS B CA 1
ATOM 3535 C C . LYS B 1 216 ? -12.586 10.891 18.047 1 88.88 216 LYS B C 1
ATOM 3537 O O . LYS B 1 216 ? -12.453 10.883 19.281 1 88.88 216 LYS B O 1
ATOM 3542 N N . GLY B 1 217 ? -11.602 11.172 17.25 1 86.19 217 GLY B N 1
ATOM 3543 C CA . GLY B 1 217 ? -10.266 11.422 17.766 1 86.19 217 GLY B CA 1
ATOM 3544 C C . GLY B 1 217 ? -9.547 10.156 18.188 1 86.19 217 GLY B C 1
ATOM 3545 O O . GLY B 1 217 ? -8.383 10.211 18.594 1 86.19 217 GLY B O 1
ATOM 3546 N N . THR B 1 218 ? -10.242 9.148 18.109 1 83.19 218 THR B N 1
ATOM 3547 C CA . THR B 1 218 ? -9.656 7.855 18.453 1 83.19 218 THR B CA 1
ATOM 3548 C C . THR B 1 218 ? -9.141 7.145 17.219 1 83.19 218 THR B C 1
ATOM 3550 O O . THR B 1 218 ? -9.898 6.898 16.266 1 83.19 218 THR B O 1
ATOM 3553 N N . ASP B 1 219 ? -7.859 6.93 17.281 1 84.81 219 ASP B N 1
ATOM 3554 C CA . ASP B 1 219 ? -7.254 6.188 16.188 1 84.81 219 ASP B CA 1
ATOM 3555 C C . ASP B 1 219 ? -7.527 4.691 16.312 1 84.81 219 ASP B C 1
ATOM 3557 O O . ASP B 1 219 ? -6.992 4.031 17.203 1 84.81 219 ASP B O 1
ATOM 3561 N N . VAL B 1 220 ? -8.391 4.18 15.492 1 80.94 220 VAL B N 1
ATOM 3562 C CA . VAL B 1 220 ? -8.859 2.805 15.625 1 80.94 220 VAL B CA 1
ATOM 3563 C C . VAL B 1 220 ? -8.117 1.908 14.633 1 80.94 220 VAL B C 1
ATOM 3565 O O . VAL B 1 220 ? -8.531 0.771 14.398 1 80.94 220 VAL B O 1
ATOM 3568 N N . ARG B 1 221 ? -7.121 2.453 14.094 1 85.12 221 ARG B N 1
ATOM 3569 C CA . ARG B 1 221 ? -6.316 1.59 13.234 1 85.12 221 ARG B CA 1
ATOM 3570 C C . ARG B 1 221 ? -5.773 0.396 14.016 1 85.12 221 ARG B C 1
ATOM 3572 O O . ARG B 1 221 ? -5.367 0.535 15.172 1 85.12 221 ARG B O 1
ATOM 3579 N N . HIS B 1 222 ? -5.832 -0.774 13.406 1 81.88 222 HIS B N 1
ATOM 3580 C CA . HIS B 1 222 ? -5.273 -2.021 13.922 1 81.88 222 HIS B CA 1
ATOM 3581 C C . HIS B 1 222 ? -6.098 -2.557 15.086 1 81.88 222 HIS B C 1
ATOM 3583 O O . HIS B 1 222 ? -5.691 -3.51 15.75 1 81.88 222 HIS B O 1
ATOM 3589 N N . ALA B 1 223 ? -7.246 -1.851 15.383 1 77.94 223 ALA B N 1
ATOM 3590 C CA . ALA B 1 223 ? -8.102 -2.312 16.469 1 77.94 223 ALA B CA 1
ATOM 3591 C C . ALA B 1 223 ? -8.977 -3.482 16.031 1 77.94 223 ALA B C 1
ATOM 3593 O O . ALA B 1 223 ? -9.289 -3.613 14.844 1 77.94 223 ALA B O 1
ATOM 3594 N N . SER B 1 224 ? -9.195 -4.332 16.953 1 77 224 SER B N 1
ATOM 3595 C CA . SER B 1 224 ? -10.133 -5.414 16.688 1 77 224 SER B CA 1
ATOM 3596 C C . SER B 1 224 ? -11.539 -4.871 16.438 1 77 224 SER B C 1
ATOM 3598 O O . SER B 1 224 ? -11.852 -3.742 16.828 1 77 224 SER B O 1
ATOM 3600 N N . ARG B 1 225 ? -12.297 -5.656 15.766 1 71.62 225 ARG B N 1
ATOM 3601 C CA . ARG B 1 225 ? -13.688 -5.273 15.508 1 71.62 225 ARG B CA 1
ATOM 3602 C C . ARG B 1 225 ? -14.406 -4.918 16.797 1 71.62 225 ARG B C 1
ATOM 3604 O O . ARG B 1 225 ? -15.164 -3.945 16.859 1 71.62 225 ARG B O 1
ATOM 3611 N N . GLU B 1 226 ? -14.102 -5.754 17.641 1 69.44 226 GLU B N 1
ATOM 3612 C CA . GLU B 1 226 ? -14.773 -5.562 18.938 1 69.44 226 GLU B CA 1
ATOM 3613 C C . GLU B 1 226 ? -14.383 -4.227 19.562 1 69.44 226 GLU B C 1
ATOM 3615 O O . GLU B 1 226 ? -15.242 -3.51 20.078 1 69.44 226 GLU B O 1
ATOM 3620 N N . ALA B 1 227 ? -13.141 -3.957 19.469 1 72.88 227 ALA B N 1
ATOM 3621 C CA . ALA B 1 227 ? -12.656 -2.705 20.047 1 72.88 227 ALA B CA 1
ATOM 3622 C C . ALA B 1 227 ? -13.219 -1.502 19.297 1 72.88 227 ALA B C 1
ATOM 3624 O O . ALA B 1 227 ? -13.539 -0.479 19.906 1 72.88 227 ALA B O 1
ATOM 3625 N N . LEU B 1 228 ? -13.406 -1.741 18.062 1 72.75 228 LEU B N 1
ATOM 3626 C CA . LEU B 1 228 ? -13.922 -0.682 17.203 1 72.75 228 LEU B CA 1
ATOM 3627 C C . LEU B 1 228 ? -15.375 -0.377 17.547 1 72.75 228 LEU B C 1
ATOM 3629 O O . LEU B 1 228 ? -15.758 0.789 17.672 1 72.75 228 LEU B O 1
ATOM 3633 N N . GLU B 1 229 ? -16.109 -1.468 17.641 1 69.56 229 GLU B N 1
ATOM 3634 C CA . GLU B 1 229 ? -17.531 -1.321 17.938 1 69.56 229 GLU B CA 1
ATOM 3635 C C . GLU B 1 229 ? -17.734 -0.626 19.281 1 69.56 229 GLU B C 1
ATOM 3637 O O . GLU B 1 229 ? -18.641 0.199 19.422 1 69.56 229 GLU B O 1
ATOM 3642 N N . ARG B 1 230 ? -16.891 -0.987 20.156 1 69.06 230 ARG B N 1
ATOM 3643 C CA . ARG B 1 230 ? -17 -0.384 21.484 1 69.06 230 ARG B CA 1
ATOM 3644 C C . ARG B 1 230 ? -16.719 1.114 21.438 1 69.06 230 ARG B C 1
ATOM 3646 O O . ARG B 1 230 ? -17.391 1.901 22.094 1 69.06 230 ARG B O 1
ATOM 3653 N N . GLU B 1 231 ? -15.68 1.399 20.672 1 67 231 GLU B N 1
ATOM 3654 C CA . GLU B 1 231 ? -15.273 2.799 20.594 1 67 231 GLU B CA 1
ATOM 3655 C C . GLU B 1 231 ? -16.344 3.643 19.906 1 67 231 GLU B C 1
ATOM 3657 O O . GLU B 1 231 ? -16.578 4.793 20.281 1 67 231 GLU B O 1
ATOM 3662 N N . ILE B 1 232 ? -17 3.068 19.016 1 66.44 232 ILE B N 1
ATOM 3663 C CA . ILE B 1 232 ? -17.922 3.824 18.188 1 66.44 232 ILE B CA 1
ATOM 3664 C C . ILE B 1 232 ? -19.281 3.912 18.875 1 66.44 232 ILE B C 1
ATOM 3666 O O . ILE B 1 232 ? -19.922 4.969 18.8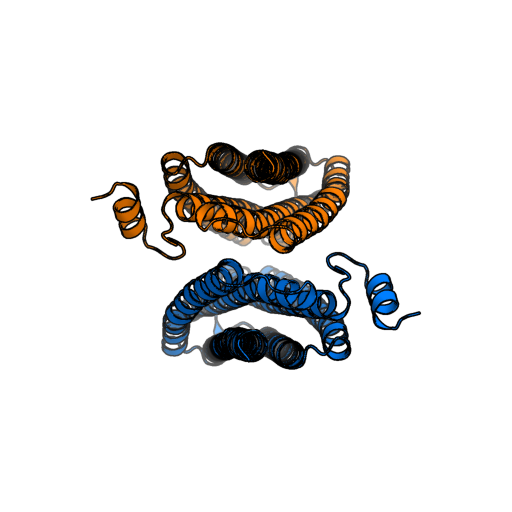91 1 66.44 232 ILE B O 1
ATOM 3670 N N . LEU B 1 233 ? -19.688 2.707 19.391 1 61 233 LEU B N 1
ATOM 3671 C CA . LEU B 1 233 ? -21.031 2.686 19.984 1 61 233 LEU B CA 1
ATOM 3672 C C . LEU B 1 233 ? -21.016 3.307 21.375 1 61 233 LEU B C 1
ATOM 3674 O O . LEU B 1 233 ? -22.078 3.598 21.938 1 61 233 LEU B O 1
ATOM 3678 N N . GLY B 1 234 ? -19.922 3.92 21.812 1 60.5 234 GLY B N 1
ATOM 3679 C CA . GLY B 1 234 ? -19.938 4.559 23.109 1 60.5 234 GLY B CA 1
ATOM 3680 C C . GLY B 1 234 ? -20.094 3.576 24.266 1 60.5 234 GLY B C 1
ATOM 3681 O O . GLY B 1 234 ? -20.547 3.945 25.344 1 60.5 234 GLY B O 1
ATOM 3682 N N . GLU B 1 235 ? -20.172 2.121 24.047 1 45.78 235 GLU B N 1
ATOM 3683 C CA . GLU B 1 235 ? -20.422 1.268 25.203 1 45.78 235 GLU B CA 1
ATOM 3684 C C . GLU B 1 235 ? -19.109 0.895 25.906 1 45.78 235 GLU B C 1
ATOM 3686 O O . GLU B 1 235 ? -18.062 0.824 25.266 1 45.78 235 GLU B O 1
#

Secondary structure (DSSP, 8-state):
-HHHHHHHHHHHHHHHHHHHHHHHHHHHHHHHHHHHHHHHHT-HHHHHHHHHHHHHHHHHHHHHHHHHHHHHHH----HHHHHHHHHHHHHHHHHHHHHHHHHHHHHHHHHHHT-TTGGGS--HHHHHHHHHHHHHHHHHHHHHHHT-HHHHHHHHHHHHHHHHHHHHHHHHHHHHHHH-GGGHHHHHHHHHHHHHHHHHHHHHHHHHHHHHHHHH----TT--HHHHHHHHHT-/-HHHHHHHHHHHHHHHHHHHHHHHHHHHHHHHHHHHHHHHHT-HHHHHHHHHHHHHHHHHHHHHHHHHHHHHHH----HHHHHHHHHHHHHHHHHHHHHHHHHHHHHHHHHHHT-TTGGGS--HHHHHHHHHHHHHHHHHHHHHHHT-HHHHHHHHHHHHHHHHHHHHHHHHHHHHHHH-GGGHHHHHHHHHHHHHHHHHHHHHHHHHHHHHHHHH----TT--HHHHHHHHHT-

Foldseek 3Di:
DVVVVVVVVLVVLLVVLLVLLLVLLVLLLVLLVLLLVCLVVVPLVSLVVLVVSLVVLVVSLVVSLVSLVVSVVVDPDDPLSNLSSVLSNVLSVLSSLSSVLSNLSSVLSNVLSPDPCSVVDDCVLLSVLSVLLSVLSVLLSVCSSVLPLVSLLVLLVSLVVSVVSLVVLVVVLVVVCVVPVSCVSNSVSSNSNSVSSSSSSVSSNSSSQSSCCSVQVDRCPPPDSVVSCCSVVVD/DVVVVVVVVLVVLLVVLLVLLLVLLVLLLVLLVLLLVCLVVVPLVSLVVLVVSLVVLVVSLVVSLVSLVVSVVVDPDDPLSNLLSVLSNVLSVLSSLSSVLSNLSSVLSNVLSPDPCSVVDDCVLLSVLSVLLSVLSVLLSVCSSVLPLVSLLVLLVSLVVSVVSLVVLVVVLVVVCVVPVSCVSNSVSSNSNSVSSSSSSVSSNSSSQSSCCSVQVDRCPPPDSVVSCCSVVVD

Sequence (470 aa):
MSDKHLSTQFDTDLTSISTKVLQMGGLVEAQIARAMRALANFDAELCDQVRAVELEVNALEIEIDSDCNNIIARRQPTARDLRLVMAISKTITNLERVGDEAEKIAKRTKRILQDPLAHSLNYADVKRSGEMAATILRHALDAFARLDTTAAVSILQEDKALDEEFRGFMRELITYMMENPRTISVALDLLFIAKAIERIGDHAKNIAEFIIYIVKGTDVRHASREALEREILGEMSDKHLSTQFDTDLTSISTKVLQMGGLVEAQIARAMRALANFDAELCDQVRAVELEVNALEIEIDSDCNNII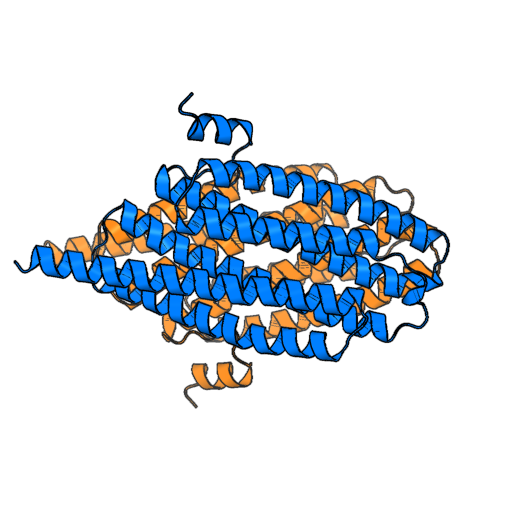ARRQPTARDLRLVMAISKTITNLERVGDEAEKIAKRTKRILQDPLAHSLNYADVKRSGEMAATILRHALDAFARLDTTAAVSILQEDKALDEEFRGFMRELITYMMENPRTISVALDLLFIAKAIERIGDHAKNIAEFIIYIVKGTDVRHASREALEREILGE

Organism: Ralstonia solanacearum (NCBI:txid305)